Protein 3HL6 (pdb70)

CATH classification: 3.30.1300.50 (+1 more: 1.20.58.700)

Radius of gyration: 24.18 Å; Cα contacts (8 Å, |Δi|>4): 599; chains: 2; bounding box: 60×49×69 Å

Organism: Staphylococcus aureus (strain COL) (NCBI:txid93062)

Structure (mmCIF, N/CA/C/O backbone):
data_3HL6
#
_entry.id   3HL6
#
_cell.length_a   82.739
_cell.length_b   78.578
_cell.length_c   83.541
_cell.angle_alpha   90.00
_cell.angle_beta   107.41
_cell.angle_gamma   90.00
#
_symmetry.space_group_name_H-M   'C 1 2 1'
#
loop_
_entity.id
_entity.type
_entity.pdbx_description
1 polymer 'Pathogenicity island protein'
2 non-polymer 'CHLORIDE ION'
3 water water
#
loop_
_atom_site.group_PDB
_atom_site.id
_atom_site.type_symbol
_atom_site.label_atom_id
_atom_site.label_alt_id
_atom_site.label_comp_id
_atom_site.label_asym_id
_atom_site.label_entity_id
_atom_site.label_seq_id
_atom_site.pdbx_PDB_ins_code
_atom_site.Cartn_x
_atom_site.Cartn_y
_atom_site.Cartn_z
_atom_site.occupancy
_atom_site.B_iso_or_equiv
_atom_site.auth_seq_id
_atom_site.auth_comp_id
_atom_site.auth_asym_id
_atom_site.auth_atom_id
_atom_site.pdbx_PDB_model_num
ATOM 1 N N . ASP A 1 2 ? 11.692 -18.176 21.390 1.00 83.79 2 ASP A N 1
ATOM 2 C CA . ASP A 1 2 ? 12.932 -18.827 20.864 1.00 83.48 2 ASP A CA 1
ATOM 3 C C . ASP A 1 2 ? 13.959 -17.828 20.321 1.00 83.04 2 ASP A C 1
ATOM 4 O O . ASP A 1 2 ? 14.880 -18.206 19.579 1.00 83.51 2 ASP A O 1
ATOM 9 N N . ILE A 1 3 ? 13.800 -16.559 20.684 1.00 81.91 3 ILE A N 1
ATOM 10 C CA . ILE A 1 3 ? 14.889 -15.590 20.567 1.00 80.93 3 ILE A CA 1
ATOM 11 C C . ILE A 1 3 ? 15.174 -14.953 21.922 1.00 79.39 3 ILE A C 1
ATOM 12 O O . ILE A 1 3 ? 14.467 -14.040 22.344 1.00 79.20 3 ILE A O 1
ATOM 17 N N . GLU A 1 4 ? 16.209 -15.442 22.601 1.00 77.70 4 GLU A N 1
ATOM 18 C CA . GLU A 1 4 ? 16.726 -14.772 23.789 1.00 76.06 4 GLU A CA 1
ATOM 19 C C . GLU A 1 4 ? 17.225 -13.368 23.433 1.00 74.40 4 GLU A C 1
ATOM 20 O O . GLU A 1 4 ? 17.785 -13.140 22.365 1.00 73.68 4 GLU A O 1
ATOM 26 N N . THR A 1 5 ? 16.998 -12.421 24.329 1.00 72.29 5 THR A N 1
ATOM 27 C CA . THR A 1 5 ? 17.436 -11.076 24.100 1.00 70.24 5 THR A CA 1
ATOM 28 C C . THR A 1 5 ? 18.503 -10.747 25.110 1.00 68.93 5 THR A C 1
ATOM 29 O O . THR A 1 5 ? 18.292 -10.902 26.296 1.00 68.60 5 THR A O 1
ATOM 33 N N . ILE A 1 6 ? 19.657 -10.298 24.634 1.00 67.53 6 ILE A N 1
ATOM 34 C CA . ILE A 1 6 ? 20.730 -9.897 25.532 1.00 66.14 6 ILE A CA 1
ATOM 35 C C . ILE A 1 6 ? 20.997 -8.405 25.417 1.00 64.21 6 ILE A C 1
ATOM 36 O O . ILE A 1 6 ? 20.759 -7.800 24.382 1.00 63.53 6 ILE A O 1
ATOM 41 N N . VAL A 1 7 ? 21.469 -7.821 26.511 1.00 63.02 7 VAL A N 1
ATOM 42 C CA . VAL A 1 7 ? 21.545 -6.366 26.689 1.00 61.50 7 VAL A CA 1
ATOM 43 C C . VAL A 1 7 ? 22.981 -5.946 26.454 1.00 60.48 7 VAL A C 1
ATOM 44 O O . VAL A 1 7 ? 23.905 -6.614 26.918 1.00 60.65 7 VAL A O 1
ATOM 48 N N . ASN A 1 8 ? 23.171 -4.867 25.705 1.00 58.92 8 ASN A N 1
ATOM 49 C CA . ASN A 1 8 ? 24.511 -4.398 25.391 1.00 57.78 8 ASN A CA 1
ATOM 50 C C . ASN A 1 8 ? 25.423 -4.352 26.626 1.00 56.56 8 ASN A C 1
ATOM 51 O O . ASN A 1 8 ? 25.094 -3.700 27.624 1.00 56.17 8 ASN A O 1
ATOM 56 N N . GLU A 1 9 ? 26.563 -5.048 26.548 1.00 54.90 9 GLU A N 1
ATOM 57 C CA . GLU A 1 9 ? 27.526 -5.124 27.647 1.00 52.88 9 GLU A CA 1
ATOM 58 C C . GLU A 1 9 ? 28.820 -4.330 27.385 1.00 51.32 9 GLU A C 1
ATOM 59 O O . GLU A 1 9 ? 29.684 -4.242 28.255 1.00 50.89 9 GLU A O 1
ATOM 65 N N . PHE A 1 10 ? 28.941 -3.737 26.195 1.00 49.09 10 PHE A N 1
ATOM 66 C CA . PHE A 1 10 ? 30.141 -2.987 25.822 1.00 46.93 10 PHE A CA 1
ATOM 67 C C . PHE A 1 10 ? 29.692 -1.748 25.070 1.00 45.99 10 PHE A C 1
ATOM 68 O O . PHE A 1 10 ? 28.532 -1.642 24.676 1.00 46.78 10 PHE A O 1
ATOM 76 N N . GLU A 1 11 ? 30.568 -0.789 24.879 1.00 44.29 11 GLU A N 1
ATOM 77 C CA . GLU A 1 11 ? 30.189 0.376 24.083 1.00 43.91 11 GLU A CA 1
ATOM 78 C C . GLU A 1 11 ? 29.745 0.013 22.655 1.00 42.90 11 GLU A C 1
ATOM 79 O O . GLU A 1 11 ? 29.155 0.826 21.960 1.00 43.38 11 GLU A O 1
ATOM 85 N N . THR A 1 12 ? 30.047 -1.199 22.204 1.00 42.59 12 THR A N 1
ATOM 86 C CA . THR A 1 12 ? 29.825 -1.588 20.807 1.00 41.99 12 THR A CA 1
ATOM 87 C C . THR A 1 12 ? 29.179 -2.954 20.792 1.00 41.65 12 THR A C 1
ATOM 88 O O . THR A 1 12 ? 29.464 -3.783 21.658 1.00 40.83 12 THR A O 1
ATOM 92 N N . ARG A 1 13 ? 28.345 -3.186 19.786 1.00 41.36 13 ARG A N 1
ATOM 93 C CA . ARG A 1 13 ? 27.746 -4.477 19.590 1.00 42.12 13 ARG A CA 1
ATOM 94 C C . ARG A 1 13 ? 28.741 -5.512 19.147 1.00 41.53 13 ARG A C 1
ATOM 95 O O . ARG A 1 13 ? 28.640 -6.661 19.560 1.00 41.54 13 ARG A O 1
ATOM 103 N N . ALA A 1 14 ? 29.708 -5.115 18.310 1.00 41.83 14 ALA A N 1
ATOM 104 C CA . ALA A 1 14 ? 30.794 -6.032 17.878 1.00 40.01 14 ALA A CA 1
ATOM 105 C C . ALA A 1 14 ? 31.370 -6.676 19.128 1.00 39.60 14 ALA A C 1
ATOM 106 O O . ALA A 1 14 ? 31.548 -7.884 19.197 1.00 39.38 14 ALA A O 1
ATOM 108 N N . GLY A 1 15 ? 31.605 -5.870 20.152 1.00 39.72 15 GLY A N 1
ATOM 109 C CA . GLY A 1 15 ? 32.142 -6.387 21.415 1.00 40.48 15 GLY A CA 1
ATOM 110 C C . GLY A 1 15 ? 31.287 -7.417 22.126 1.00 41.37 15 GLY A C 1
ATOM 111 O O . GLY A 1 15 ? 31.789 -8.463 22.552 1.00 41.86 15 GLY A O 1
ATOM 112 N N . THR A 1 16 ? 29.992 -7.137 22.267 1.00 42.16 16 THR A N 1
ATOM 113 C CA . THR A 1 16 ? 29.104 -8.061 22.963 1.00 42.72 16 THR A CA 1
ATOM 114 C C . THR A 1 16 ? 29.008 -9.328 22.151 1.00 43.04 16 THR A C 1
ATOM 115 O O . THR A 1 16 ? 29.138 -10.441 22.696 1.00 42.92 16 THR A O 1
ATOM 119 N N . LEU A 1 17 ? 28.798 -9.156 20.840 1.00 43.68 17 LEU A N 1
ATOM 120 C CA . LEU A 1 17 ? 28.780 -10.307 19.920 1.00 44.68 17 LEU A CA 1
ATOM 121 C C . LEU A 1 17 ? 29.985 -11.225 20.181 1.00 45.28 17 LEU A C 1
ATOM 122 O O . LEU A 1 17 ? 29.809 -12.434 20.295 1.00 46.13 17 LEU A O 1
ATOM 127 N N . LEU A 1 18 ? 31.188 -10.663 20.327 1.00 45.06 18 LEU A N 1
ATOM 128 C CA . LEU A 1 18 ? 32.371 -11.493 20.469 1.00 45.07 18 LEU A CA 1
ATOM 129 C C . LEU A 1 18 ? 32.396 -12.185 21.808 1.00 45.59 18 LEU A C 1
ATOM 130 O O . LEU A 1 18 ? 32.802 -13.338 21.912 1.00 44.57 18 LEU A O 1
ATOM 135 N N . ARG A 1 19 ? 31.966 -11.495 22.858 1.00 47.16 19 ARG A N 1
ATOM 136 C CA . ARG A 1 19 ? 31.927 -12.166 24.158 1.00 47.96 19 ARG A CA 1
ATOM 137 C C . ARG A 1 19 ? 30.969 -13.343 24.162 1.00 47.90 19 ARG A C 1
ATOM 138 O O . ARG A 1 19 ? 31.159 -14.312 24.899 1.00 47.15 19 ARG A O 1
ATOM 146 N N . TYR A 1 20 ? 29.920 -13.260 23.361 1.00 48.52 20 TYR A N 1
ATOM 147 C CA . TYR A 1 20 ? 28.924 -14.328 23.418 1.00 49.97 20 TYR A CA 1
ATOM 148 C C . TYR A 1 20 ? 29.308 -15.445 22.490 1.00 50.23 20 TYR A C 1
ATOM 149 O O . TYR A 1 20 ? 29.117 -16.630 22.786 1.00 50.12 20 TYR A O 1
ATOM 158 N N . TYR A 1 21 ? 29.909 -15.043 21.383 1.00 50.58 21 TYR A N 1
ATOM 159 C CA . TYR A 1 21 ? 30.330 -15.989 20.399 1.00 51.05 21 TYR A CA 1
ATOM 160 C C . TYR A 1 21 ? 31.253 -17.001 21.050 1.00 51.96 21 TYR A C 1
ATOM 161 O O . TYR A 1 21 ? 31.037 -18.197 20.953 1.00 52.26 21 TYR A O 1
ATOM 170 N N . THR A 1 22 ? 32.278 -16.523 21.736 1.00 53.31 22 THR A N 1
ATOM 171 C CA . THR A 1 22 ? 33.289 -17.430 22.241 1.00 54.32 22 THR A CA 1
ATOM 172 C C . THR A 1 22 ? 32.784 -18.075 23.518 1.00 55.12 22 THR A C 1
ATOM 173 O O . THR A 1 22 ? 33.238 -19.140 23.907 1.00 55.30 22 THR A O 1
ATOM 177 N N . GLY A 1 23 ? 31.818 -17.432 24.161 1.00 56.58 23 GLY A N 1
ATOM 178 C CA . GLY A 1 23 ? 31.110 -18.042 25.282 1.00 57.77 23 GLY A CA 1
ATOM 179 C C . GLY A 1 23 ? 30.220 -19.214 24.888 1.00 59.03 23 GLY A C 1
ATOM 180 O O . GLY A 1 23 ? 30.112 -20.184 25.633 1.00 59.19 23 GLY A O 1
ATOM 181 N N . LEU A 1 24 ? 29.554 -19.130 23.739 1.00 60.13 24 LEU A N 1
ATOM 182 C CA . LEU A 1 24 ? 28.617 -20.187 23.356 1.00 61.72 24 LEU A CA 1
ATOM 183 C C . LEU A 1 24 ? 29.205 -21.179 22.359 1.00 63.41 24 LEU A C 1
ATOM 184 O O . LEU A 1 24 ? 28.464 -21.965 21.776 1.00 63.82 24 LEU A O 1
ATOM 189 N N . LEU A 1 25 ? 30.517 -21.149 22.148 1.00 65.29 25 LEU A N 1
ATOM 190 C CA . LEU A 1 25 ? 31.111 -22.013 21.135 1.00 67.28 25 LEU A CA 1
ATOM 191 C C . LEU A 1 25 ? 30.798 -23.484 21.434 1.00 69.36 25 LEU A C 1
ATOM 192 O O . LEU A 1 25 ? 30.317 -24.222 20.565 1.00 69.83 25 LEU A O 1
ATOM 197 N N . GLU A 1 26 ? 31.034 -23.875 22.690 1.00 71.76 26 GLU A N 1
ATOM 198 C CA . GLU A 1 26 ? 30.667 -25.177 23.272 1.00 74.39 26 GLU A CA 1
ATOM 199 C C . GLU A 1 26 ? 29.194 -25.668 23.042 1.00 75.24 26 GLU A C 1
ATOM 200 O O . GLU A 1 26 ? 28.980 -26.777 22.540 1.00 76.06 26 GLU A O 1
ATOM 206 N N . ARG A 1 27 ? 28.192 -24.867 23.414 1.00 76.31 27 ARG A N 1
ATOM 207 C CA . ARG A 1 27 ? 26.772 -25.279 23.255 1.00 77.68 27 ARG A CA 1
ATOM 208 C C . ARG A 1 27 ? 26.320 -25.402 21.784 1.00 78.31 27 ARG A C 1
ATOM 209 O O . ARG A 1 27 ? 25.470 -26.242 21.446 1.00 78.62 27 ARG A O 1
ATOM 217 N N . SER A 1 28 ? 26.894 -24.555 20.924 1.00 78.94 28 SER A N 1
ATOM 218 C CA . SER A 1 28 ? 26.404 -24.332 19.564 1.00 79.11 28 SER A CA 1
ATOM 219 C C . SER A 1 28 ? 26.609 -25.559 18.672 1.00 79.56 28 SER A C 1
ATOM 220 O O . SER A 1 28 ? 25.894 -25.753 17.678 1.00 79.72 28 SER A O 1
ATOM 223 N N . LYS A 1 29 ? 27.604 -26.371 19.027 1.00 79.95 29 LYS A N 1
ATOM 224 C CA . LYS A 1 29 ? 27.861 -27.629 18.341 1.00 80.43 29 LYS A CA 1
ATOM 225 C C . LYS A 1 29 ? 26.785 -28.656 18.693 1.00 80.94 29 LYS A C 1
ATOM 226 O O . LYS A 1 29 ? 26.220 -29.323 17.807 1.00 81.38 29 LYS A O 1
ATOM 232 N N . VAL A 1 30 ? 26.490 -28.755 19.991 1.00 81.24 30 VAL A N 1
ATOM 233 C CA . VAL A 1 30 ? 25.494 -29.697 20.497 1.00 81.44 30 VAL A CA 1
ATOM 234 C C . VAL A 1 30 ? 24.071 -29.154 20.338 1.00 81.09 30 VAL A C 1
ATOM 235 O O . VAL A 1 30 ? 23.089 -29.832 20.676 1.00 81.29 30 VAL A O 1
ATOM 239 N N . GLN A 1 31 ? 23.963 -27.920 19.823 1.00 80.39 31 GLN A N 1
ATOM 240 C CA . GLN A 1 31 ? 22.673 -27.218 19.726 1.00 79.69 31 GLN A CA 1
ATOM 241 C C . GLN A 1 31 ? 22.860 -25.965 18.869 1.00 78.35 31 GLN A C 1
ATOM 242 O O . GLN A 1 31 ? 23.890 -25.297 18.957 1.00 78.67 31 GLN A O 1
ATOM 248 N N . PRO A 1 32 ? 21.873 -25.651 18.013 1.00 76.90 32 PRO A N 1
ATOM 249 C CA . PRO A 1 32 ? 21.711 -24.267 17.557 1.00 75.69 32 PRO A CA 1
ATOM 250 C C . PRO A 1 32 ? 21.445 -23.295 18.709 1.00 74.09 32 PRO A C 1
ATOM 251 O O . PRO A 1 32 ? 21.238 -23.718 19.847 1.00 74.04 32 PRO A O 1
ATOM 255 N N . CYS A 1 33 ? 21.456 -22.003 18.399 1.00 72.36 33 CYS A N 1
ATOM 256 C CA . CYS A 1 33 ? 21.654 -20.964 19.399 1.00 70.91 33 CYS A CA 1
ATOM 257 C C . CYS A 1 33 ? 21.200 -19.638 18.848 1.00 69.66 33 CYS A C 1
ATOM 258 O O . CYS A 1 33 ? 21.620 -19.237 17.773 1.00 69.58 33 CYS A O 1
ATOM 261 N N . CYS A 1 34 ? 20.340 -18.944 19.571 1.00 68.34 34 CYS A N 1
ATOM 262 C CA . CYS A 1 34 ? 19.638 -17.853 18.926 1.00 67.40 34 CYS A CA 1
ATOM 263 C C . CYS A 1 34 ? 19.347 -16.666 19.830 1.00 66.26 34 CYS A C 1
ATOM 264 O O . CYS A 1 34 ? 19.016 -16.835 21.013 1.00 65.83 34 CYS A O 1
ATOM 267 N N . PHE A 1 35 ? 19.472 -15.461 19.280 1.00 64.70 35 PHE A N 1
ATOM 268 C CA . PHE A 1 35 ? 19.358 -14.276 20.119 1.00 63.21 35 PHE A CA 1
ATOM 269 C C . PHE A 1 35 ? 19.431 -12.936 19.411 1.00 62.74 35 PHE A C 1
ATOM 270 O O . PHE A 1 35 ? 19.609 -12.846 18.208 1.00 62.53 35 PHE A O 1
ATOM 278 N N . LYS A 1 36 ? 19.299 -11.897 20.218 1.00 62.66 36 LYS A N 1
ATOM 279 C CA . LYS A 1 36 ? 19.014 -10.554 19.775 1.00 62.69 36 LYS A CA 1
ATOM 280 C C . LYS A 1 36 ? 19.674 -9.626 20.790 1.00 62.44 36 LYS A C 1
ATOM 281 O O . LYS A 1 36 ? 19.699 -9.919 21.990 1.00 61.77 36 LYS A O 1
ATOM 287 N N . LEU A 1 37 ? 20.227 -8.523 20.311 1.00 62.37 37 LEU A N 1
ATOM 288 C CA . LEU A 1 37 ? 20.623 -7.455 21.208 1.00 62.87 37 LEU A CA 1
ATOM 289 C C . LEU A 1 37 ? 19.470 -6.478 21.372 1.00 63.29 37 LEU A C 1
ATOM 290 O O . LEU A 1 37 ? 18.858 -6.034 20.390 1.00 63.26 37 LEU A O 1
ATOM 295 N N . TYR A 1 38 ? 19.159 -6.185 22.632 1.00 63.50 38 TYR A N 1
ATOM 296 C CA . TYR A 1 38 ? 18.241 -5.121 22.979 1.00 63.60 38 TYR A CA 1
ATOM 297 C C . TYR A 1 38 ? 18.634 -3.832 22.251 1.00 63.64 38 TYR A C 1
ATOM 298 O O . TYR A 1 38 ? 19.747 -3.300 22.445 1.00 63.78 38 TYR A O 1
ATOM 307 N N . ASN A 1 39 ? 17.729 -3.342 21.410 1.00 63.13 39 ASN A N 1
ATOM 308 C CA . ASN A 1 39 ? 17.845 -2.002 20.801 1.00 63.14 39 ASN A CA 1
ATOM 309 C C . ASN A 1 39 ? 18.972 -1.828 19.799 1.00 62.34 39 ASN A C 1
ATOM 310 O O . ASN A 1 39 ? 19.399 -0.704 19.540 1.00 62.93 39 ASN A O 1
ATOM 315 N N . ASP A 1 40 ? 19.469 -2.946 19.278 1.00 60.87 40 ASP A N 1
ATOM 316 C CA . ASP A 1 40 ? 20.134 -3.027 17.991 1.00 58.68 40 ASP A CA 1
ATOM 317 C C . ASP A 1 40 ? 19.455 -2.169 16.931 1.00 57.61 40 ASP A C 1
ATOM 318 O O . ASP A 1 40 ? 18.342 -2.467 16.511 1.00 57.88 40 ASP A O 1
ATOM 323 N N . PRO A 1 41 ? 20.137 -1.113 16.462 1.00 56.35 41 PRO A N 1
ATOM 324 C CA . PRO A 1 41 ? 19.533 -0.280 15.430 1.00 55.53 41 PRO A CA 1
ATOM 325 C C . PRO A 1 41 ? 19.385 -0.989 14.076 1.00 55.04 41 PRO A C 1
ATOM 326 O O . PRO A 1 41 ? 18.786 -0.432 13.144 1.00 55.05 41 PRO A O 1
ATOM 330 N N . PHE A 1 42 ? 19.920 -2.200 13.948 1.00 54.34 42 PHE A N 1
ATOM 331 C CA . PHE A 1 42 ? 19.849 -2.900 12.658 1.00 53.62 42 PHE A CA 1
ATOM 332 C C . PHE A 1 42 ? 18.935 -4.110 12.743 1.00 53.59 42 PHE A C 1
ATOM 333 O O . PHE A 1 42 ? 18.696 -4.770 11.747 1.00 53.14 42 PHE A O 1
ATOM 341 N N . ASP A 1 43 ? 18.465 -4.417 13.952 1.00 54.16 43 ASP A N 1
ATOM 342 C CA . ASP A 1 43 ? 17.444 -5.436 14.153 1.00 54.13 43 ASP A CA 1
ATOM 343 C C . ASP A 1 43 ? 17.904 -6.790 13.649 1.00 53.45 43 ASP A C 1
ATOM 344 O O . ASP A 1 43 ? 17.123 -7.560 13.101 1.00 53.63 43 ASP A O 1
ATOM 349 N N . MET A 1 44 ? 19.176 -7.092 13.839 1.00 52.70 44 MET A N 1
ATOM 350 C CA . MET A 1 44 ? 19.660 -8.410 13.512 1.00 51.95 44 MET A CA 1
ATOM 351 C C . MET A 1 44 ? 19.081 -9.478 14.454 1.00 51.82 44 MET A C 1
ATOM 352 O O . MET A 1 44 ? 19.095 -9.310 15.662 1.00 51.18 44 MET A O 1
ATOM 357 N N . VAL A 1 45 ? 18.605 -10.581 13.879 1.00 52.20 45 VAL A N 1
ATOM 358 C CA . VAL A 1 45 ? 18.574 -11.865 14.578 1.00 53.15 45 VAL A CA 1
ATOM 359 C C . VAL A 1 45 ? 19.876 -12.668 14.387 1.00 53.70 45 VAL A C 1
ATOM 360 O O . VAL A 1 45 ? 20.381 -12.736 13.283 1.00 54.60 45 VAL A O 1
ATOM 364 N N . TYR A 1 46 ? 20.390 -13.282 15.455 1.00 54.26 46 TYR A N 1
ATOM 365 C CA . TYR A 1 46 ? 21.737 -13.875 15.489 1.00 54.54 46 TYR A CA 1
ATOM 366 C C . TYR A 1 46 ? 21.699 -15.382 15.770 1.00 55.62 46 TYR A C 1
ATOM 367 O O . TYR A 1 46 ? 21.003 -15.831 16.695 1.00 56.46 46 TYR A O 1
ATOM 376 N N . VAL A 1 47 ? 22.438 -16.173 14.997 1.00 56.03 47 VAL A N 1
ATOM 377 C CA . VAL A 1 47 ? 22.422 -17.614 15.207 1.00 56.01 47 VAL A CA 1
ATOM 378 C 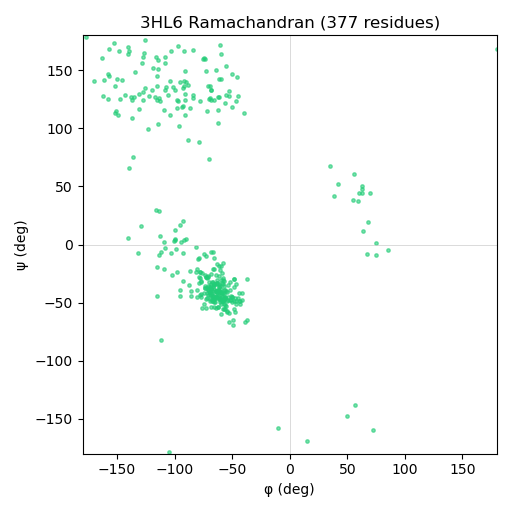C . VAL A 1 47 ? 23.838 -18.134 15.352 1.00 57.15 47 VAL A C 1
ATOM 379 O O . VAL A 1 47 ? 24.672 -17.904 14.491 1.00 56.93 47 VAL A O 1
ATOM 383 N N . MET A 1 48 ? 24.103 -18.824 16.453 1.00 58.54 48 MET A N 1
ATOM 384 C CA . MET A 1 48 ? 25.288 -19.657 16.568 1.00 60.18 48 MET A CA 1
ATOM 385 C C . MET A 1 48 ? 24.945 -21.106 16.266 1.00 61.09 48 MET A C 1
ATOM 386 O O . MET A 1 48 ? 24.055 -21.690 16.905 1.00 61.53 48 MET A O 1
ATOM 391 N N . MET A 1 49 ? 25.654 -21.675 15.294 1.00 61.74 49 MET A N 1
ATOM 392 C CA . MET A 1 49 ? 25.408 -23.029 14.830 1.00 62.65 49 MET A CA 1
ATOM 393 C C . MET A 1 49 ? 26.694 -23.636 14.308 1.00 62.34 49 MET A C 1
ATOM 394 O O . MET A 1 49 ? 27.237 -23.175 13.322 1.00 62.43 49 MET A O 1
ATOM 399 N N . ASN A 1 50 ? 27.188 -24.673 14.967 1.00 62.60 50 ASN A N 1
ATOM 400 C CA . ASN A 1 50 ? 28.311 -25.421 14.428 1.00 62.51 50 ASN A CA 1
ATOM 401 C C . ASN A 1 50 ? 29.575 -24.570 14.475 1.00 61.67 50 ASN A C 1
ATOM 402 O O . ASN A 1 50 ? 30.329 -24.494 13.509 1.00 60.95 50 ASN A O 1
ATOM 407 N N . SER A 1 51 ? 29.753 -23.909 15.618 1.00 61.06 51 SER A N 1
ATOM 408 C CA . SER A 1 51 ? 30.965 -23.168 15.960 1.00 60.01 51 SER A CA 1
ATOM 409 C C . SER A 1 51 ? 31.081 -21.840 15.206 1.00 59.04 51 SER A C 1
ATOM 410 O O . SER A 1 51 ? 32.061 -21.113 15.360 1.00 58.93 51 SER A O 1
ATOM 413 N N . LYS A 1 52 ? 30.083 -21.523 14.391 1.00 57.62 52 LYS A N 1
ATOM 414 C CA . LYS A 1 52 ? 30.088 -20.252 13.690 1.00 56.93 52 LYS A CA 1
ATOM 415 C C . LYS A 1 52 ? 28.948 -19.337 14.130 1.00 55.41 52 LYS A C 1
ATOM 416 O O . LYS A 1 52 ? 27.943 -19.802 14.654 1.00 54.43 52 LYS A O 1
ATOM 422 N N . LEU A 1 53 ? 29.115 -18.038 13.893 1.00 54.29 53 LEU A N 1
ATOM 423 C CA . LEU A 1 53 ? 28.051 -17.058 14.171 1.00 53.58 53 LEU A CA 1
ATOM 424 C C . LEU A 1 53 ? 27.534 -16.458 12.876 1.00 53.08 53 LEU A C 1
ATOM 425 O O . LEU A 1 53 ? 28.309 -15.916 12.085 1.00 52.62 53 LEU A O 1
ATOM 430 N N . PHE A 1 54 ? 26.229 -16.579 12.650 1.00 53.08 54 PHE A N 1
ATOM 431 C CA . PHE A 1 54 ? 25.601 -16.009 11.465 1.00 53.11 54 PHE A CA 1
ATOM 432 C C . PHE A 1 54 ? 24.615 -14.949 11.904 1.00 53.99 54 PHE A C 1
ATOM 433 O O . PHE A 1 54 ? 24.175 -14.935 13.067 1.00 54.33 54 PHE A O 1
ATOM 441 N N . SER A 1 55 ? 24.244 -14.074 10.976 1.00 54.76 55 SER A N 1
ATOM 442 C CA . SER A 1 55 ? 23.221 -13.068 11.269 1.00 55.86 55 SER A CA 1
ATOM 443 C C . SER A 1 55 ? 22.262 -12.844 10.100 1.00 56.20 55 SER A C 1
ATOM 444 O O . SER A 1 55 ? 22.539 -13.234 8.966 1.00 55.95 55 SER A O 1
ATOM 447 N N . HIS A 1 56 ? 21.134 -12.208 10.387 1.00 56.95 56 HIS A N 1
ATOM 448 C CA . HIS A 1 56 ? 20.311 -11.596 9.348 1.00 57.83 56 HIS A CA 1
ATOM 449 C C . HIS A 1 56 ? 19.435 -10.530 9.963 1.00 58.39 56 HIS A C 1
ATOM 450 O O . HIS A 1 56 ? 19.048 -10.642 11.129 1.00 58.59 56 HIS A O 1
ATOM 457 N N . VAL A 1 57 ? 19.163 -9.480 9.196 1.00 59.30 57 VAL A N 1
ATOM 458 C CA . VAL A 1 57 ? 18.244 -8.430 9.617 1.00 60.43 57 VAL A CA 1
ATOM 459 C C . VAL A 1 57 ? 16.815 -8.972 9.656 1.00 62.17 57 VAL A C 1
ATOM 460 O O . VAL A 1 57 ? 16.401 -9.693 8.744 1.00 61.80 57 VAL A O 1
ATOM 464 N N . TYR A 1 58 ? 16.064 -8.641 10.708 1.00 64.03 58 TYR A N 1
ATOM 465 C CA . TYR A 1 58 ? 14.672 -9.071 10.791 1.00 66.24 58 TYR A CA 1
ATOM 466 C C . TYR A 1 58 ? 13.816 -8.498 9.654 1.00 67.54 58 TYR A C 1
ATOM 467 O O . TYR A 1 58 ? 13.625 -7.288 9.550 1.00 67.09 58 TYR A O 1
ATOM 476 N N . ILE A 1 59 ? 13.305 -9.390 8.806 1.00 69.65 59 ILE A N 1
ATOM 477 C CA . ILE A 1 59 ? 12.270 -9.044 7.832 1.00 71.71 59 ILE A CA 1
ATOM 478 C C . ILE A 1 59 ? 10.915 -9.731 8.161 1.00 73.20 59 ILE A C 1
ATOM 479 O O . ILE A 1 59 ? 10.069 -9.158 8.867 1.00 73.14 59 ILE A O 1
ATOM 484 N N . LYS A 1 60 ? 10.774 -10.986 7.752 1.00 75.00 60 LYS A N 1
ATOM 485 C CA . LYS A 1 60 ? 9.834 -11.927 8.365 1.00 77.26 60 LYS A CA 1
ATOM 486 C C . LYS A 1 60 ? 8.391 -11.902 7.865 1.00 78.60 60 LYS A C 1
ATOM 487 O O . LYS A 1 60 ? 7.575 -12.737 8.254 1.00 78.66 60 LYS A O 1
ATOM 493 N N . ASP A 1 61 ? 8.097 -10.964 6.980 1.00 80.03 61 ASP A N 1
ATOM 494 C CA . ASP A 1 61 ? 7.041 -11.111 6.014 1.00 81.13 61 ASP A CA 1
ATOM 495 C C . ASP A 1 61 ? 7.713 -12.134 5.132 1.00 81.51 61 ASP A C 1
ATOM 496 O O . ASP A 1 61 ? 7.096 -13.049 4.591 1.00 81.68 61 ASP A O 1
ATOM 501 N N . CYS A 1 62 ? 9.021 -11.933 5.009 1.00 81.81 62 CYS A N 1
ATOM 502 C CA . CYS A 1 62 ? 9.895 -12.745 4.185 1.00 81.74 62 CYS A CA 1
ATOM 503 C C . CYS A 1 62 ? 10.460 -13.855 5.048 1.00 81.74 62 CYS A C 1
ATOM 504 O O . CYS A 1 62 ? 10.849 -13.629 6.197 1.00 81.90 62 CYS A O 1
ATOM 507 N N . LYS A 1 63 ? 10.492 -15.063 4.507 1.00 81.61 63 LYS A N 1
ATOM 508 C CA . LYS A 1 63 ? 11.096 -16.170 5.230 1.00 81.61 63 LYS A CA 1
ATOM 509 C C . LYS A 1 63 ? 12.517 -16.428 4.715 1.00 81.15 63 LYS A C 1
ATOM 510 O O . LYS A 1 63 ? 12.748 -16.473 3.512 1.00 81.06 63 LYS A O 1
ATOM 516 N N . VAL A 1 64 ? 13.469 -16.577 5.630 1.00 80.57 64 VAL A N 1
ATOM 517 C CA . VAL A 1 64 ? 14.871 -16.354 5.294 1.00 80.25 64 VAL A CA 1
ATOM 518 C C . VAL A 1 64 ? 15.642 -17.638 4.934 1.00 79.78 64 VAL A C 1
ATOM 519 O O . VAL A 1 64 ? 16.041 -18.394 5.809 1.00 80.14 64 VAL A O 1
ATOM 523 N N . ARG A 1 65 ? 15.862 -17.869 3.643 1.00 78.98 65 ARG A N 1
ATOM 524 C CA . ARG A 1 65 ? 16.704 -18.982 3.200 1.00 78.49 65 ARG A CA 1
ATOM 525 C C . ARG A 1 65 ? 18.187 -18.628 3.317 1.00 77.08 65 ARG A C 1
ATOM 526 O O . ARG A 1 65 ? 19.054 -19.497 3.206 1.00 77.17 65 ARG A O 1
ATOM 534 N N . GLN A 1 66 ? 18.467 -17.346 3.536 1.00 75.33 66 GLN A N 1
ATOM 535 C CA . GLN A 1 66 ? 19.813 -16.806 3.358 1.00 73.45 66 GLN A CA 1
ATOM 536 C C . GLN A 1 66 ? 20.277 -15.979 4.557 1.00 71.80 66 GLN A C 1
ATOM 537 O O . GLN A 1 66 ? 19.714 -14.914 4.863 1.00 71.37 66 GLN A O 1
ATOM 543 N N . SER A 1 67 ? 21.331 -16.472 5.204 1.00 69.52 67 SER A N 1
ATOM 544 C CA . SER A 1 67 ? 21.886 -15.849 6.395 1.00 67.29 67 SER A CA 1
ATOM 545 C C . SER A 1 67 ? 23.397 -15.580 6.187 1.00 65.26 67 SER A C 1
ATOM 546 O O . SER A 1 67 ? 23.946 -15.928 5.151 1.00 65.40 67 SER A O 1
ATOM 549 N N . PHE A 1 68 ? 24.063 -14.937 7.143 1.00 62.53 68 PHE A N 1
ATOM 550 C CA . PHE A 1 68 ? 25.359 -14.315 6.845 1.00 59.74 68 PHE A CA 1
ATOM 551 C C . PHE A 1 68 ? 26.408 -14.530 7.929 1.00 58.35 68 PHE A C 1
ATOM 552 O O . PHE A 1 68 ? 26.176 -14.237 9.112 1.00 58.58 68 PHE A O 1
ATOM 560 N N . GLU A 1 69 ? 27.565 -15.040 7.527 1.00 55.78 69 GLU A N 1
ATOM 561 C CA . GLU A 1 69 ? 28.582 -15.385 8.495 1.00 54.51 69 GLU A CA 1
ATOM 562 C C . GLU A 1 69 ? 29.360 -14.191 9.029 1.00 52.67 69 GLU A C 1
ATOM 563 O O . GLU A 1 69 ? 29.929 -13.433 8.266 1.00 51.88 69 GLU A O 1
ATOM 569 N N . LEU A 1 70 ? 29.361 -14.024 10.349 1.00 51.50 70 LEU A N 1
ATOM 570 C CA . LEU A 1 70 ? 30.054 -12.915 10.999 1.00 49.95 70 LEU A CA 1
ATOM 571 C C . LEU A 1 70 ? 31.380 -13.353 11.615 1.00 49.83 70 LEU A C 1
ATOM 572 O O . LEU A 1 70 ? 32.292 -12.549 11.779 1.00 49.74 70 LEU A O 1
ATOM 577 N N . ALA A 1 71 ? 31.486 -14.629 11.970 1.00 49.55 71 ALA A N 1
ATOM 578 C CA . ALA A 1 71 ? 32.708 -15.154 12.561 1.00 49.52 71 ALA A CA 1
ATOM 579 C C . ALA A 1 71 ? 32.752 -16.692 12.489 1.00 50.02 71 ALA A C 1
ATOM 580 O O . ALA A 1 71 ? 31.730 -17.359 12.310 1.00 49.67 71 ALA A O 1
ATOM 582 N N . SER A 1 72 ? 33.959 -17.238 12.613 1.00 50.08 72 SER A N 1
ATOM 583 C CA . SER A 1 72 ? 34.127 -18.656 12.800 1.00 50.52 72 SER A CA 1
ATOM 584 C C . SER A 1 72 ? 35.371 -18.741 13.647 1.00 50.76 72 SER A C 1
ATOM 585 O O . SER A 1 72 ? 36.061 -17.752 13.803 1.00 50.67 72 SER A O 1
ATOM 588 N N . PRO A 1 73 ? 35.641 -19.912 14.231 1.00 51.20 73 PRO A N 1
ATOM 589 C CA . PRO A 1 73 ? 36.648 -19.939 15.267 1.00 51.46 73 PRO A CA 1
ATOM 590 C C . PRO A 1 73 ? 37.982 -19.310 14.859 1.00 51.81 73 PRO A C 1
ATOM 591 O O . PRO A 1 73 ? 38.571 -18.608 15.676 1.00 52.30 73 PRO A O 1
ATOM 595 N N . LYS A 1 74 ? 38.458 -19.503 13.637 1.00 52.16 74 LYS A N 1
ATOM 596 C CA . LYS A 1 74 ? 39.763 -18.884 13.288 1.00 52.99 74 LYS A CA 1
ATOM 597 C C . LYS A 1 74 ? 39.645 -17.478 12.707 1.00 52.20 74 LYS A C 1
ATOM 598 O O . LYS A 1 74 ? 40.641 -16.884 12.313 1.00 52.19 74 LYS A O 1
ATOM 604 N N . HIS A 1 75 ? 38.421 -16.954 12.670 1.00 51.08 75 HIS A N 1
ATOM 605 C CA . HIS A 1 75 ? 38.117 -15.780 11.879 1.00 50.62 75 HIS A CA 1
ATOM 606 C C . HIS A 1 75 ? 37.189 -14.860 12.633 1.00 49.53 75 HIS A C 1
ATOM 607 O O . HIS A 1 75 ? 36.046 -14.628 12.264 1.00 48.90 75 HIS A O 1
ATOM 614 N N . THR A 1 76 ? 37.731 -14.338 13.720 1.00 49.20 76 THR A N 1
ATOM 615 C CA . THR A 1 76 ? 37.046 -13.368 14.540 1.00 48.70 76 THR A CA 1
ATOM 616 C C . THR A 1 76 ? 37.512 -11.975 14.215 1.00 47.78 76 THR A C 1
ATOM 617 O O . THR A 1 76 ? 36.952 -11.031 14.749 1.00 48.84 76 THR A O 1
ATOM 621 N N . GLU A 1 77 ? 38.497 -11.828 13.325 1.00 46.26 77 GLU A N 1
ATOM 622 C CA . GLU A 1 77 ? 39.116 -10.522 13.094 1.00 45.43 77 GLU A CA 1
ATOM 623 C C . GLU A 1 77 ? 38.175 -9.488 12.475 1.00 45.40 77 GLU A C 1
ATOM 624 O O . GLU A 1 77 ? 38.246 -8.282 12.798 1.00 45.57 77 GLU A O 1
ATOM 630 N N . GLY A 1 78 ? 37.326 -9.946 11.563 1.00 44.82 78 GLY A N 1
ATOM 631 C CA . GLY A 1 78 ? 36.215 -9.151 11.047 1.00 44.53 78 GLY A CA 1
ATOM 632 C C . GLY A 1 78 ? 35.527 -8.375 12.148 1.00 45.46 78 GLY A C 1
ATOM 633 O O . GLY A 1 78 ? 35.307 -7.157 12.009 1.00 46.42 78 GLY A O 1
ATOM 634 N N . LEU A 1 79 ? 35.213 -9.043 13.260 1.00 44.58 79 LEU A N 1
ATOM 635 C CA . LEU A 1 79 ? 34.487 -8.377 14.334 1.00 44.96 79 LEU A CA 1
ATOM 636 C C . LEU A 1 79 ? 35.393 -7.448 15.170 1.00 44.71 79 LEU A C 1
ATOM 637 O O . LEU A 1 79 ? 34.994 -6.344 15.572 1.00 44.60 79 LEU A O 1
ATOM 642 N N . ILE A 1 80 ? 36.593 -7.921 15.483 1.00 43.99 80 ILE A N 1
ATOM 643 C CA . ILE A 1 80 ? 37.545 -7.114 16.222 1.00 43.54 80 ILE A CA 1
ATOM 644 C C . ILE A 1 80 ? 37.836 -5.810 15.458 1.00 43.75 80 ILE A C 1
ATOM 645 O O . ILE A 1 80 ? 38.136 -4.766 16.048 1.00 43.31 80 ILE A O 1
ATOM 650 N N . ARG A 1 81 ? 37.726 -5.865 14.134 1.00 43.62 81 ARG A N 1
ATOM 651 C CA . ARG A 1 81 ? 38.167 -4.753 13.330 1.00 43.83 81 ARG A CA 1
ATOM 652 C C . ARG A 1 81 ? 37.140 -3.645 13.345 1.00 43.48 81 ARG A C 1
ATOM 653 O O . ARG A 1 81 ? 37.472 -2.455 13.186 1.00 43.41 81 ARG A O 1
ATOM 661 N N . SER A 1 82 ? 35.897 -4.069 13.530 1.00 42.53 82 SER A N 1
ATOM 662 C CA . SER A 1 82 ? 34.767 -3.211 13.721 1.00 41.86 82 SER A CA 1
ATOM 663 C C . SER A 1 82 ? 34.813 -2.552 15.089 1.00 42.11 82 SER A C 1
ATOM 664 O O . SER A 1 82 ? 34.311 -1.449 15.268 1.00 41.06 82 SER A O 1
ATOM 667 N N . ILE A 1 83 ? 35.428 -3.207 16.067 1.00 42.30 83 ILE A N 1
ATOM 668 C CA . ILE A 1 83 ? 35.673 -2.486 17.307 1.00 42.77 83 ILE A CA 1
ATOM 669 C C . ILE A 1 83 ? 36.660 -1.344 17.048 1.00 43.50 83 ILE A C 1
ATOM 670 O O . ILE A 1 83 ? 36.363 -0.193 17.313 1.00 43.62 83 ILE A O 1
ATOM 675 N N . GLU A 1 84 ? 37.811 -1.653 16.473 1.00 44.79 84 GLU A N 1
ATOM 676 C CA . GLU A 1 84 ? 38.812 -0.610 16.213 1.00 46.02 84 GLU A CA 1
ATOM 677 C C . GLU A 1 84 ? 38.291 0.497 15.301 1.00 45.85 84 GLU A C 1
ATOM 678 O O . GLU A 1 84 ? 38.339 1.689 15.644 1.00 45.59 84 GLU A O 1
ATOM 684 N N . GLY A 1 85 ? 37.739 0.094 14.170 1.00 46.38 85 GLY A N 1
ATOM 685 C CA . GLY A 1 85 ? 37.087 1.026 13.256 1.00 47.77 85 GLY A CA 1
ATOM 686 C C . GLY A 1 85 ? 35.901 1.793 13.824 1.00 48.44 85 GLY A C 1
ATOM 687 O O . GLY A 1 85 ? 35.537 2.854 13.327 1.00 49.47 85 GLY A O 1
ATOM 688 N N . HIS A 1 86 ? 35.280 1.288 14.874 1.00 48.69 86 HIS A N 1
ATOM 689 C CA . HIS A 1 86 ? 34.308 2.122 15.545 1.00 48.44 86 HIS A CA 1
ATOM 690 C C . HIS A 1 86 ? 34.991 3.359 16.106 1.00 47.87 86 HIS A C 1
ATOM 691 O O . HIS A 1 86 ? 34.588 4.465 15.847 1.00 47.31 86 HIS A O 1
ATOM 698 N N . TYR A 1 87 ? 36.033 3.166 16.894 1.00 48.55 87 TYR A N 1
ATOM 699 C CA . TYR A 1 87 ? 36.736 4.312 17.476 1.00 48.57 87 TYR A CA 1
ATOM 700 C C . TYR A 1 87 ? 37.547 5.146 16.504 1.00 48.42 87 TYR A C 1
ATOM 701 O O . TYR A 1 87 ? 37.624 6.341 16.645 1.00 47.80 87 TYR A O 1
ATOM 710 N N . VAL A 1 88 ? 38.165 4.531 15.519 1.00 49.34 88 VAL A N 1
ATOM 711 C CA . VAL A 1 88 ? 39.248 5.232 14.849 1.00 50.94 88 VAL A CA 1
ATOM 712 C C . VAL A 1 88 ? 39.122 5.180 13.315 1.00 51.13 88 VAL A C 1
ATOM 713 O O . VAL A 1 88 ? 39.879 5.827 12.610 1.00 50.71 88 VAL A O 1
ATOM 717 N N . GLY A 1 89 ? 38.167 4.399 12.813 1.00 51.66 89 GLY A N 1
ATOM 718 C CA . GLY A 1 89 ? 37.905 4.356 11.388 1.00 53.07 89 GLY A CA 1
ATOM 719 C C . GLY A 1 89 ? 38.994 3.632 10.630 1.00 54.49 89 GLY A C 1
ATOM 720 O O . GLY A 1 89 ? 39.727 2.850 11.198 1.00 54.53 89 GLY A O 1
ATOM 721 N N . TYR A 1 90 ? 39.092 3.880 9.331 1.00 55.86 90 TYR A N 1
ATOM 722 C CA . TYR A 1 90 ? 39.928 3.047 8.480 1.00 57.05 90 TYR A CA 1
ATOM 723 C C . TYR A 1 90 ? 40.925 3.886 7.696 1.00 58.26 90 TYR A C 1
ATOM 724 O O . TYR A 1 90 ? 40.576 4.923 7.149 1.00 58.42 90 TYR A O 1
ATOM 733 N N . GLU A 1 91 ? 42.175 3.441 7.672 1.00 59.83 91 GLU A N 1
ATOM 734 C CA . GLU A 1 91 ? 43.227 4.219 7.035 1.00 61.13 91 GLU A CA 1
ATOM 735 C C . GLU A 1 91 ? 43.363 3.774 5.596 1.00 60.94 91 GLU A C 1
ATOM 736 O O . GLU A 1 91 ? 43.642 2.613 5.323 1.00 61.04 91 GLU A O 1
ATOM 742 N N . LEU A 1 92 ? 43.132 4.704 4.678 1.00 61.09 92 LEU A N 1
ATOM 743 C CA . LEU A 1 92 ? 43.109 4.393 3.255 1.00 60.67 92 LEU A CA 1
ATOM 744 C C . LEU A 1 92 ? 44.481 4.585 2.640 1.00 60.98 92 LEU A C 1
ATOM 745 O O . LEU A 1 92 ? 45.362 5.203 3.238 1.00 60.88 92 LEU A O 1
ATOM 750 N N . HIS A 1 93 ? 44.651 4.071 1.429 1.00 61.39 93 HIS A N 1
ATOM 751 C CA . HIS A 1 93 ? 45.948 4.118 0.754 1.00 61.70 93 HIS A CA 1
ATOM 752 C C . HIS A 1 93 ? 46.420 5.533 0.388 1.00 62.41 93 HIS A C 1
ATOM 753 O O . HIS A 1 93 ? 47.585 5.709 0.034 1.00 62.89 93 HIS A O 1
ATOM 760 N N . ASP A 1 94 ? 45.531 6.528 0.489 1.00 62.86 94 ASP A N 1
ATOM 761 C CA . ASP A 1 94 ? 45.904 7.945 0.318 1.00 63.29 94 ASP A CA 1
ATOM 762 C C . ASP A 1 94 ? 46.203 8.668 1.631 1.00 63.61 94 ASP A C 1
ATOM 763 O O . ASP A 1 94 ? 46.237 9.891 1.679 1.00 64.05 94 ASP A O 1
ATOM 768 N N . GLY A 1 95 ? 46.430 7.912 2.697 1.00 64.10 95 GLY A N 1
ATOM 769 C CA . GLY A 1 95 ? 46.757 8.508 3.982 1.00 63.90 95 GLY A CA 1
ATOM 770 C C . GLY A 1 95 ? 45.563 9.141 4.675 1.00 63.91 95 GLY A C 1
ATOM 771 O O . GLY A 1 95 ? 45.664 9.537 5.827 1.00 64.46 95 GLY A O 1
ATOM 772 N N . LYS A 1 96 ? 44.428 9.245 3.985 1.00 63.63 96 LYS A N 1
ATOM 773 C CA . LYS A 1 96 ? 43.185 9.686 4.627 1.00 63.01 96 LYS A CA 1
ATOM 774 C C . LYS A 1 96 ? 42.573 8.611 5.550 1.00 61.87 96 LYS A C 1
ATOM 775 O O . LYS A 1 96 ? 42.866 7.418 5.440 1.00 61.82 96 LYS A O 1
ATOM 781 N N . GLN A 1 97 ? 41.724 9.063 6.465 1.00 60.41 97 GLN A N 1
ATOM 782 C CA . GLN A 1 97 ? 41.104 8.218 7.485 1.00 58.51 97 GLN A CA 1
ATOM 783 C C . GLN A 1 97 ? 39.586 8.226 7.271 1.00 56.97 97 GLN A C 1
ATOM 784 O O . GLN A 1 97 ? 38.971 9.277 7.184 1.00 57.36 97 GLN A O 1
ATOM 790 N N . LEU A 1 98 ? 38.983 7.053 7.163 1.00 55.08 98 LEU A N 1
ATOM 791 C CA . LEU A 1 98 ? 37.554 6.964 6.867 1.00 53.25 98 LEU A CA 1
ATOM 792 C C . LEU A 1 98 ? 36.794 6.338 8.027 1.00 51.45 98 LEU A C 1
ATOM 793 O O . LEU A 1 98 ? 37.218 5.336 8.607 1.00 51.79 98 LEU A O 1
ATOM 798 N N . SER A 1 99 ? 35.662 6.907 8.368 1.00 49.30 99 SER A N 1
ATOM 799 C CA . SER A 1 99 ? 34.846 6.305 9.422 1.00 47.68 99 SER A CA 1
ATOM 800 C C . SER A 1 99 ? 34.066 5.052 9.013 1.00 46.92 99 SER A C 1
ATOM 801 O O . SER A 1 99 ? 33.813 4.773 7.820 1.00 46.09 99 SER A O 1
ATOM 804 N N . ILE A 1 100 ? 33.680 4.291 10.032 1.00 46.63 100 ILE A N 1
ATOM 805 C CA . ILE A 1 100 ? 33.100 2.981 9.822 1.00 46.12 100 ILE A CA 1
ATOM 806 C C . ILE A 1 100 ? 31.844 3.156 8.988 1.00 47.45 100 ILE A C 1
ATOM 807 O O . ILE A 1 100 ? 31.631 2.391 8.049 1.00 48.33 100 ILE A O 1
ATOM 812 N N . SER A 1 101 ? 31.044 4.185 9.295 1.00 47.92 101 SER A N 1
ATOM 813 C CA . SER A 1 101 ? 29.863 4.545 8.498 1.00 48.65 101 SER A CA 1
ATOM 814 C C . SER A 1 101 ? 30.176 4.821 7.042 1.00 48.81 101 SER A C 1
ATOM 815 O O . SER A 1 101 ? 29.587 4.228 6.153 1.00 49.00 101 SER A O 1
ATOM 818 N N . ASP A 1 102 ? 31.089 5.743 6.783 1.00 49.71 102 ASP A N 1
ATOM 819 C CA . ASP A 1 102 ? 31.505 5.985 5.391 1.00 50.00 102 ASP A CA 1
ATOM 820 C C . ASP A 1 102 ? 32.030 4.730 4.734 1.00 49.50 102 ASP A C 1
ATOM 821 O O . ASP A 1 102 ? 31.731 4.478 3.578 1.00 49.97 102 ASP A O 1
ATOM 826 N N . MET A 1 103 ? 32.776 3.918 5.481 1.00 49.21 103 MET A N 1
ATOM 827 C CA . MET A 1 103 ? 33.250 2.642 4.951 1.00 48.67 103 MET A CA 1
ATOM 828 C C . MET A 1 103 ? 32.093 1.709 4.615 1.00 48.24 103 MET A C 1
ATOM 829 O O . MET A 1 103 ? 32.107 1.027 3.581 1.00 47.72 103 MET A O 1
ATOM 834 N N . MET A 1 104 ? 31.074 1.677 5.468 1.00 47.62 104 MET A N 1
ATOM 835 C CA . MET A 1 104 ? 29.905 0.874 5.140 1.00 47.05 104 MET A CA 1
ATOM 836 C C . MET A 1 104 ? 29.180 1.485 3.936 1.00 47.00 104 MET A C 1
ATOM 837 O O . MET A 1 104 ? 28.853 0.803 2.954 1.00 47.13 104 MET A O 1
ATOM 842 N N . ALA A 1 105 ? 28.984 2.789 3.978 1.00 46.98 105 ALA A N 1
ATOM 843 C CA . ALA A 1 105 ? 28.337 3.475 2.867 1.00 47.46 105 ALA A CA 1
ATOM 844 C C . ALA A 1 105 ? 28.990 3.081 1.573 1.00 47.89 105 ALA A C 1
ATOM 845 O O . ALA A 1 105 ? 28.305 2.707 0.629 1.00 47.66 105 ALA A O 1
ATOM 847 N N . SER A 1 106 ? 30.327 3.164 1.546 1.00 48.91 106 SER A N 1
ATOM 848 C CA . SER A 1 106 ? 31.104 3.007 0.326 1.00 49.16 106 SER A CA 1
ATOM 849 C C . SER A 1 106 ? 30.932 1.599 -0.217 1.00 49.82 106 SER A C 1
ATOM 850 O O . SER A 1 106 ? 30.673 1.418 -1.398 1.00 50.03 106 SER A O 1
ATOM 853 N N . GLN A 1 107 ? 31.021 0.596 0.652 1.00 50.71 107 GLN A N 1
ATOM 854 C CA . GLN A 1 107 ? 30.772 -0.777 0.231 1.00 51.84 107 GLN A CA 1
ATOM 855 C C . GLN A 1 107 ? 29.355 -0.987 -0.282 1.00 52.19 107 GLN A C 1
ATOM 856 O O . GLN A 1 107 ? 29.144 -1.803 -1.188 1.00 52.91 107 GLN A O 1
ATOM 862 N N . LEU A 1 108 ? 28.377 -0.302 0.306 1.00 51.68 108 LEU A N 1
ATOM 863 C CA . LEU A 1 108 ? 26.981 -0.575 -0.045 1.00 52.31 108 LEU A CA 1
ATOM 864 C C . LEU A 1 108 ? 26.601 0.139 -1.352 1.00 53.38 108 LEU A C 1
ATOM 865 O O . LEU A 1 108 ? 26.030 -0.482 -2.240 1.00 53.35 108 LEU A O 1
ATOM 870 N N . PHE A 1 109 ? 26.979 1.418 -1.486 1.00 54.21 109 PHE A N 1
ATOM 871 C CA . PHE A 1 109 ? 26.435 2.314 -2.508 1.00 55.11 109 PHE A CA 1
ATOM 872 C C . PHE A 1 109 ? 27.438 2.664 -3.606 1.00 56.86 109 PHE A C 1
ATOM 873 O O . PHE A 1 109 ? 27.054 3.124 -4.695 1.00 56.44 109 PHE A O 1
ATOM 881 N N . GLU A 1 110 ? 28.724 2.517 -3.309 1.00 58.33 110 GLU A N 1
ATOM 882 C CA . GLU A 1 110 ? 29.744 3.088 -4.173 1.00 59.78 110 GLU A CA 1
ATOM 883 C C . GLU A 1 110 ? 30.561 1.965 -4.828 1.00 60.55 110 GLU A C 1
ATOM 884 O O . GLU A 1 110 ? 31.723 2.146 -5.169 1.00 60.06 110 GLU A O 1
ATOM 890 N N . ASP A 1 111 ? 29.940 0.806 -5.024 1.00 61.96 111 ASP A N 1
ATOM 891 C CA . ASP A 1 111 ? 30.672 -0.344 -5.555 1.00 63.26 111 ASP A CA 1
ATOM 892 C C . ASP A 1 111 ? 29.864 -1.090 -6.624 1.00 64.31 111 ASP A C 1
ATOM 893 O O . ASP A 1 111 ? 28.872 -1.774 -6.331 1.00 63.78 111 ASP A O 1
ATOM 898 N N . GLU A 1 112 ? 30.325 -0.948 -7.868 1.00 65.90 112 GLU A N 1
ATOM 899 C CA . GLU A 1 112 ? 29.617 -1.422 -9.052 1.00 67.29 112 GLU A CA 1
ATOM 900 C C . GLU A 1 112 ? 29.748 -2.931 -9.272 1.00 67.74 112 GLU A C 1
ATOM 901 O O . GLU A 1 112 ? 28.900 -3.526 -9.930 1.00 68.06 112 GLU A O 1
ATOM 907 N N . TYR A 1 113 ? 30.798 -3.557 -8.740 1.00 68.63 113 TYR A N 1
ATOM 908 C CA . TYR A 1 113 ? 30.901 -5.021 -8.834 1.00 69.73 113 TYR A CA 1
ATOM 909 C C . TYR A 1 113 ? 29.809 -5.622 -7.963 1.00 69.27 113 TYR A C 1
ATOM 910 O O . TYR A 1 113 ? 29.152 -6.592 -8.336 1.00 69.13 113 TYR A O 1
ATOM 919 N N . PHE A 1 114 ? 29.605 -5.008 -6.807 1.00 69.33 114 PHE A N 1
ATOM 920 C CA . PHE A 1 114 ? 28.482 -5.354 -5.947 1.00 69.48 114 PHE A CA 1
ATOM 921 C C . PHE A 1 114 ? 27.135 -5.297 -6.675 1.00 69.63 114 PHE A C 1
ATOM 922 O O . PHE A 1 114 ? 26.342 -6.234 -6.589 1.00 69.25 114 PHE A O 1
ATOM 930 N N . MET A 1 115 ? 26.891 -4.219 -7.413 1.00 70.29 115 MET A N 1
ATOM 931 C CA . MET A 1 115 ? 25.598 -4.046 -8.059 1.00 71.09 115 MET A CA 1
ATOM 932 C C . MET A 1 115 ? 25.354 -5.114 -9.117 1.00 71.77 115 MET A C 1
ATOM 933 O O . MET A 1 115 ? 24.292 -5.748 -9.142 1.00 71.13 115 MET A O 1
ATOM 938 N N . TYR A 1 116 ? 26.332 -5.314 -9.998 1.00 72.79 116 TYR A N 1
ATOM 939 C CA . TYR A 1 116 ? 26.114 -6.228 -11.119 1.00 73.94 116 TYR A CA 1
ATOM 940 C C . TYR A 1 116 ? 25.781 -7.602 -10.536 1.00 73.98 116 TYR A C 1
ATOM 941 O O . TYR A 1 116 ? 24.868 -8.293 -11.013 1.00 73.32 116 TYR A O 1
ATOM 950 N N . GLY A 1 117 ? 26.523 -7.977 -9.491 1.00 74.32 117 GLY A N 1
ATOM 951 C CA . GLY A 1 117 ? 26.341 -9.270 -8.838 1.00 74.74 117 GLY A CA 1
ATOM 952 C C . GLY A 1 117 ? 24.929 -9.418 -8.312 1.00 75.18 117 GLY A C 1
ATOM 953 O O . GLY A 1 117 ? 24.422 -10.524 -8.135 1.00 75.46 117 GLY A O 1
ATOM 954 N N . LEU A 1 118 ? 24.276 -8.295 -8.061 1.00 75.72 118 LEU A N 1
ATOM 955 C CA . LEU A 1 118 ? 22.928 -8.333 -7.531 1.00 75.83 118 LEU A CA 1
ATOM 956 C C . LEU A 1 118 ? 21.937 -8.582 -8.665 1.00 76.93 118 LEU A C 1
ATOM 957 O O . LEU A 1 118 ? 20.954 -9.317 -8.487 1.00 76.75 118 LEU A O 1
ATOM 962 N N . GLN A 1 119 ? 22.204 -7.949 -9.818 1.00 78.33 119 GLN A N 1
ATOM 963 C CA . GLN A 1 119 ? 21.611 -8.308 -11.128 1.00 79.22 119 GLN A CA 1
ATOM 964 C C . GLN A 1 119 ? 21.590 -9.825 -11.356 1.00 79.22 119 GLN A C 1
ATOM 965 O O . GLN A 1 119 ? 20.559 -10.394 -11.731 1.00 78.96 119 GLN A O 1
ATOM 971 N N . THR A 1 120 ? 22.735 -10.465 -11.116 1.00 79.13 120 THR A N 1
ATOM 972 C CA . THR A 1 120 ? 22.901 -11.899 -11.332 1.00 79.21 120 THR A CA 1
ATOM 973 C C . THR A 1 120 ? 22.060 -12.766 -10.409 1.00 78.97 120 THR A C 1
ATOM 974 O O . THR A 1 120 ? 21.802 -13.932 -10.702 1.00 78.62 120 THR A O 1
ATOM 978 N N . TYR A 1 121 ? 21.650 -12.197 -9.285 1.00 79.04 121 TYR A N 1
ATOM 979 C CA . TYR A 1 121 ? 21.033 -12.973 -8.215 1.00 79.18 121 TYR A CA 1
ATOM 980 C C . TYR A 1 121 ? 19.520 -13.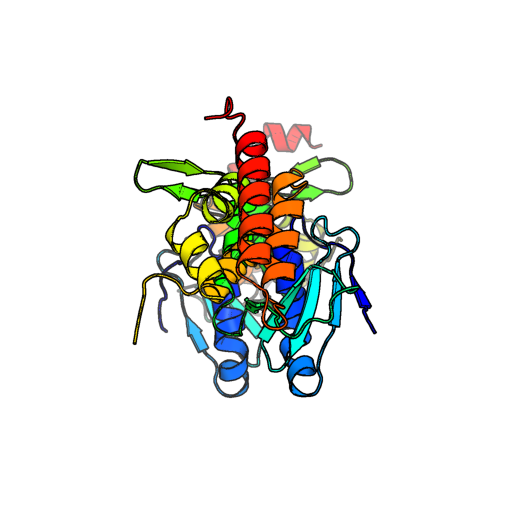057 -8.448 1.00 79.04 121 TYR A C 1
ATOM 981 O O . TYR A 1 121 ? 19.036 -13.919 -9.182 1.00 78.87 121 TYR A O 1
ATOM 990 N N . GLN A 1 146 ? 34.941 -20.743 -11.624 1.00 94.70 146 GLN A N 1
ATOM 991 C CA . GLN A 1 146 ? 36.179 -20.252 -11.026 1.00 94.76 146 GLN A CA 1
ATOM 992 C C . GLN A 1 146 ? 35.996 -18.905 -10.328 1.00 94.49 146 GLN A C 1
ATOM 993 O O . GLN A 1 146 ? 34.880 -18.533 -9.958 1.00 94.43 146 GLN A O 1
ATOM 999 N N . SER A 1 147 ? 37.098 -18.176 -10.154 1.00 94.07 147 SER A N 1
ATOM 1000 C CA . SER A 1 147 ? 37.152 -17.091 -9.166 1.00 93.52 147 SER A CA 1
ATOM 1001 C C . SER A 1 147 ? 36.582 -15.793 -9.731 1.00 92.87 147 SER A C 1
ATOM 1002 O O . SER A 1 147 ? 36.369 -15.689 -10.947 1.00 92.87 147 SER A O 1
ATOM 1005 N N . SER A 1 148 ? 36.339 -14.824 -8.837 1.00 91.90 148 SER A N 1
ATOM 1006 C CA . SER A 1 148 ? 36.096 -13.407 -9.196 1.00 91.06 148 SER A CA 1
ATOM 1007 C C . SER A 1 148 ? 36.415 -12.521 -7.984 1.00 90.69 148 SER A C 1
ATOM 1008 O O . SER A 1 148 ? 36.575 -13.039 -6.864 1.00 91.07 148 SER A O 1
ATOM 1011 N N . ASN A 1 149 ? 36.491 -11.199 -8.180 1.00 89.28 149 ASN A N 1
ATOM 1012 C CA . ASN A 1 149 ? 36.997 -10.306 -7.115 1.00 87.96 149 ASN A CA 1
ATOM 1013 C C . ASN A 1 149 ? 36.277 -10.407 -5.709 1.00 86.81 149 ASN A C 1
ATOM 1014 O O . ASN A 1 149 ? 36.943 -10.666 -4.675 1.00 87.11 149 ASN A O 1
ATOM 1019 N N . THR A 1 150 ? 34.954 -10.198 -5.663 1.00 84.35 150 THR A N 1
ATOM 1020 C CA . THR A 1 150 ? 34.174 -10.481 -4.426 1.00 81.85 150 THR A CA 1
ATOM 1021 C C . THR A 1 150 ? 32.727 -10.948 -4.703 1.00 79.93 150 THR A C 1
ATOM 1022 O O . THR A 1 150 ? 31.956 -10.286 -5.399 1.00 79.58 150 THR A O 1
ATOM 1026 N N . ASP A 1 151 ? 32.367 -12.102 -4.154 1.00 77.52 151 ASP A N 1
ATOM 1027 C CA . ASP A 1 151 ? 31.055 -12.671 -4.406 1.00 75.22 151 ASP A CA 1
ATOM 1028 C C . ASP A 1 151 ? 29.984 -11.900 -3.613 1.00 73.42 151 ASP A C 1
ATOM 1029 O O . ASP A 1 151 ? 30.303 -11.190 -2.650 1.00 73.54 151 ASP A O 1
ATOM 1034 N N . VAL A 1 152 ? 28.722 -12.017 -4.008 1.00 70.74 152 VAL A N 1
ATOM 1035 C CA . VAL A 1 152 ? 27.700 -11.145 -3.434 1.00 68.29 152 VAL A CA 1
ATOM 1036 C C . VAL A 1 152 ? 27.473 -11.391 -1.938 1.00 66.69 152 VAL A C 1
ATOM 1037 O O . VAL A 1 152 ? 27.229 -10.465 -1.165 1.00 66.14 152 VAL A O 1
ATOM 1041 N N . ILE A 1 153 ? 27.583 -12.639 -1.522 1.00 64.62 153 ILE A N 1
ATOM 1042 C CA . ILE A 1 153 ? 27.325 -12.955 -0.134 1.00 62.78 153 ILE A CA 1
ATOM 1043 C C . ILE A 1 153 ? 28.483 -12.464 0.735 1.00 61.57 153 ILE A C 1
ATOM 1044 O O . ILE A 1 153 ? 28.262 -11.965 1.861 1.00 61.54 153 ILE A O 1
ATOM 1049 N N . ALA A 1 154 ? 29.702 -12.553 0.192 1.00 59.39 154 ALA A N 1
ATOM 1050 C CA . ALA A 1 154 ? 30.885 -12.050 0.877 1.00 57.07 154 ALA A CA 1
ATOM 1051 C C . ALA A 1 154 ? 30.758 -10.558 1.099 1.00 55.92 154 ALA A C 1
ATOM 1052 O O . ALA A 1 154 ? 31.234 -10.026 2.076 1.00 54.89 154 ALA A O 1
ATOM 1054 N N . ASN A 1 155 ? 30.128 -9.881 0.165 1.00 55.69 155 ASN A N 1
ATOM 1055 C CA . ASN A 1 155 ? 29.991 -8.442 0.259 1.00 56.42 155 ASN A CA 1
ATOM 1056 C C . ASN A 1 155 ? 29.071 -8.053 1.375 1.00 55.34 155 ASN A C 1
ATOM 1057 O O . ASN A 1 155 ? 29.326 -7.099 2.111 1.00 54.99 155 ASN A O 1
ATOM 1062 N N . ILE A 1 156 ? 27.965 -8.777 1.451 1.00 54.56 156 ILE A N 1
ATOM 1063 C CA . ILE A 1 156 ? 26.934 -8.462 2.399 1.00 54.18 156 ILE A CA 1
ATOM 1064 C C . ILE A 1 156 ? 27.415 -8.851 3.778 1.00 54.07 156 ILE A C 1
ATOM 1065 O O . ILE A 1 156 ? 27.035 -8.223 4.762 1.00 53.68 156 ILE A O 1
ATOM 1070 N N . GLU A 1 157 ? 28.296 -9.854 3.851 1.00 53.51 157 GLU A N 1
ATOM 1071 C CA . GLU A 1 157 ? 28.863 -10.213 5.147 1.00 53.02 157 GLU A CA 1
ATOM 1072 C C . GLU A 1 157 ? 29.767 -9.137 5.705 1.00 52.47 157 GLU A C 1
ATOM 1073 O O . GLU A 1 157 ? 29.707 -8.830 6.884 1.00 52.87 157 GLU A O 1
ATOM 1079 N N . MET A 1 158 ? 30.584 -8.535 4.858 1.00 52.07 158 MET A N 1
ATOM 1080 C CA . MET A 1 158 ? 31.396 -7.412 5.288 1.00 51.98 158 MET A CA 1
ATOM 1081 C C . MET A 1 158 ? 30.515 -6.266 5.759 1.00 50.11 158 MET A C 1
ATOM 1082 O O . MET A 1 158 ? 30.805 -5.601 6.740 1.00 49.18 158 MET A O 1
ATOM 1087 N N . LEU A 1 159 ? 29.440 -6.041 5.023 1.00 49.04 159 LEU A N 1
ATOM 1088 C CA . LEU A 1 159 ? 28.485 -5.020 5.354 1.00 47.75 159 LEU A CA 1
ATOM 1089 C C . LEU A 1 159 ? 27.867 -5.305 6.726 1.00 47.27 159 LEU A C 1
ATOM 1090 O O . LEU A 1 159 ? 27.790 -4.411 7.568 1.00 46.90 159 LEU A O 1
ATOM 1095 N N . TYR A 1 160 ? 27.478 -6.549 6.981 1.00 46.88 160 TYR A N 1
ATOM 1096 C CA . TYR A 1 160 ? 26.955 -6.901 8.295 1.00 47.41 160 TYR A CA 1
ATOM 1097 C C . TYR A 1 160 ? 28.003 -6.723 9.375 1.00 47.60 160 TYR A C 1
ATOM 1098 O O . TYR A 1 160 ? 27.714 -6.151 10.435 1.00 48.92 160 TYR A O 1
ATOM 1107 N N . GLN A 1 161 ? 29.217 -7.212 9.125 1.00 46.76 161 GLN A N 1
ATOM 1108 C CA . GLN A 1 161 ? 30.319 -7.013 10.067 1.00 45.79 161 GLN A CA 1
ATOM 1109 C C . GLN A 1 161 ? 30.576 -5.546 10.408 1.00 45.49 161 GLN A C 1
ATOM 1110 O O . GLN A 1 161 ? 30.625 -5.198 11.589 1.00 45.62 161 GLN A O 1
ATOM 1116 N N . LEU A 1 162 ? 30.745 -4.696 9.388 1.00 44.63 162 LEU A N 1
ATOM 1117 C CA . LEU A 1 162 ? 30.819 -3.236 9.591 1.00 44.57 162 LEU A CA 1
ATOM 1118 C C . LEU A 1 162 ? 29.636 -2.695 10.431 1.00 43.87 162 LEU A C 1
ATOM 1119 O O . LEU A 1 162 ? 29.840 -1.911 11.376 1.00 42.75 162 LEU A O 1
ATOM 1124 N N . ALA A 1 163 ? 28.426 -3.162 10.109 1.00 43.06 163 ALA A N 1
ATOM 1125 C CA . ALA A 1 163 ? 27.200 -2.689 10.769 1.00 43.05 163 ALA A CA 1
ATOM 1126 C C . ALA A 1 163 ? 27.304 -2.802 12.273 1.00 42.86 163 ALA A C 1
ATOM 1127 O O . ALA A 1 163 ? 26.978 -1.876 12.990 1.00 42.18 163 ALA A O 1
ATOM 1129 N N . THR A 1 164 ? 27.801 -3.939 12.753 1.00 43.40 164 THR A N 1
ATOM 1130 C CA . THR A 1 164 ? 27.894 -4.174 14.184 1.00 43.79 164 THR A CA 1
ATOM 1131 C C . THR A 1 164 ? 28.809 -3.208 14.910 1.00 45.00 164 THR A C 1
ATOM 1132 O O . THR A 1 164 ? 28.756 -3.113 16.141 1.00 45.39 164 THR A O 1
ATOM 1136 N N . GLY A 1 165 ? 29.670 -2.493 14.175 1.00 46.27 165 GLY A N 1
ATOM 1137 C CA . GLY A 1 165 ? 30.459 -1.421 14.800 1.00 46.39 165 GLY A CA 1
ATOM 1138 C C . GLY A 1 165 ? 29.862 -0.011 14.747 1.00 47.29 165 GLY A C 1
ATOM 1139 O O . GLY A 1 165 ? 30.407 0.902 15.345 1.00 47.63 165 GLY A O 1
ATOM 1140 N N . ILE A 1 166 ? 28.771 0.196 14.023 1.00 47.94 166 ILE A N 1
ATOM 1141 C CA . ILE A 1 166 ? 28.131 1.520 13.998 1.00 49.30 166 ILE A CA 1
ATOM 1142 C C . ILE A 1 166 ? 27.111 1.750 15.136 1.00 50.31 166 ILE A C 1
ATOM 1143 O O . ILE A 1 166 ? 26.093 1.051 15.244 1.00 50.35 166 ILE A O 1
ATOM 1148 N N . ASN A 1 167 ? 27.425 2.737 15.975 1.00 51.55 167 ASN A N 1
ATOM 1149 C CA . ASN A 1 167 ? 26.515 3.319 16.937 1.00 52.65 167 ASN A CA 1
ATOM 1150 C C . ASN A 1 167 ? 25.754 4.509 16.344 1.00 53.71 167 ASN A C 1
ATOM 1151 O O . ASN A 1 167 ? 26.320 5.315 15.587 1.00 53.35 167 ASN A O 1
ATOM 1156 N N . GLU A 1 168 ? 24.463 4.577 16.692 1.00 54.85 168 GLU A N 1
ATOM 1157 C CA . GLU A 1 168 ? 23.439 5.400 16.020 1.00 55.66 168 GLU A CA 1
ATOM 1158 C C . GLU A 1 168 ? 23.563 5.577 14.515 1.00 55.90 168 GLU A C 1
ATOM 1159 O O . GLU A 1 168 ? 23.815 6.684 14.033 1.00 55.83 168 GLU A O 1
ATOM 1165 N N . PRO A 1 169 ? 23.357 4.485 13.765 1.00 56.17 169 PRO A N 1
ATOM 1166 C CA . PRO A 1 169 ? 23.393 4.496 12.316 1.00 56.52 169 PRO A CA 1
ATOM 1167 C C . PRO A 1 169 ? 22.342 5.392 11.677 1.00 57.25 169 PRO A C 1
ATOM 1168 O O . PRO A 1 169 ? 21.131 5.164 11.824 1.00 58.38 169 PRO A O 1
ATOM 1172 N N . VAL A 1 170 ? 22.842 6.267 10.809 1.00 57.42 170 VAL A N 1
ATOM 1173 C CA . VAL A 1 170 ? 22.026 7.097 9.944 1.00 58.10 170 VAL A CA 1
ATOM 1174 C C . VAL A 1 170 ? 21.189 6.190 9.057 1.00 58.29 170 VAL A C 1
ATOM 1175 O O . VAL A 1 170 ? 21.634 5.131 8.623 1.00 59.28 170 VAL A O 1
ATOM 1179 N N . PRO A 1 171 ? 19.960 6.620 8.817 1.00 58.13 171 PRO A N 1
ATOM 1180 C CA . PRO A 1 171 ? 18.869 5.761 8.308 1.00 57.40 171 PRO A CA 1
ATOM 1181 C C . PRO A 1 171 ? 19.191 5.015 7.016 1.00 57.08 171 PRO A C 1
ATOM 1182 O O . PRO A 1 171 ? 18.810 3.850 6.849 1.00 56.82 171 PRO A O 1
ATOM 1186 N N . GLU A 1 172 ? 19.862 5.691 6.088 1.00 57.15 172 GLU A N 1
ATOM 1187 C CA . GLU A 1 172 ? 20.225 5.078 4.804 1.00 56.88 172 GLU A CA 1
ATOM 1188 C C . GLU A 1 172 ? 20.988 3.748 4.970 1.00 56.08 172 GLU A C 1
ATOM 1189 O O . GLU A 1 172 ? 20.797 2.813 4.186 1.00 55.43 172 GLU A O 1
ATOM 1195 N N . LEU A 1 173 ? 21.814 3.663 6.016 1.00 55.18 173 LEU A N 1
ATOM 1196 C CA . LEU A 1 173 ? 22.502 2.434 6.355 1.00 54.60 173 LEU A CA 1
ATOM 1197 C C . LEU A 1 173 ? 21.587 1.344 6.865 1.00 54.74 173 LEU A C 1
ATOM 1198 O O . LEU A 1 173 ? 21.670 0.200 6.407 1.00 55.38 173 LEU A O 1
ATOM 1203 N N . VAL A 1 174 ? 20.713 1.664 7.813 1.00 54.38 174 VAL A N 1
ATOM 1204 C CA . VAL A 1 174 ? 19.715 0.685 8.225 1.00 53.86 174 VAL A CA 1
ATOM 1205 C C . VAL A 1 174 ? 18.879 0.275 7.021 1.00 54.13 174 VAL A C 1
ATOM 1206 O O . VAL A 1 174 ? 18.817 -0.899 6.673 1.00 54.10 174 VAL A O 1
ATOM 1210 N N . GLU A 1 175 ? 18.274 1.249 6.352 1.00 54.37 175 GLU A N 1
ATOM 1211 C CA . GLU A 1 175 ? 17.496 0.953 5.144 1.00 55.03 175 GLU A CA 1
ATOM 1212 C C . GLU A 1 175 ? 18.244 0.083 4.134 1.00 54.31 175 GLU A C 1
ATOM 1213 O O . GLU A 1 175 ? 17.843 -1.056 3.884 1.00 54.41 175 GLU A O 1
ATOM 1219 N N . GLY A 1 176 ? 19.332 0.614 3.566 1.00 53.92 176 GLY A N 1
ATOM 1220 C CA . GLY A 1 176 ? 20.159 -0.127 2.602 1.00 52.97 176 GLY A CA 1
ATOM 1221 C C . GLY A 1 176 ? 20.446 -1.568 2.984 1.00 52.91 176 GLY A C 1
ATOM 1222 O O . GLY A 1 176 ? 20.216 -2.498 2.216 1.00 52.77 176 GLY A O 1
ATOM 1223 N N . LEU A 1 177 ? 20.929 -1.781 4.193 1.00 53.18 177 LEU A N 1
ATOM 1224 C CA . LEU A 1 177 ? 21.151 -3.138 4.627 1.00 53.34 177 LEU A CA 1
ATOM 1225 C C . LEU A 1 177 ?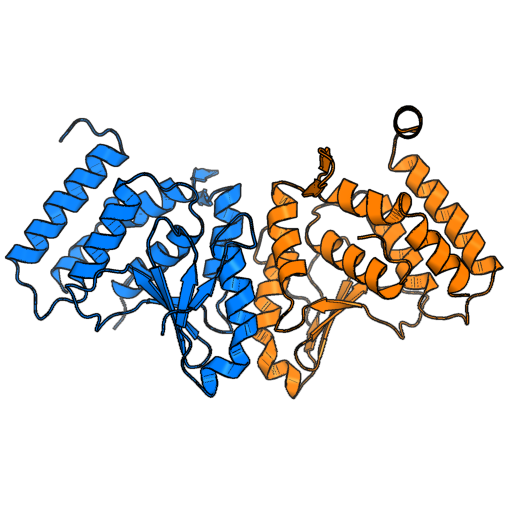 19.846 -3.968 4.658 1.00 54.08 177 LEU A C 1
ATOM 1226 O O . LEU A 1 177 ? 19.835 -5.144 4.281 1.00 54.46 177 LEU A O 1
ATOM 1231 N N . LYS A 1 178 ? 18.732 -3.386 5.079 1.00 55.25 178 LYS A N 1
ATOM 1232 C CA . LYS A 1 178 ? 17.520 -4.215 5.129 1.00 56.43 178 LYS A CA 1
ATOM 1233 C C . LYS A 1 178 ? 17.047 -4.597 3.731 1.00 56.58 178 LYS A C 1
ATOM 1234 O O . LYS A 1 178 ? 16.700 -5.760 3.491 1.00 56.40 178 LYS A O 1
ATOM 1240 N N . LEU A 1 179 ? 17.072 -3.623 2.812 1.00 56.50 179 LEU A N 1
ATOM 1241 C CA . LEU A 1 179 ? 16.751 -3.853 1.407 1.00 56.56 179 LEU A CA 1
ATOM 1242 C C . LEU A 1 179 ? 17.556 -4.989 0.795 1.00 57.32 179 LEU A C 1
ATOM 1243 O O . LEU A 1 179 ? 17.004 -6.032 0.413 1.00 57.42 179 LEU A O 1
ATOM 1248 N N . VAL A 1 180 ? 18.866 -4.768 0.678 1.00 57.97 180 VAL A N 1
ATOM 1249 C CA . VAL A 1 180 ? 19.768 -5.717 0.040 1.00 58.16 180 VAL A CA 1
ATOM 1250 C C . VAL A 1 180 ? 19.578 -7.099 0.642 1.00 58.59 180 VAL A C 1
ATOM 1251 O O . VAL A 1 180 ? 19.750 -8.111 -0.025 1.00 58.41 180 VAL A O 1
ATOM 1255 N N . THR A 1 181 ? 19.234 -7.134 1.925 1.00 59.54 181 THR A N 1
ATOM 1256 C CA . THR A 1 181 ? 19.071 -8.401 2.637 1.00 61.02 181 THR A CA 1
ATOM 1257 C C . THR A 1 181 ? 17.815 -9.136 2.196 1.00 61.91 181 THR A C 1
ATOM 1258 O O . THR A 1 181 ? 17.825 -10.341 1.961 1.00 61.96 181 THR A O 1
ATOM 1262 N N . GLU A 1 182 ? 16.722 -8.398 2.111 1.00 63.74 182 GL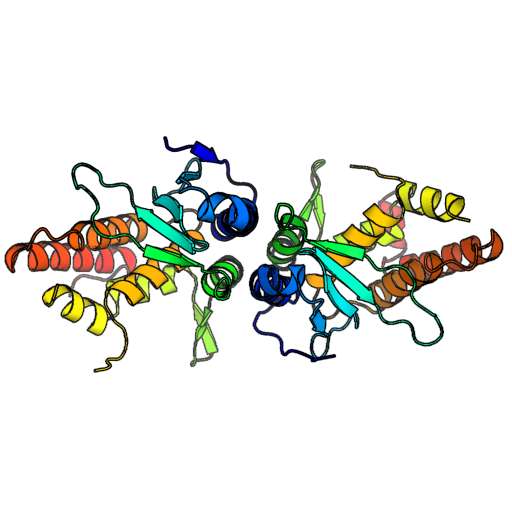U A N 1
ATOM 1263 C CA . GLU A 1 182 ? 15.452 -8.970 1.710 1.00 65.77 182 GLU A CA 1
ATOM 1264 C C . GLU A 1 182 ? 15.471 -9.361 0.228 1.00 66.23 182 GLU A C 1
ATOM 1265 O O . GLU A 1 182 ? 14.982 -10.425 -0.144 1.00 65.95 182 GLU A O 1
ATOM 1271 N N . PHE A 1 183 ? 16.060 -8.516 -0.610 1.00 67.46 183 PHE A N 1
ATOM 1272 C CA . PHE A 1 183 ? 16.357 -8.912 -1.988 1.00 69.18 183 PHE A CA 1
ATOM 1273 C C . PHE A 1 183 ? 16.969 -10.307 -2.143 1.00 71.06 183 PHE A C 1
ATOM 1274 O O . PHE A 1 183 ? 16.546 -11.076 -3.012 1.00 71.10 183 PHE A O 1
ATOM 1282 N N . VAL A 1 184 ? 17.962 -10.648 -1.332 1.00 73.59 184 VAL A N 1
ATOM 1283 C CA . VAL A 1 184 ? 18.729 -11.872 -1.603 1.00 76.80 184 VAL A CA 1
ATOM 1284 C C . VAL A 1 184 ? 17.972 -13.181 -1.288 1.00 79.00 184 VAL A C 1
ATOM 1285 O O . VAL A 1 184 ? 18.263 -14.229 -1.883 1.00 79.39 184 VAL A O 1
ATOM 1289 N N . GLN A 1 185 ? 17.013 -13.144 -0.359 1.00 82.12 185 GLN A N 1
ATOM 1290 C CA . GLN A 1 185 ? 15.989 -14.194 -0.284 1.00 85.29 185 GLN A CA 1
ATOM 1291 C C . GLN A 1 185 ? 15.043 -14.064 -1.487 1.00 88.17 185 GLN A C 1
ATOM 1292 O O . GLN A 1 185 ? 13.905 -13.605 -1.350 1.00 88.70 185 GLN A O 1
ATOM 1298 N N . ASP A 1 186 ? 15.521 -14.453 -2.679 1.00 91.49 186 ASP A N 1
ATOM 1299 C CA . ASP A 1 186 ? 14.962 -13.868 -3.913 1.00 94.26 186 ASP A CA 1
ATOM 1300 C C . ASP A 1 186 ? 13.617 -14.489 -4.300 1.00 95.49 186 ASP A C 1
ATOM 1301 O O . ASP A 1 186 ? 12.745 -13.802 -4.859 1.00 95.94 186 ASP A O 1
ATOM 1306 N N . GLU A 1 187 ? 13.456 -15.782 -4.004 1.00 96.92 187 GLU A N 1
ATOM 1307 C CA . GLU A 1 187 ? 12.322 -16.560 -4.517 1.00 98.22 187 GLU A CA 1
ATOM 1308 C C . GLU A 1 187 ? 12.247 -16.467 -6.045 1.00 98.66 187 GLU A C 1
ATOM 1309 O O . GLU A 1 187 ? 11.151 -16.388 -6.632 1.00 99.23 187 GLU A O 1
ATOM 1315 N N . ASN A 1 188 ? 13.423 -16.483 -6.678 1.00 98.85 188 ASN A N 1
ATOM 1316 C CA . ASN A 1 188 ? 13.549 -16.265 -8.119 1.00 98.82 188 ASN A CA 1
ATOM 1317 C C . ASN A 1 188 ? 13.089 -14.867 -8.549 1.00 98.64 188 ASN A C 1
ATOM 1318 O O . ASN A 1 188 ? 12.378 -14.725 -9.551 1.00 98.90 188 ASN A O 1
ATOM 1323 N N . ALA A 1 189 ? 13.503 -13.843 -7.793 1.00 98.13 189 ALA A N 1
ATOM 1324 C CA . ALA A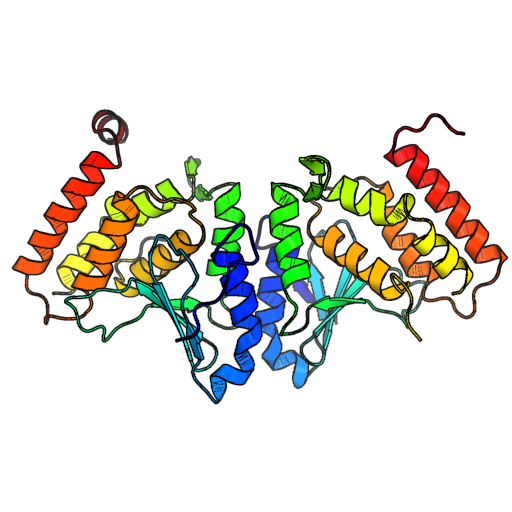 1 189 ? 13.089 -12.454 -8.057 1.00 97.57 189 ALA A CA 1
ATOM 1325 C C . ALA A 1 189 ? 13.413 -11.995 -9.482 1.00 97.07 189 ALA A C 1
ATOM 1326 O O . ALA A 1 189 ? 14.369 -12.502 -10.132 1.00 96.84 189 ALA A O 1
ATOM 1328 N N . THR A 1 190 ? 12.605 -11.013 -9.950 1.00 96.41 190 THR A N 1
ATOM 1329 C CA . THR A 1 190 ? 12.584 -10.742 -11.405 1.00 95.53 190 THR A CA 1
ATOM 1330 C C . THR A 1 190 ? 13.383 -9.489 -11.760 1.00 94.86 190 THR A C 1
ATOM 1331 O O . THR A 1 190 ? 13.742 -8.705 -10.883 1.00 94.63 190 THR A O 1
ATOM 1335 N N . GLN A 1 191 ? 13.661 -9.319 -13.054 1.00 94.20 191 GLN A N 1
ATOM 1336 C CA . GLN A 1 191 ? 14.412 -8.171 -13.541 1.00 93.45 191 GLN A CA 1
ATOM 1337 C C . GLN A 1 191 ? 13.828 -6.902 -12.946 1.00 92.86 191 GLN A C 1
ATOM 1338 O O . GLN A 1 191 ? 14.531 -5.916 -12.720 1.00 92.33 191 GLN A O 1
ATOM 1344 N N . GLU A 1 192 ? 12.526 -6.958 -12.686 1.00 92.43 192 GLU A N 1
ATOM 1345 C CA . GLU A 1 192 ? 11.768 -5.822 -12.189 1.00 92.05 192 GLU A CA 1
ATOM 1346 C C . GLU A 1 192 ? 12.144 -5.528 -10.740 1.00 91.38 192 GLU A C 1
ATOM 1347 O O . GLU A 1 192 ? 12.328 -4.372 -10.347 1.00 91.22 192 GLU A O 1
ATOM 1353 N N . ASP A 1 193 ? 12.263 -6.592 -9.950 1.00 90.69 193 ASP A N 1
ATOM 1354 C CA . ASP A 1 193 ? 12.668 -6.484 -8.549 1.00 89.74 193 ASP A CA 1
ATOM 1355 C C . ASP A 1 193 ? 14.065 -5.884 -8.366 1.00 89.30 193 ASP A C 1
ATOM 1356 O O . ASP A 1 193 ? 14.248 -4.982 -7.546 1.00 89.05 193 ASP A O 1
ATOM 1361 N N . TYR A 1 194 ? 15.041 -6.358 -9.135 1.00 88.76 194 TYR A N 1
ATOM 1362 C CA . TYR A 1 194 ? 16.342 -5.684 -9.165 1.00 88.73 194 TYR A CA 1
ATOM 1363 C C . TYR A 1 194 ? 16.228 -4.167 -9.366 1.00 88.21 194 TYR A C 1
ATOM 1364 O O . TYR A 1 194 ? 16.855 -3.380 -8.655 1.00 87.90 194 TYR A O 1
ATOM 1373 N N . LYS A 1 195 ? 15.442 -3.766 -10.357 1.00 87.90 195 LYS A N 1
ATOM 1374 C CA . LYS A 1 195 ? 15.394 -2.368 -10.757 1.00 87.48 195 LYS A CA 1
ATOM 1375 C C . LYS A 1 195 ? 14.681 -1.536 -9.694 1.00 86.76 195 LYS A C 1
ATOM 1376 O O . LYS A 1 195 ? 14.946 -0.344 -9.554 1.00 86.71 195 LYS A O 1
ATOM 1382 N N . ALA A 1 196 ? 13.779 -2.174 -8.950 1.00 86.14 196 ALA A N 1
ATOM 1383 C CA . ALA A 1 196 ? 13.167 -1.561 -7.765 1.00 85.31 196 ALA A CA 1
ATOM 1384 C C . ALA A 1 196 ? 14.214 -1.331 -6.671 1.00 84.87 196 ALA A C 1
ATOM 1385 O O . ALA A 1 196 ? 14.298 -0.247 -6.081 1.00 84.84 196 ALA A O 1
ATOM 1387 N N . LEU A 1 197 ? 15.022 -2.356 -6.416 1.00 84.19 197 LEU A N 1
ATOM 1388 C CA . LEU A 1 197 ? 16.109 -2.244 -5.456 1.00 83.36 197 LEU A CA 1
ATOM 1389 C C . LEU A 1 197 ? 17.015 -1.081 -5.846 1.00 82.67 197 LEU A C 1
ATOM 1390 O O . LEU A 1 197 ? 17.244 -0.158 -5.058 1.00 82.57 197 LEU A O 1
ATOM 1395 N N . GLU A 1 198 ? 17.509 -1.127 -7.079 1.00 81.80 198 GLU A N 1
ATOM 1396 C CA . GLU A 1 198 ? 18.560 -0.223 -7.511 1.00 80.86 198 GLU A CA 1
ATOM 1397 C C . GLU A 1 198 ? 18.167 1.230 -7.351 1.00 80.46 198 GLU A C 1
ATOM 1398 O O . GLU A 1 198 ? 18.944 2.034 -6.845 1.00 80.23 198 GLU A O 1
ATOM 1404 N N . ARG A 1 199 ? 16.960 1.576 -7.782 1.00 80.16 199 ARG A N 1
ATOM 1405 C CA . ARG A 1 199 ? 16.554 2.973 -7.726 1.00 79.94 199 ARG A CA 1
ATOM 1406 C C . ARG A 1 199 ? 16.567 3.439 -6.277 1.00 79.29 199 ARG A C 1
ATOM 1407 O O . ARG A 1 199 ? 17.038 4.541 -5.984 1.00 79.34 199 ARG A O 1
ATOM 1415 N N . LYS A 1 200 ? 16.079 2.593 -5.370 1.00 78.23 200 LYS A N 1
ATOM 1416 C CA . LYS A 1 200 ? 16.076 2.947 -3.954 1.00 77.37 200 LYS A CA 1
ATOM 1417 C C . LYS A 1 200 ? 17.487 3.100 -3.399 1.00 76.25 200 LYS A C 1
ATOM 1418 O O . LYS A 1 200 ? 17.819 4.134 -2.825 1.00 75.79 200 LYS A O 1
ATOM 1424 N N . LEU A 1 201 ? 18.312 2.070 -3.569 1.00 75.05 201 LEU A N 1
ATOM 1425 C CA . LEU A 1 201 ? 19.711 2.166 -3.162 1.00 74.09 201 LEU A CA 1
ATOM 1426 C C . LEU A 1 201 ? 20.265 3.490 -3.673 1.00 73.86 201 LEU A C 1
ATOM 1427 O O . LEU A 1 201 ? 20.867 4.269 -2.921 1.00 73.91 201 LEU A O 1
ATOM 1432 N N . ASN A 1 202 ? 20.023 3.760 -4.952 1.00 73.25 202 ASN A N 1
ATOM 1433 C CA . ASN A 1 202 ? 20.487 4.996 -5.558 1.00 72.17 202 ASN A CA 1
ATOM 1434 C C . ASN A 1 202 ? 19.856 6.240 -4.944 1.00 71.51 202 ASN A C 1
ATOM 1435 O O . ASN A 1 202 ? 20.527 7.252 -4.823 1.00 72.03 202 ASN A O 1
ATOM 1440 N N . ASP A 1 203 ? 18.601 6.160 -4.505 1.00 70.29 203 ASP A N 1
ATOM 1441 C CA . ASP A 1 203 ? 18.022 7.239 -3.698 1.00 69.34 203 ASP A CA 1
ATOM 1442 C C . ASP A 1 203 ? 18.780 7.411 -2.390 1.00 68.13 203 ASP A C 1
ATOM 1443 O O . ASP A 1 203 ? 19.209 8.512 -2.043 1.00 67.62 203 ASP A O 1
ATOM 1448 N N . LEU A 1 204 ? 18.917 6.308 -1.658 1.00 67.25 204 LEU A N 1
ATOM 1449 C CA . LEU A 1 204 ? 19.562 6.303 -0.355 1.00 66.23 204 LEU A CA 1
ATOM 1450 C C . LEU A 1 204 ? 20.984 6.834 -0.449 1.00 66.52 204 LEU A C 1
ATOM 1451 O O . LEU A 1 204 ? 21.390 7.719 0.323 1.00 66.47 204 LEU A O 1
ATOM 1456 N N . LYS A 1 205 ? 21.734 6.309 -1.417 1.00 66.25 205 LYS A N 1
ATOM 1457 C CA . LYS A 1 205 ? 22.988 6.923 -1.818 1.00 65.96 205 LYS A CA 1
ATOM 1458 C C . LYS A 1 205 ? 22.947 8.452 -1.786 1.00 65.91 205 LYS A C 1
ATOM 1459 O O . LYS A 1 205 ? 23.653 9.071 -0.992 1.00 66.53 205 LYS A O 1
ATOM 1465 N N . ALA A 1 206 ? 22.121 9.052 -2.647 1.00 65.81 206 ALA A N 1
ATOM 1466 C CA . ALA A 1 206 ? 22.018 10.531 -2.802 1.00 65.07 206 ALA A CA 1
ATOM 1467 C C . ALA A 1 206 ? 21.703 11.276 -1.507 1.00 64.45 206 ALA A C 1
ATOM 1468 O O . ALA A 1 206 ? 22.251 12.352 -1.248 1.00 64.55 206 ALA A O 1
ATOM 1470 N N . SER A 1 207 ? 20.821 10.707 -0.696 1.00 63.71 207 SER A N 1
ATOM 1471 C CA . SER A 1 207 ? 20.605 11.230 0.641 1.00 63.46 207 SER A CA 1
ATOM 1472 C C . SER A 1 207 ? 21.852 11.096 1.531 1.00 63.60 207 SER A C 1
ATOM 1473 O O . SER A 1 207 ? 22.233 12.034 2.226 1.00 63.52 207 SER A O 1
ATOM 1476 N N . TYR A 1 208 ? 22.491 9.931 1.517 1.00 63.84 208 TYR A N 1
ATOM 1477 C CA . TYR A 1 208 ? 23.626 9.721 2.397 1.00 64.09 208 TYR A CA 1
ATOM 1478 C C . TYR A 1 208 ? 24.736 10.693 2.061 1.00 64.95 208 TYR A C 1
ATOM 1479 O O . TYR A 1 208 ? 25.395 11.208 2.952 1.00 64.95 208 TYR A O 1
ATOM 1488 N N . TYR A 1 209 ? 24.941 10.946 0.776 1.00 66.41 209 TYR A N 1
ATOM 1489 C CA . TYR A 1 209 ? 26.112 11.698 0.343 1.00 68.13 209 TYR A CA 1
ATOM 1490 C C . TYR A 1 209 ? 25.877 13.201 0.161 1.00 69.53 209 TYR A C 1
ATOM 1491 O O . TYR A 1 209 ? 26.791 13.931 -0.233 1.00 69.42 209 TYR A O 1
ATOM 1500 N N . SER A 1 210 ? 24.654 13.653 0.456 1.00 71.45 210 SER A N 1
ATOM 1501 C CA . SER A 1 210 ? 24.149 14.962 0.005 1.00 72.85 210 SER A CA 1
ATOM 1502 C C . SER A 1 210 ? 24.595 15.288 -1.417 1.00 74.02 210 SER A C 1
ATOM 1503 O O . SER A 1 210 ? 24.998 16.411 -1.709 1.00 74.20 210 SER A O 1
ATOM 1506 N N . LEU A 1 211 ? 24.538 14.286 -2.288 1.00 75.64 211 LEU A N 1
ATOM 1507 C CA . LEU A 1 211 ? 24.476 14.514 -3.716 1.00 77.48 211 LEU A CA 1
ATOM 1508 C C . LEU A 1 211 ? 23.334 15.468 -4.036 1.00 78.93 211 LEU A C 1
ATOM 1509 O O . LEU A 1 211 ? 22.209 15.318 -3.543 1.00 78.66 211 LEU A O 1
ATOM 1514 N N . SER A 1 212 ? 23.644 16.465 -4.853 1.00 80.64 212 SER A N 1
ATOM 1515 C CA . SER A 1 212 ? 22.653 17.110 -5.683 1.00 82.32 212 SER A CA 1
ATOM 1516 C C . SER A 1 212 ? 22.381 16.244 -6.904 1.00 83.62 212 SER A C 1
ATOM 1517 O O . SER A 1 212 ? 23.015 16.440 -7.946 1.00 84.00 212 SER A O 1
ATOM 1520 N N . LYS A 1 213 ? 21.435 15.310 -6.798 1.00 85.08 213 LYS A N 1
ATOM 1521 C CA . LYS A 1 213 ? 20.838 14.608 -7.950 1.00 86.44 213 LYS A CA 1
ATOM 1522 C C . LYS A 1 213 ? 21.833 13.886 -8.861 1.00 86.96 213 LYS A C 1
ATOM 1523 O O . LYS A 1 213 ? 22.778 13.257 -8.383 1.00 86.78 213 LYS A O 1
ATOM 1529 N N . LEU A 1 214 ? 21.633 13.998 -10.178 1.00 87.21 214 LEU A N 1
ATOM 1530 C CA . LEU A 1 214 ? 22.707 13.642 -11.125 1.00 87.27 214 LEU A CA 1
ATOM 1531 C C . LEU A 1 214 ? 23.387 12.322 -10.747 1.00 86.98 214 LEU A C 1
ATOM 1532 O O . LEU A 1 214 ? 22.708 11.341 -10.433 1.00 86.61 214 LEU A O 1
ATOM 1537 N N . ILE B 1 3 ? 58.362 -21.921 21.304 1.00 75.60 3 ILE B N 1
ATOM 1538 C CA . ILE B 1 3 ? 57.772 -20.549 21.452 1.00 75.97 3 ILE B CA 1
ATOM 1539 C C . ILE B 1 3 ? 57.690 -19.739 20.134 1.00 75.35 3 ILE B C 1
ATOM 1540 O O . ILE B 1 3 ? 58.552 -18.907 19.849 1.00 75.27 3 ILE B O 1
ATOM 1545 N N . GLU B 1 4 ? 56.649 -19.968 19.339 1.00 74.82 4 GLU B N 1
ATOM 1546 C CA . GLU B 1 4 ? 56.321 -19.033 18.262 1.00 74.62 4 GLU B CA 1
ATOM 1547 C C . GLU B 1 4 ? 56.204 -17.616 18.831 1.00 73.35 4 GLU B C 1
ATOM 1548 O O . GLU B 1 4 ? 55.512 -17.383 19.826 1.00 73.22 4 GLU B O 1
ATOM 1554 N N . THR B 1 5 ? 56.924 -16.685 18.219 1.00 71.78 5 THR B N 1
ATOM 1555 C CA . THR B 1 5 ? 56.603 -15.282 18.328 1.00 70.47 5 THR B CA 1
ATOM 1556 C C . THR B 1 5 ? 55.668 -14.959 17.188 1.00 69.36 5 THR B C 1
ATOM 1557 O O . THR B 1 5 ? 55.985 -15.227 16.046 1.00 69.29 5 THR B O 1
ATOM 1561 N N . ILE B 1 6 ? 54.495 -14.413 17.483 1.00 67.99 6 ILE B N 1
ATOM 1562 C CA . ILE B 1 6 ? 53.605 -14.072 16.406 1.00 66.13 6 ILE B CA 1
ATOM 1563 C C . ILE B 1 6 ? 53.543 -12.566 16.236 1.00 65.29 6 ILE B C 1
ATOM 1564 O O . ILE B 1 6 ? 53.871 -11.819 17.158 1.00 65.05 6 ILE B O 1
ATOM 1569 N N . VAL B 1 7 ? 53.180 -12.134 15.034 1.00 64.09 7 VAL B N 1
ATOM 1570 C CA . VAL B 1 7 ? 53.210 -10.719 14.651 1.00 63.28 7 VAL B CA 1
ATOM 1571 C C . VAL B 1 7 ? 51.838 -10.059 14.846 1.00 62.29 7 VAL B C 1
ATOM 1572 O O . VAL B 1 7 ? 50.803 -10.661 14.544 1.00 62.60 7 VAL B O 1
ATOM 1576 N N . ASN B 1 8 ? 51.845 -8.822 15.333 1.00 60.61 8 ASN B N 1
ATOM 1577 C CA . ASN B 1 8 ? 50.634 -8.075 15.638 1.00 59.05 8 ASN B CA 1
ATOM 1578 C C . ASN B 1 8 ? 49.743 -7.791 14.443 1.00 57.41 8 ASN B C 1
ATOM 1579 O O . ASN B 1 8 ? 50.189 -7.246 13.443 1.00 57.68 8 ASN B O 1
ATOM 1584 N N . GLU B 1 9 ? 48.468 -8.144 14.551 1.00 55.19 9 GLU B N 1
ATOM 1585 C CA . GLU B 1 9 ? 47.517 -7.898 13.463 1.00 53.01 9 GLU B CA 1
ATOM 1586 C C . GLU B 1 9 ? 46.484 -6.792 13.757 1.00 51.12 9 GLU B C 1
ATOM 1587 O O . GLU B 1 9 ? 45.626 -6.516 12.920 1.00 50.52 9 GLU B O 1
ATOM 1593 N N . PHE B 1 10 ? 46.580 -6.149 14.917 1.00 48.58 10 PHE B N 1
ATOM 1594 C CA . PHE B 1 10 ? 45.646 -5.088 15.230 1.00 47.29 10 PHE B CA 1
ATOM 1595 C C . PHE B 1 10 ? 46.353 -3.970 15.912 1.00 46.58 10 PHE B C 1
ATOM 1596 O O . PHE B 1 10 ? 47.484 -4.100 16.323 1.00 46.51 10 PHE B O 1
ATOM 1604 N N . GLU B 1 11 ? 45.656 -2.866 16.058 1.00 46.01 11 GLU B N 1
ATOM 1605 C CA . GLU B 1 11 ? 46.199 -1.759 16.779 1.00 45.75 11 GLU B CA 1
ATOM 1606 C C . GLU B 1 11 ? 46.442 -2.088 18.253 1.00 45.56 11 GLU B C 1
ATOM 1607 O O . GLU B 1 11 ? 47.302 -1.478 18.893 1.00 45.58 11 GLU B O 1
ATOM 1613 N N . THR B 1 12 ? 45.689 -3.044 18.815 1.00 45.14 12 THR B N 1
ATOM 1614 C CA . THR B 1 12 ? 45.943 -3.454 20.210 1.00 44.35 12 THR B CA 1
ATOM 1615 C C . THR B 1 12 ? 46.414 -4.893 20.299 1.00 43.18 12 THR B C 1
ATOM 1616 O O . THR B 1 12 ? 45.962 -5.751 19.541 1.00 43.59 12 THR B O 1
ATOM 1620 N N . ARG B 1 13 ? 47.298 -5.153 21.251 1.00 42.09 13 ARG B N 1
ATOM 1621 C CA . ARG B 1 13 ? 47.653 -6.518 21.601 1.00 41.29 13 ARG B CA 1
ATOM 1622 C C . ARG B 1 13 ? 46.440 -7.302 22.081 1.00 40.64 13 ARG B C 1
ATOM 1623 O O . ARG B 1 13 ? 46.340 -8.509 21.817 1.00 40.39 13 ARG B O 1
ATOM 1631 N N . ALA B 1 14 ? 45.535 -6.625 22.800 1.00 39.27 14 ALA B N 1
ATOM 1632 C CA . ALA B 1 14 ? 44.327 -7.276 23.326 1.00 37.72 14 ALA B CA 1
ATOM 1633 C C . ALA B 1 14 ? 43.573 -7.903 22.176 1.00 37.03 14 ALA B C 1
ATOM 1634 O O . ALA B 1 14 ? 43.207 -9.060 22.259 1.00 36.92 14 ALA B O 1
ATOM 1636 N N . GLY B 1 15 ? 43.408 -7.164 21.077 1.00 37.03 15 GLY B N 1
ATOM 1637 C CA . GLY B 1 15 ? 42.829 -7.716 19.846 1.00 36.87 15 GLY B CA 1
ATOM 1638 C C . GLY B 1 15 ? 43.516 -8.925 19.191 1.00 37.60 15 GLY B C 1
ATOM 1639 O O . GLY B 1 15 ? 42.844 -9.870 18.791 1.00 37.45 15 GLY B O 1
ATOM 1640 N N . THR B 1 16 ? 44.846 -8.888 19.044 1.00 37.88 16 THR B N 1
ATOM 1641 C CA . THR B 1 16 ? 45.588 -9.984 18.439 1.00 37.39 16 THR B CA 1
ATOM 1642 C C . THR B 1 16 ? 45.419 -11.165 19.375 1.00 37.99 16 THR B C 1
ATOM 1643 O O . THR B 1 16 ? 45.243 -12.289 18.947 1.00 38.92 16 THR B O 1
ATOM 1647 N N . LEU B 1 17 ? 45.471 -10.907 20.667 1.00 39.11 17 LEU B N 1
ATOM 1648 C CA . LEU B 1 17 ? 45.265 -11.958 21.669 1.00 40.46 17 LEU B CA 1
ATOM 1649 C C . LEU B 1 17 ? 43.849 -12.564 21.644 1.00 41.70 17 LEU B C 1
ATOM 1650 O O . LEU B 1 17 ? 43.704 -13.779 21.785 1.00 42.47 17 LEU B O 1
ATOM 1655 N N . LEU B 1 18 ? 42.824 -11.735 21.461 1.00 42.55 18 LEU B N 1
ATOM 1656 C CA . LEU B 1 18 ? 41.451 -12.238 21.392 1.00 44.17 18 LEU B CA 1
ATOM 1657 C C . LEU B 1 18 ? 41.314 -13.140 20.177 1.00 44.91 18 LEU B C 1
ATOM 1658 O O . LEU B 1 18 ? 40.695 -14.193 20.235 1.00 44.72 18 LEU B O 1
ATOM 1663 N N . ARG B 1 19 ? 41.928 -12.743 19.071 1.00 46.26 19 ARG B N 1
ATOM 1664 C CA . ARG B 1 19 ? 41.810 -13.527 17.846 1.00 47.22 19 ARG B CA 1
ATOM 1665 C C . ARG B 1 19 ? 42.511 -14.888 17.925 1.00 47.74 19 ARG B C 1
ATOM 1666 O O . ARG B 1 19 ? 42.045 -15.897 17.384 1.00 47.64 19 ARG B O 1
ATOM 1674 N N . TYR B 1 20 ? 43.661 -14.923 18.568 1.00 48.46 20 TYR B N 1
ATOM 1675 C CA . TYR B 1 20 ? 44.345 -16.195 18.650 1.00 48.90 20 TYR B CA 1
ATOM 1676 C C . TYR B 1 20 ? 43.655 -17.028 19.699 1.00 48.35 20 TYR B C 1
ATOM 1677 O O . TYR B 1 20 ? 43.570 -18.226 19.559 1.00 48.45 20 TYR B O 1
ATOM 1686 N N . TYR B 1 21 ? 43.113 -16.386 20.727 1.00 48.08 21 TYR B N 1
ATOM 1687 C CA . TYR B 1 21 ? 42.498 -17.139 21.799 1.00 48.04 21 TYR B CA 1
ATOM 1688 C C . TYR B 1 21 ? 41.351 -17.981 21.279 1.00 48.63 21 TYR B C 1
ATOM 1689 O O . TYR B 1 21 ? 41.255 -19.172 21.549 1.00 48.33 21 TYR B O 1
ATOM 1698 N N . THR B 1 22 ? 40.473 -17.365 20.514 1.00 49.52 22 THR B N 1
ATOM 1699 C CA . THR B 1 22 ? 39.440 -18.130 19.884 1.00 50.66 22 THR B CA 1
ATOM 1700 C C . THR B 1 22 ? 40.053 -19.067 18.856 1.00 51.61 22 THR B C 1
ATOM 1701 O O . THR B 1 22 ? 39.720 -20.240 18.796 1.00 52.63 22 THR B O 1
ATOM 1705 N N . GLY B 1 23 ? 40.966 -18.560 18.051 1.00 52.73 23 GLY B N 1
ATOM 1706 C CA . GLY B 1 23 ? 41.689 -19.416 17.120 1.00 54.54 23 GLY B CA 1
ATOM 1707 C C . GLY B 1 23 ? 42.169 -20.739 17.709 1.00 55.50 23 GLY B C 1
ATOM 1708 O O . GLY B 1 23 ? 41.961 -21.791 17.115 1.00 55.19 23 GLY B O 1
ATOM 1709 N N . LEU B 1 24 ? 42.809 -20.684 18.873 1.00 56.66 24 LEU B N 1
ATOM 1710 C CA . LEU B 1 24 ? 43.547 -21.826 19.399 1.00 58.52 24 LEU B CA 1
ATOM 1711 C C . LEU B 1 24 ? 42.778 -22.613 20.460 1.00 60.37 24 LEU B C 1
ATOM 1712 O O . LEU B 1 24 ? 43.318 -23.553 21.055 1.00 59.78 24 LEU B O 1
ATOM 1717 N N . LEU B 1 25 ? 41.526 -22.214 20.685 1.00 62.42 25 LEU B N 1
ATOM 1718 C CA . LEU B 1 25 ? 40.745 -22.684 21.824 1.00 65.06 25 LEU B CA 1
ATOM 1719 C C . LEU B 1 25 ? 40.549 -24.211 21.836 1.00 66.74 25 LEU B C 1
ATOM 1720 O O . LEU B 1 25 ? 40.942 -24.902 22.784 1.00 66.78 25 LEU B O 1
ATOM 1725 N N . GLU B 1 26 ? 39.928 -24.725 20.779 1.00 69.10 26 GLU B N 1
ATOM 1726 C CA . GLU B 1 26 ? 39.867 -26.165 20.520 1.00 71.47 26 GLU B CA 1
ATOM 1727 C C . GLU B 1 26 ? 41.247 -26.868 20.615 1.00 72.22 26 GLU B C 1
ATOM 1728 O O . GLU B 1 26 ? 41.512 -27.626 21.556 1.00 72.51 26 GLU B O 1
ATOM 1734 N N . ARG B 1 27 ? 42.145 -26.584 19.648 1.00 73.19 27 ARG B N 1
ATOM 1735 C CA . ARG B 1 27 ? 43.521 -27.115 19.741 1.00 73.99 27 ARG B CA 1
ATOM 1736 C C . ARG B 1 27 ? 44.104 -27.150 21.172 1.00 74.35 27 ARG B C 1
ATOM 1737 O O . ARG B 1 27 ? 44.941 -28.010 21.480 1.00 74.52 27 ARG B O 1
ATOM 1745 N N . SER B 1 28 ? 43.672 -26.230 22.042 1.00 74.46 28 SER B N 1
ATOM 1746 C CA . SER B 1 28 ? 44.320 -26.037 23.348 1.00 74.30 28 SER B CA 1
ATOM 1747 C C . SER B 1 28 ? 43.867 -27.044 24.410 1.00 74.79 28 SER B C 1
ATOM 1748 O O . SER B 1 28 ? 44.588 -27.310 25.394 1.00 74.38 28 SER B O 1
ATOM 1751 N N . LYS B 1 29 ? 42.670 -27.598 24.218 1.00 75.29 29 LYS B N 1
ATOM 1752 C CA . LYS B 1 29 ? 42.169 -28.638 25.117 1.00 75.93 29 LYS B CA 1
ATOM 1753 C C . LYS B 1 29 ? 43.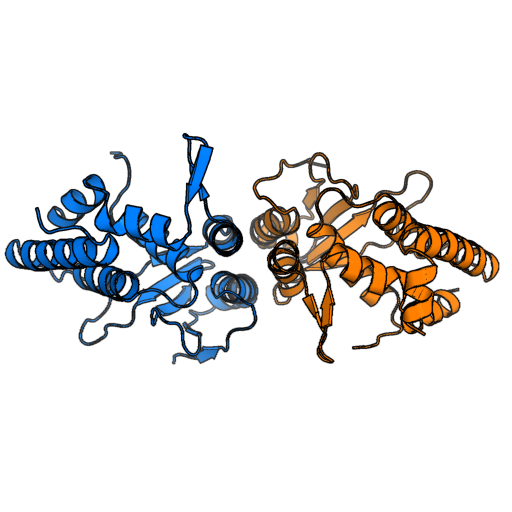001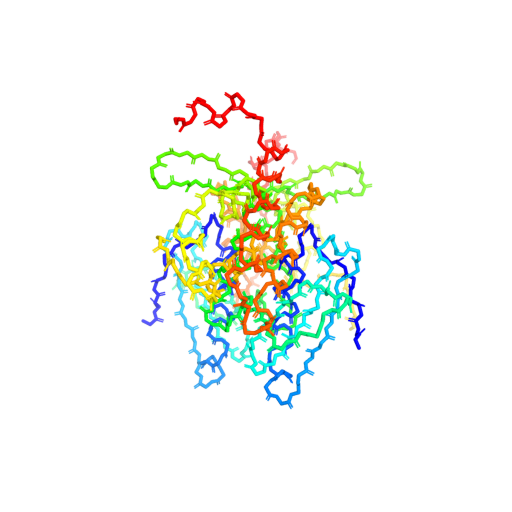 -29.937 25.045 1.00 76.01 29 LYS B C 1
ATOM 1754 O O . LYS B 1 29 ? 43.176 -30.628 26.055 1.00 76.23 29 LYS B O 1
ATOM 1760 N N . VAL B 1 30 ? 43.525 -30.258 23.864 1.00 76.05 30 VAL B N 1
ATOM 1761 C CA . VAL B 1 30 ? 44.388 -31.437 23.710 1.00 75.95 30 VAL B CA 1
ATOM 1762 C C . VAL B 1 30 ? 45.878 -31.097 23.745 1.00 75.91 30 VAL B C 1
ATOM 1763 O O . VAL B 1 30 ? 46.711 -31.949 24.068 1.00 75.96 30 VAL B O 1
ATOM 1767 N N . GLN B 1 31 ? 46.212 -29.851 23.428 1.00 75.70 31 GLN B N 1
ATOM 1768 C CA . GLN B 1 31 ? 47.615 -29.466 23.254 1.00 75.50 31 GLN B CA 1
ATOM 1769 C C . GLN B 1 31 ? 47.835 -28.002 23.640 1.00 74.43 31 GLN B C 1
ATOM 1770 O O . GLN B 1 31 ? 47.341 -27.100 22.964 1.00 74.60 31 GLN B O 1
ATOM 1776 N N . PRO B 1 32 ? 48.562 -27.765 24.745 1.00 73.63 32 PRO B N 1
ATOM 1777 C CA . PRO B 1 32 ? 49.022 -26.430 25.147 1.00 72.94 32 PRO B CA 1
ATOM 1778 C C . PRO B 1 32 ? 49.842 -25.710 24.070 1.00 72.43 32 PRO B C 1
ATOM 1779 O O . PRO B 1 32 ? 50.793 -26.271 23.520 1.00 72.64 32 PRO B O 1
ATOM 1783 N N . CYS B 1 33 ? 49.446 -24.479 23.764 1.00 71.65 33 CYS B N 1
ATOM 1784 C CA . CYS B 1 33 ? 50.185 -23.624 22.847 1.00 71.04 33 CYS B CA 1
ATOM 1785 C C . CYS B 1 33 ? 50.832 -22.539 23.658 1.00 69.83 33 CYS B C 1
ATOM 1786 O O . CYS B 1 33 ? 50.435 -22.261 24.784 1.00 70.37 33 CYS B O 1
ATOM 1789 N N . CYS B 1 34 ? 51.834 -21.916 23.080 1.00 68.13 34 CYS B N 1
ATOM 1790 C CA . CYS B 1 34 ? 52.709 -21.089 23.855 1.00 66.48 34 CYS B CA 1
ATOM 1791 C C . CYS B 1 34 ? 53.380 -20.091 22.919 1.00 65.19 34 CYS B C 1
ATOM 1792 O O . CYS B 1 34 ? 53.966 -20.464 21.899 1.00 64.97 34 CYS B O 1
ATOM 1795 N N . PHE B 1 35 ? 53.263 -18.809 23.232 1.00 63.55 35 PHE B N 1
ATOM 1796 C CA . PHE B 1 35 ? 53.768 -17.829 22.292 1.00 62.03 35 PHE B CA 1
ATOM 1797 C C . PHE B 1 35 ? 54.199 -16.519 22.918 1.00 61.12 35 PHE B C 1
ATOM 1798 O O . PHE B 1 35 ? 54.047 -16.310 24.108 1.00 60.66 35 PHE B O 1
ATOM 1806 N N . LYS B 1 36 ? 54.790 -15.673 22.088 1.00 60.78 36 LYS B N 1
ATOM 1807 C CA . LYS B 1 36 ? 55.079 -14.296 22.430 1.00 60.93 36 LYS B CA 1
ATOM 1808 C C . LYS B 1 36 ? 54.523 -13.430 21.312 1.00 60.83 36 LYS B C 1
ATOM 1809 O O . LYS B 1 36 ? 54.319 -13.905 20.189 1.00 60.15 36 LYS B O 1
ATOM 1815 N N . LEU B 1 37 ? 54.250 -12.169 21.640 1.00 61.16 37 LEU B N 1
ATOM 1816 C CA . LEU B 1 37 ? 54.017 -11.136 20.634 1.00 61.37 37 LEU B CA 1
ATOM 1817 C C . LEU B 1 37 ? 55.294 -10.396 20.271 1.00 61.86 37 LEU B C 1
ATOM 1818 O O . LEU B 1 37 ? 56.124 -10.068 21.128 1.00 61.95 37 LEU B O 1
ATOM 1823 N N . TYR B 1 38 ? 55.444 -10.093 18.995 1.00 62.28 38 TYR B N 1
ATOM 1824 C CA . TYR B 1 38 ? 56.600 -9.340 18.599 1.00 62.35 38 TYR B CA 1
ATOM 1825 C C . TYR B 1 38 ? 56.596 -7.893 19.103 1.00 61.73 38 TYR B C 1
ATOM 1826 O O . TYR B 1 38 ? 55.664 -7.142 18.861 1.00 61.71 38 TYR B O 1
ATOM 1835 N N . ASN B 1 39 ? 57.659 -7.526 19.822 1.00 61.45 39 ASN B N 1
ATOM 1836 C CA . ASN B 1 39 ? 57.846 -6.180 20.370 1.00 60.37 39 ASN B CA 1
ATOM 1837 C C . ASN B 1 39 ? 56.715 -5.789 21.339 1.00 59.30 39 ASN B C 1
ATOM 1838 O O . ASN B 1 39 ? 56.165 -4.688 21.296 1.00 59.60 39 ASN B O 1
ATOM 1843 N N . ASP B 1 40 ? 56.371 -6.737 22.200 1.00 57.56 40 ASP B N 1
ATOM 1844 C CA . ASP B 1 40 ? 55.455 -6.552 23.304 1.00 55.35 40 ASP B CA 1
ATOM 1845 C C . ASP B 1 40 ? 56.166 -5.717 24.334 1.00 54.19 40 ASP B C 1
ATOM 1846 O O . ASP B 1 40 ? 57.120 -6.194 24.938 1.00 54.30 40 ASP B O 1
ATOM 1851 N N . PRO B 1 41 ? 55.690 -4.494 24.594 1.00 52.69 41 PRO B N 1
ATOM 1852 C CA . PRO B 1 41 ? 56.500 -3.714 25.503 1.00 51.44 41 PRO B CA 1
ATOM 1853 C C . PRO B 1 41 ? 56.506 -4.298 26.914 1.00 51.39 41 PRO B C 1
ATOM 1854 O O . PRO B 1 41 ? 57.242 -3.815 27.755 1.00 52.43 41 PRO B O 1
ATOM 1858 N N . PHE B 1 42 ? 55.699 -5.325 27.179 1.00 50.45 42 PHE B N 1
ATOM 1859 C CA . PHE B 1 42 ? 55.539 -5.836 28.530 1.00 49.39 42 PHE B CA 1
ATOM 1860 C C . PHE B 1 42 ? 56.123 -7.210 28.558 1.00 50.00 42 PHE B C 1
ATOM 1861 O O . PHE B 1 42 ? 56.233 -7.820 29.619 1.00 49.56 42 PHE B O 1
ATOM 1869 N N . ASP B 1 43 ? 56.457 -7.711 27.369 1.00 50.65 43 ASP B N 1
ATOM 1870 C CA . ASP B 1 43 ? 57.321 -8.856 27.235 1.00 50.92 43 ASP B CA 1
ATOM 1871 C C . ASP B 1 43 ? 56.719 -10.106 27.865 1.00 50.98 43 ASP B C 1
ATOM 1872 O O . ASP B 1 43 ? 57.359 -10.796 28.660 1.00 51.02 43 ASP B O 1
ATOM 1877 N N . MET B 1 44 ? 55.482 -10.407 27.513 1.00 51.24 44 MET B N 1
ATOM 1878 C CA . MET B 1 44 ? 54.772 -11.451 28.220 1.00 51.36 44 MET B CA 1
ATOM 1879 C C . MET B 1 44 ? 55.007 -12.763 27.515 1.00 51.73 44 MET B C 1
ATOM 1880 O O . MET B 1 44 ? 55.181 -12.795 26.293 1.00 52.14 44 MET B O 1
ATOM 1885 N N . VAL B 1 45 ? 55.006 -13.844 28.284 1.00 51.78 45 VAL B N 1
ATOM 1886 C CA . VAL B 1 45 ? 54.874 -15.182 27.727 1.00 51.71 45 VAL B CA 1
ATOM 1887 C C . VAL B 1 45 ? 53.414 -15.643 27.844 1.00 52.01 45 VAL B C 1
ATOM 1888 O O . VAL B 1 45 ? 52.835 -15.648 28.937 1.00 51.15 45 VAL B O 1
ATOM 1892 N N . TYR B 1 46 ? 52.811 -16.018 26.721 1.00 52.52 46 TYR B N 1
ATOM 1893 C CA . TYR B 1 46 ? 51.387 -16.396 26.731 1.00 53.24 46 TYR B CA 1
ATOM 1894 C C . TYR B 1 46 ? 51.210 -17.885 26.553 1.00 54.28 46 TYR B C 1
ATOM 1895 O O . TYR B 1 46 ? 51.834 -18.491 25.694 1.00 55.20 46 TYR B O 1
ATOM 1904 N N . VAL B 1 47 ? 50.327 -18.474 27.347 1.00 55.22 47 VAL B N 1
ATOM 1905 C CA . VAL B 1 47 ? 50.074 -19.887 27.263 1.00 55.38 47 VAL B CA 1
ATOM 1906 C C . VAL B 1 47 ? 48.579 -20.124 27.111 1.00 56.47 47 VAL B 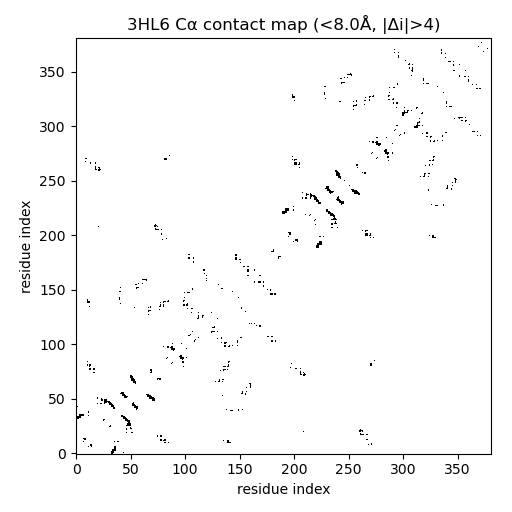C 1
ATOM 1907 O O . VAL B 1 47 ? 47.767 -19.553 27.849 1.00 56.69 47 VAL B O 1
ATOM 1911 N N . MET B 1 48 ? 48.223 -20.956 26.135 1.00 57.42 48 MET B N 1
ATOM 1912 C CA . MET B 1 48 ? 46.864 -21.438 25.973 1.00 58.11 48 MET B CA 1
ATOM 1913 C C . MET B 1 48 ? 46.831 -22.849 26.466 1.00 58.56 48 MET B C 1
ATOM 1914 O O . MET B 1 48 ? 47.388 -23.726 25.847 1.00 59.40 48 MET B O 1
ATOM 1919 N N . MET B 1 49 ? 46.156 -23.099 27.564 1.00 58.94 49 MET B N 1
ATOM 1920 C CA . MET B 1 49 ? 46.075 -24.453 28.032 1.00 59.00 49 MET B CA 1
ATOM 1921 C C . MET B 1 49 ? 44.650 -24.737 28.484 1.00 58.83 49 MET B C 1
ATOM 1922 O O . MET B 1 49 ? 44.099 -24.029 29.309 1.00 58.76 49 MET B O 1
ATOM 1927 N N . ASN B 1 50 ? 44.049 -25.775 27.925 1.00 58.81 50 ASN B N 1
ATOM 1928 C CA . ASN B 1 50 ? 42.784 -26.249 28.428 1.00 58.68 50 ASN B CA 1
ATOM 1929 C C . ASN B 1 50 ? 41.755 -25.175 28.274 1.00 58.35 50 ASN B C 1
ATOM 1930 O O . ASN B 1 50 ? 41.047 -24.852 29.220 1.00 58.65 50 ASN B O 1
ATOM 1935 N N . SER B 1 51 ? 41.705 -24.594 27.078 1.00 58.09 51 SER B N 1
ATOM 1936 C CA . SER B 1 51 ? 40.785 -23.493 26.770 1.00 57.30 51 SER B CA 1
ATOM 1937 C C . SER B 1 51 ? 40.964 -22.165 27.554 1.00 56.21 51 SER B C 1
ATOM 1938 O O . SER B 1 51 ? 40.087 -21.296 27.496 1.00 57.00 51 SER B O 1
ATOM 1941 N N . LYS B 1 52 ? 42.066 -21.993 28.278 1.00 54.67 52 LYS B N 1
ATOM 1942 C CA . LYS B 1 52 ? 42.324 -20.726 28.978 1.00 53.77 52 LYS B CA 1
ATOM 1943 C C . LYS B 1 52 ? 43.602 -20.051 28.487 1.00 53.07 52 LYS B C 1
ATOM 1944 O O . LYS B 1 52 ? 44.517 -20.727 27.987 1.00 53.17 52 LYS B O 1
ATOM 1950 N N . LEU B 1 53 ? 43.649 -18.721 28.581 1.00 51.76 53 LEU B N 1
ATOM 1951 C CA . LEU B 1 53 ? 44.845 -17.974 28.189 1.00 50.42 53 LEU B CA 1
ATOM 1952 C C . LEU B 1 53 ? 45.485 -17.469 29.462 1.00 49.83 53 LEU B C 1
ATOM 1953 O O . LEU B 1 53 ? 44.793 -16.976 30.338 1.00 50.26 53 LEU B O 1
ATOM 1958 N N . PHE B 1 54 ? 46.796 -17.649 29.593 1.00 49.33 54 PHE B N 1
ATOM 1959 C CA . PHE B 1 54 ? 47.551 -17.183 30.764 1.00 47.88 54 PHE B CA 1
ATOM 1960 C C . PHE B 1 54 ? 48.713 -16.347 30.275 1.00 47.84 54 PHE B C 1
ATOM 1961 O O . PHE B 1 54 ? 49.117 -16.450 29.119 1.00 47.41 54 PHE B O 1
ATOM 1969 N N . SER B 1 55 ? 49.272 -15.550 31.169 1.00 47.93 55 SER B N 1
ATOM 1970 C CA . SER B 1 55 ? 50.303 -14.629 30.790 1.00 48.91 55 SER B CA 1
ATOM 1971 C C . SER B 1 55 ? 51.146 -14.265 32.005 1.00 49.61 55 SER B C 1
ATOM 1972 O O . SER B 1 55 ? 50.645 -14.220 33.133 1.00 49.52 55 SER B O 1
ATOM 1975 N N . HIS B 1 56 ? 52.441 -14.061 31.779 1.00 50.38 56 HIS B N 1
ATOM 1976 C CA . HIS B 1 56 ? 53.324 -13.539 32.820 1.00 51.65 56 HIS B CA 1
ATOM 1977 C C . HIS B 1 56 ? 54.428 -12.787 32.127 1.00 52.55 56 HIS B C 1
ATOM 1978 O O . HIS B 1 56 ? 54.956 -13.232 31.107 1.00 52.14 56 HIS B O 1
ATOM 1985 N N . VAL B 1 57 ? 54.757 -11.619 32.648 1.00 54.55 57 VAL B N 1
ATOM 1986 C CA . VAL B 1 57 ? 55.899 -10.911 32.097 1.00 56.39 57 VAL B CA 1
ATOM 1987 C C . VAL B 1 57 ? 57.096 -11.777 32.384 1.00 58.15 57 VAL B C 1
ATOM 1988 O O . VAL B 1 57 ? 57.137 -12.530 33.359 1.00 57.46 57 VAL B O 1
ATOM 1992 N N . TYR B 1 58 ? 58.075 -11.690 31.507 1.00 60.83 58 TYR B N 1
ATOM 1993 C CA . TYR B 1 58 ? 59.178 -12.597 31.583 1.00 63.30 58 TYR B CA 1
ATOM 1994 C C . TYR B 1 58 ? 60.186 -12.043 32.598 1.00 64.32 58 TYR B C 1
ATOM 1995 O O . TYR B 1 58 ? 60.558 -10.883 32.533 1.00 64.25 58 TYR B O 1
ATOM 2004 N N . ILE B 1 59 ? 60.549 -12.856 33.584 1.00 66.36 59 ILE B N 1
ATOM 2005 C CA . ILE B 1 59 ? 61.591 -12.488 34.543 1.00 68.61 59 ILE B CA 1
ATOM 2006 C C . ILE B 1 59 ? 62.808 -13.411 34.419 1.00 70.63 59 ILE B C 1
ATOM 2007 O O . ILE B 1 59 ? 62.693 -14.646 34.528 1.00 70.74 59 ILE B O 1
ATOM 2012 N N . LYS B 1 60 ? 63.977 -12.796 34.193 1.00 72.96 60 LYS B N 1
ATOM 2013 C CA . LYS B 1 60 ? 65.195 -13.539 33.829 1.00 75.54 60 LYS B CA 1
ATOM 2014 C C . LYS B 1 60 ? 65.771 -14.322 35.013 1.00 76.49 60 LYS B C 1
ATOM 2015 O O . LYS B 1 60 ? 65.974 -15.546 34.924 1.00 76.69 60 LYS B O 1
ATOM 2021 N N . ASP B 1 61 ? 66.020 -13.602 36.118 1.00 77.88 61 ASP B N 1
ATOM 2022 C CA . ASP B 1 61 ? 66.556 -14.197 37.349 1.00 79.10 61 ASP B CA 1
ATOM 2023 C C . ASP B 1 61 ? 65.654 -15.304 37.869 1.00 79.27 61 ASP B C 1
ATOM 2024 O O . ASP B 1 61 ? 66.128 -16.294 38.440 1.00 79.57 61 ASP B O 1
ATOM 2029 N N . CYS B 1 62 ? 64.349 -15.122 37.658 1.00 78.99 62 CYS B N 1
ATOM 2030 C CA . CYS B 1 62 ? 63.335 -15.731 38.503 1.00 78.65 62 CYS B CA 1
ATOM 2031 C C . CYS B 1 62 ? 62.647 -16.885 37.795 1.00 77.70 62 CYS B C 1
ATOM 2032 O O . CYS B 1 62 ? 62.171 -16.732 36.670 1.00 78.13 62 CYS B O 1
ATOM 2035 N N . LYS B 1 63 ? 62.591 -18.035 38.465 1.00 76.56 63 LYS B N 1
ATOM 2036 C CA . LYS B 1 63 ? 61.766 -19.164 38.032 1.00 75.62 63 LYS B CA 1
ATOM 2037 C C . LYS B 1 63 ? 60.277 -18.850 38.221 1.00 74.89 63 LYS B C 1
ATOM 2038 O O . LYS B 1 63 ? 59.847 -18.502 39.324 1.00 74.71 63 LYS B O 1
ATOM 2044 N N . VAL B 1 64 ? 59.494 -18.969 37.150 1.00 73.68 64 VAL B N 1
ATOM 2045 C CA . VAL B 1 64 ? 58.061 -18.696 37.223 1.00 72.26 64 VAL B CA 1
ATOM 2046 C C . VAL B 1 64 ? 57.293 -19.971 37.490 1.00 71.18 64 VAL B C 1
ATOM 2047 O O . VAL B 1 64 ? 57.342 -20.894 36.692 1.00 71.37 64 VAL B O 1
ATOM 2051 N N . ARG B 1 65 ? 56.586 -20.016 38.615 1.00 70.07 65 ARG B N 1
ATOM 2052 C CA . ARG B 1 65 ? 55.745 -21.159 38.977 1.00 68.87 65 ARG B CA 1
ATOM 2053 C C . ARG B 1 65 ? 54.276 -20.779 38.949 1.00 67.24 65 ARG B C 1
ATOM 2054 O O . ARG B 1 65 ? 53.404 -21.556 39.345 1.00 67.39 65 ARG B O 1
ATOM 2062 N N . GLN B 1 66 ? 54.009 -19.576 38.462 1.00 65.32 66 GLN B N 1
ATOM 2063 C CA . GLN B 1 66 ? 52.702 -18.955 38.606 1.00 63.33 66 GLN B CA 1
ATOM 2064 C C . GLN B 1 66 ? 52.455 -18.001 37.429 1.00 61.77 66 GLN B C 1
ATOM 2065 O O . GLN B 1 66 ? 53.149 -17.003 37.271 1.00 61.91 66 GLN B O 1
ATOM 2071 N N . SER B 1 67 ? 51.488 -18.330 36.585 1.00 59.68 67 SER B N 1
ATOM 2072 C CA . SER B 1 67 ? 51.007 -17.391 35.572 1.00 58.12 67 SER B CA 1
ATOM 2073 C C . SER B 1 67 ? 49.637 -16.786 35.932 1.00 56.45 67 SER B C 1
ATOM 2074 O O . SER B 1 67 ? 49.087 -17.093 36.979 1.00 55.90 67 SER B O 1
ATOM 2077 N N . PHE B 1 68 ? 49.098 -15.936 35.060 1.00 54.43 68 PHE B N 1
ATOM 2078 C CA . PHE B 1 68 ? 47.867 -15.212 35.360 1.00 52.26 68 PHE B CA 1
ATOM 2079 C C . PHE B 1 68 ? 46.878 -15.315 34.224 1.00 51.34 68 PHE B C 1
ATOM 2080 O O . PHE B 1 68 ? 47.221 -15.080 33.076 1.00 51.28 68 PHE B O 1
ATOM 2088 N N . GLU B 1 69 ? 45.651 -15.685 34.564 1.00 49.86 69 GLU B N 1
ATOM 2089 C CA . GLU B 1 69 ? 44.602 -15.881 33.601 1.00 49.09 69 GLU B CA 1
ATOM 2090 C C . GLU B 1 69 ? 44.199 -14.587 32.898 1.00 47.86 69 GLU B C 1
ATOM 2091 O O . GLU B 1 69 ? 43.791 -13.626 33.546 1.00 47.72 69 GLU B O 1
ATOM 2097 N N . LEU B 1 70 ? 44.263 -14.587 31.574 1.00 46.78 70 LEU B N 1
ATOM 2098 C CA . LEU B 1 70 ? 43.781 -13.464 30.775 1.00 46.38 70 LEU B CA 1
ATOM 2099 C C . LEU B 1 70 ? 42.348 -13.645 30.336 1.00 45.93 70 LEU B C 1
ATOM 2100 O O . LEU B 1 70 ? 41.633 -12.661 30.148 1.00 45.88 70 LEU B O 1
ATOM 2105 N N . ALA B 1 71 ? 41.949 -14.900 30.137 1.00 45.42 71 ALA B N 1
ATOM 2106 C CA . ALA B 1 71 ? 40.690 -15.213 29.476 1.00 45.12 71 ALA B CA 1
ATOM 2107 C C . ALA B 1 71 ? 40.221 -16.644 29.743 1.00 45.48 71 ALA B C 1
ATOM 2108 O O . ALA B 1 71 ? 41.027 -17.580 29.794 1.00 44.64 71 ALA B O 1
ATOM 2110 N N . SER B 1 72 ? 38.909 -16.809 29.918 1.00 46.28 72 SER B N 1
ATOM 2111 C CA . SER B 1 72 ? 38.307 -18.132 29.755 1.00 46.96 72 SER B CA 1
ATOM 2112 C C . SER B 1 72 ? 37.160 -18.036 28.768 1.00 47.42 72 SER B C 1
ATOM 2113 O O . SER B 1 72 ? 36.799 -16.939 28.380 1.00 46.34 72 SER B O 1
ATOM 2116 N N . PRO B 1 73 ? 36.684 -19.173 28.241 1.00 48.76 73 PRO B N 1
ATOM 2117 C CA . PRO B 1 73 ? 35.614 -19.209 27.248 1.00 49.37 73 PRO B CA 1
ATOM 2118 C C . PRO B 1 73 ? 34.436 -18.272 27.543 1.00 49.95 73 PRO B C 1
ATOM 2119 O O . PRO B 1 73 ? 33.921 -17.631 26.619 1.00 50.72 73 PRO B O 1
ATOM 2123 N N . LYS B 1 74 ? 34.005 -18.190 28.793 1.00 50.13 74 LYS B N 1
ATOM 2124 C CA . LYS B 1 74 ? 32.808 -17.404 29.105 1.00 50.86 74 LYS B CA 1
ATOM 2125 C C . LYS B 1 74 ? 33.228 -16.045 29.649 1.00 50.16 74 LYS B C 1
ATOM 2126 O O . LYS B 1 74 ? 32.390 -15.238 30.077 1.00 49.61 74 LYS B O 1
ATOM 2132 N N . HIS B 1 75 ? 34.535 -15.809 29.649 1.00 49.03 75 HIS B N 1
ATOM 2133 C CA . HIS B 1 75 ? 35.078 -14.594 30.226 1.00 49.23 75 HIS B CA 1
ATOM 2134 C C . HIS B 1 75 ? 36.152 -14.015 29.315 1.00 48.57 75 HIS B C 1
ATOM 2135 O O . HIS B 1 75 ? 37.369 -14.144 29.566 1.00 49.19 75 HIS B O 1
ATOM 2142 N N . THR B 1 76 ? 35.683 -13.409 28.233 1.00 46.82 76 THR B N 1
ATOM 2143 C CA . THR B 1 76 ? 36.553 -12.683 27.343 1.00 46.03 76 THR B CA 1
ATOM 2144 C C . THR B 1 76 ? 36.420 -11.177 27.560 1.00 45.79 76 THR B C 1
ATOM 2145 O O . THR B 1 76 ? 37.176 -10.404 26.993 1.00 45.85 76 THR B O 1
ATOM 2149 N N . GLU B 1 77 ? 35.458 -10.758 28.379 1.00 45.35 77 GLU B N 1
ATOM 2150 C CA . GLU B 1 77 ? 35.213 -9.345 28.573 1.00 44.45 77 GLU B CA 1
ATOM 2151 C C . GLU B 1 77 ? 36.435 -8.582 29.080 1.00 44.02 77 GLU B C 1
ATOM 2152 O O . GLU B 1 77 ? 36.577 -7.410 28.784 1.00 44.81 77 GLU B O 1
ATOM 2158 N N . GLY B 1 78 ? 37.314 -9.213 29.846 1.00 43.20 78 GLY B N 1
ATOM 2159 C CA . GLY B 1 78 ? 38.608 -8.599 30.139 1.00 42.62 78 GLY B CA 1
ATOM 2160 C C . GLY B 1 78 ? 39.361 -8.159 28.892 1.00 43.03 78 GLY B C 1
ATOM 2161 O O . GLY B 1 78 ? 39.667 -6.967 28.733 1.00 44.13 78 GLY B O 1
ATOM 2162 N N . LEU B 1 79 ? 39.654 -9.088 27.983 1.00 42.27 79 LEU B N 1
ATOM 2163 C CA . LEU B 1 79 ? 40.351 -8.720 26.744 1.00 42.43 79 LEU B CA 1
ATOM 2164 C C . LEU B 1 79 ? 39.600 -7.618 25.944 1.00 42.07 79 LEU B C 1
ATOM 2165 O O . LEU B 1 79 ? 40.204 -6.630 25.483 1.00 41.31 79 LEU B O 1
ATOM 2170 N N . ILE B 1 80 ? 38.280 -7.785 25.816 1.00 41.35 80 ILE B N 1
ATOM 2171 C CA . ILE B 1 80 ? 37.439 -6.915 24.985 1.00 40.56 80 ILE B CA 1
ATOM 2172 C C . ILE B 1 80 ? 37.422 -5.508 25.567 1.00 41.18 80 ILE B C 1
ATOM 2173 O O . ILE B 1 80 ? 37.418 -4.512 24.836 1.00 40.87 80 ILE B O 1
ATOM 2178 N N . ARG B 1 81 ? 37.491 -5.438 26.890 1.00 41.84 81 ARG B N 1
ATOM 2179 C CA . ARG B 1 81 ? 37.360 -4.182 27.570 1.00 42.81 81 ARG B CA 1
ATOM 2180 C C . ARG B 1 81 ? 38.621 -3.374 27.487 1.00 43.58 81 ARG B C 1
ATOM 2181 O O . ARG B 1 81 ? 38.546 -2.161 27.452 1.00 44.13 81 ARG B O 1
ATOM 2189 N N . SER B 1 82 ? 39.788 -4.038 27.432 1.00 44.21 82 SER B N 1
ATOM 2190 C CA . SER B 1 82 ? 41.029 -3.358 27.109 1.00 43.08 82 SER B CA 1
ATOM 2191 C C . SER B 1 82 ? 41.039 -2.844 25.685 1.00 43.09 82 SER B C 1
ATOM 2192 O O . SER B 1 82 ? 41.812 -1.933 25.345 1.00 43.11 82 SER B O 1
ATOM 2195 N N . ILE B 1 83 ? 40.203 -3.414 24.830 1.00 42.48 83 ILE B N 1
ATOM 2196 C CA . ILE B 1 83 ? 40.199 -2.931 23.450 1.00 42.25 83 ILE B CA 1
ATOM 2197 C C . ILE B 1 83 ? 39.459 -1.602 23.385 1.00 42.95 83 ILE B C 1
ATOM 2198 O O . ILE B 1 83 ? 39.998 -0.587 22.933 1.00 43.30 83 ILE B O 1
ATOM 2203 N N . GLU B 1 84 ? 38.232 -1.600 23.886 1.00 43.26 84 GLU B N 1
ATOM 2204 C CA . GLU B 1 84 ? 37.492 -0.362 24.095 1.00 43.40 84 GLU B CA 1
ATOM 2205 C C . GLU B 1 84 ? 38.258 0.635 24.985 1.00 43.04 84 GLU B C 1
ATOM 2206 O O . GLU B 1 84 ? 38.376 1.821 24.676 1.00 42.71 84 GLU B O 1
ATOM 2212 N N . GLY B 1 85 ? 38.810 0.151 26.077 1.00 43.19 85 GLY B N 1
ATOM 2213 C CA . GLY B 1 85 ? 39.454 1.040 27.012 1.00 44.13 85 GLY B CA 1
ATOM 2214 C C . GLY B 1 85 ? 40.644 1.738 26.391 1.00 45.34 85 GLY B C 1
ATOM 2215 O O . GLY B 1 85 ? 40.948 2.884 26.720 1.00 45.44 85 GLY B O 1
ATOM 2216 N N . HIS B 1 86 ? 41.322 1.046 25.487 1.00 46.59 86 HIS B N 1
ATOM 2217 C CA . HIS B 1 86 ? 42.514 1.593 24.847 1.00 47.56 86 HIS B CA 1
ATOM 2218 C C . HIS B 1 86 ? 42.168 2.848 24.061 1.00 47.93 86 HIS B C 1
ATOM 2219 O O . HIS B 1 86 ? 43.026 3.704 23.861 1.00 48.18 86 HIS B O 1
ATOM 2226 N N . TYR B 1 87 ? 40.920 2.948 23.600 1.00 48.37 87 TYR B N 1
ATOM 2227 C CA . TYR B 1 87 ? 40.496 4.092 22.780 1.00 48.73 87 TYR B CA 1
ATOM 2228 C C . TYR B 1 87 ? 39.847 5.168 23.625 1.00 49.32 87 TYR B C 1
ATOM 2229 O O . TYR B 1 87 ? 40.044 6.342 23.394 1.00 49.56 87 TYR B O 1
ATOM 2238 N N . VAL B 1 88 ? 39.047 4.774 24.603 1.00 50.32 88 VAL B N 1
ATOM 2239 C CA . VAL B 1 88 ? 38.290 5.760 25.331 1.00 50.85 88 VAL B CA 1
ATOM 2240 C C . VAL B 1 88 ? 38.436 5.624 26.834 1.00 52.02 88 VAL B C 1
ATOM 2241 O O . VAL B 1 88 ? 37.638 6.170 27.560 1.00 52.92 88 VAL B O 1
ATOM 2245 N N . GLY B 1 89 ? 39.434 4.898 27.312 1.00 53.45 89 GLY B N 1
ATOM 2246 C CA . GLY B 1 89 ? 39.607 4.736 28.746 1.00 55.66 89 GLY B CA 1
ATOM 2247 C C . GLY B 1 89 ? 38.337 4.310 29.476 1.00 57.51 89 GLY B C 1
ATOM 2248 O O . GLY B 1 89 ? 37.530 3.570 28.943 1.00 57.78 89 GLY B O 1
ATOM 2249 N N . TYR B 1 90 ? 38.172 4.758 30.713 1.00 59.53 90 TYR B N 1
ATOM 2250 C CA . TYR B 1 90 ? 37.299 4.065 31.657 1.00 61.93 90 TYR B CA 1
ATOM 2251 C C . TYR B 1 90 ? 36.588 5.092 32.507 1.00 64.36 90 TYR B C 1
ATOM 2252 O O . TYR B 1 90 ? 37.234 5.980 33.087 1.00 64.30 90 TYR B O 1
ATOM 2261 N N . GLU B 1 91 ? 35.266 4.984 32.593 1.00 67.14 91 GLU B N 1
ATOM 2262 C CA . GLU B 1 91 ? 34.567 5.821 33.542 1.00 70.49 91 GLU B CA 1
ATOM 2263 C C . GLU B 1 91 ? 34.276 5.069 34.819 1.00 72.08 91 GLU B C 1
ATOM 2264 O O . GLU B 1 91 ? 33.555 4.075 34.800 1.00 72.84 91 GLU B O 1
ATOM 2270 N N . LEU B 1 92 ? 34.840 5.543 35.928 1.00 74.17 92 LEU B N 1
ATOM 2271 C CA . LEU B 1 92 ? 34.471 5.028 37.248 1.00 76.35 92 LEU B CA 1
ATOM 2272 C C . LEU B 1 92 ? 33.073 5.501 37.700 1.00 77.48 92 LEU B C 1
ATOM 2273 O O . LEU B 1 92 ? 32.609 6.598 37.346 1.00 77.66 92 LEU B O 1
ATOM 2278 N N . HIS B 1 93 ? 32.405 4.666 38.488 1.00 78.99 93 HIS B N 1
ATOM 2279 C CA . HIS B 1 93 ? 30.958 4.808 38.696 1.00 80.02 93 HIS B CA 1
ATOM 2280 C C . HIS B 1 93 ? 30.605 6.104 39.444 1.00 80.22 93 HIS B C 1
ATOM 2281 O O . HIS B 1 93 ? 29.739 6.868 38.995 1.00 79.95 93 HIS B O 1
ATOM 2288 N N . ASP B 1 94 ? 31.283 6.362 40.573 1.00 80.83 94 ASP B N 1
ATOM 2289 C CA . ASP B 1 94 ? 31.466 7.766 41.001 1.00 81.25 94 ASP B CA 1
ATOM 2290 C C . ASP B 1 94 ? 32.136 8.498 39.859 1.00 80.81 94 ASP B C 1
ATOM 2291 O O . ASP B 1 94 ? 33.260 8.094 39.425 1.00 81.44 94 ASP B O 1
ATOM 2296 N N . GLY B 1 95 ? 31.462 9.561 39.369 1.00 79.83 95 GLY B N 1
ATOM 2297 C CA . GLY B 1 95 ? 31.918 10.191 38.122 1.00 78.38 95 GLY B CA 1
ATOM 2298 C C . GLY B 1 95 ? 33.425 10.388 38.101 1.00 77.37 95 GLY B C 1
ATOM 2299 O O . GLY B 1 95 ? 33.992 10.941 39.048 1.00 77.67 95 GLY B O 1
ATOM 2300 N N . LYS B 1 96 ? 34.067 9.908 37.033 1.00 75.94 96 LYS B N 1
ATOM 2301 C CA . LYS B 1 96 ? 35.418 10.329 36.627 1.00 74.24 96 LYS B CA 1
ATOM 2302 C C . LYS B 1 96 ? 35.823 9.558 35.359 1.00 72.66 96 LYS B C 1
ATOM 2303 O O . LYS B 1 96 ? 35.151 8.587 34.961 1.00 72.62 96 LYS B O 1
ATOM 2309 N N . GLN B 1 97 ? 36.911 9.981 34.722 1.00 69.99 97 GLN B N 1
ATOM 2310 C CA . GLN B 1 97 ? 37.378 9.271 33.537 1.00 67.40 97 GLN B CA 1
ATOM 2311 C C . GLN B 1 97 ? 38.886 9.038 33.509 1.00 64.54 97 GLN B C 1
ATOM 2312 O O . GLN B 1 97 ? 39.669 9.976 33.649 1.00 64.88 97 GLN B O 1
ATOM 2318 N N . LEU B 1 98 ? 39.276 7.783 33.309 1.00 60.85 98 LEU B N 1
ATOM 2319 C CA . LEU B 1 98 ? 40.679 7.375 33.325 1.00 56.94 98 LEU B CA 1
ATOM 2320 C C . LEU B 1 98 ? 41.064 6.718 32.003 1.00 54.70 98 LEU B C 1
ATOM 2321 O O . LEU B 1 98 ? 40.404 5.768 31.556 1.00 54.19 98 LEU B O 1
ATOM 2326 N N . SER B 1 99 ? 42.137 7.207 31.396 1.00 51.13 99 SER B N 1
ATOM 2327 C CA . SER B 1 99 ? 42.797 6.487 30.340 1.00 48.65 99 SER B CA 1
ATOM 2328 C C . SER B 1 99 ? 43.283 5.132 30.845 1.00 47.89 99 SER B C 1
ATOM 2329 O O . SER B 1 99 ? 43.384 4.902 32.061 1.00 47.22 99 SER B O 1
ATOM 2332 N N . ILE B 1 100 ? 43.617 4.241 29.914 1.00 46.28 100 ILE B N 1
ATOM 2333 C CA . ILE B 1 100 ? 43.922 2.893 30.302 1.00 45.29 100 ILE B CA 1
ATOM 2334 C C . ILE B 1 100 ? 45.207 2.860 31.141 1.00 45.59 100 ILE B C 1
ATOM 2335 O O . ILE B 1 100 ? 45.325 2.045 32.059 1.00 45.27 100 ILE B O 1
ATOM 2340 N N . SER B 1 101 ? 46.141 3.765 30.862 1.00 45.23 101 SER B N 1
ATOM 2341 C CA . SER B 1 101 ? 47.364 3.825 31.656 1.00 45.73 101 SER B CA 1
ATOM 2342 C C . SER B 1 101 ? 47.112 4.262 33.099 1.00 45.99 101 SER B C 1
ATOM 2343 O O . SER B 1 101 ? 47.582 3.613 34.050 1.00 45.93 101 SER B O 1
ATOM 2346 N N . ASP B 1 102 ? 46.363 5.338 33.280 1.00 46.20 102 ASP B N 1
ATOM 2347 C CA . ASP B 1 102 ? 46.000 5.736 34.640 1.00 46.96 102 ASP B CA 1
ATOM 2348 C C . ASP B 1 102 ? 45.122 4.702 35.332 1.00 47.09 102 ASP B C 1
ATOM 2349 O O . ASP B 1 102 ? 45.224 4.497 36.551 1.00 46.89 102 ASP B O 1
ATOM 2354 N N . MET B 1 103 ? 44.273 4.040 34.558 1.00 47.02 103 MET B N 1
ATOM 2355 C CA . MET B 1 103 ? 43.521 2.949 35.119 1.00 47.32 103 MET B CA 1
ATOM 2356 C C . MET B 1 103 ? 44.449 1.906 35.701 1.00 46.78 103 MET B C 1
ATOM 2357 O O . MET B 1 103 ? 44.198 1.391 36.809 1.00 46.99 103 MET B O 1
ATOM 2362 N N . MET B 1 104 ? 45.524 1.595 34.977 1.00 45.30 104 MET B N 1
ATOM 2363 C CA . MET B 1 104 ? 46.431 0.550 35.440 1.00 44.72 104 MET B CA 1
ATOM 2364 C C . MET B 1 104 ? 47.275 1.072 36.600 1.00 45.15 104 MET B C 1
ATOM 2365 O O . MET B 1 104 ? 47.468 0.383 37.591 1.00 44.66 104 MET B O 1
ATOM 2370 N N . ALA B 1 105 ? 47.749 2.313 36.483 1.00 46.16 105 ALA B N 1
ATOM 2371 C CA . ALA B 1 105 ? 48.522 2.970 37.540 1.00 46.35 105 ALA B CA 1
ATOM 2372 C C . ALA B 1 105 ? 47.745 3.038 38.850 1.00 46.76 105 ALA B C 1
ATOM 2373 O O . ALA B 1 105 ? 48.290 2.816 39.943 1.00 46.54 105 ALA B O 1
ATOM 2375 N N . SER B 1 106 ? 46.463 3.354 38.728 1.00 47.49 106 SER B N 1
ATOM 2376 C CA . SER B 1 106 ? 45.533 3.294 39.856 1.00 47.93 106 SER B CA 1
ATOM 2377 C C . SER B 1 106 ? 45.535 1.947 40.515 1.00 47.74 106 SER B C 1
ATOM 2378 O O . SER B 1 106 ? 45.835 1.843 41.692 1.00 48.12 106 SER B O 1
ATOM 2381 N N . GLN B 1 107 ? 45.226 0.903 39.748 1.00 47.89 107 GLN B N 1
ATOM 2382 C CA . GLN B 1 107 ? 45.160 -0.441 40.312 1.00 48.48 107 GLN B CA 1
ATOM 2383 C C . GLN B 1 107 ? 46.464 -0.896 40.928 1.00 48.37 107 GLN B C 1
ATOM 2384 O O . GLN B 1 107 ? 46.469 -1.697 41.852 1.00 48.52 107 GLN B O 1
ATOM 2390 N N . LEU B 1 108 ? 47.569 -0.409 40.388 1.00 48.79 108 LEU B N 1
ATOM 2391 C CA . LEU B 1 108 ? 48.887 -0.825 40.812 1.00 49.11 108 LEU B CA 1
ATOM 2392 C C . LEU B 1 108 ? 49.359 -0.008 42.023 1.00 49.72 108 LEU B C 1
ATOM 2393 O O . LEU B 1 108 ? 49.945 -0.557 42.965 1.00 49.90 108 LEU B O 1
ATOM 2398 N N . PHE B 1 109 ? 49.080 1.289 42.026 1.00 49.73 109 PHE B N 1
ATOM 2399 C CA . PHE B 1 109 ? 49.693 2.179 42.999 1.00 50.42 109 PHE B CA 1
ATOM 2400 C C . PHE B 1 109 ? 48.738 2.823 43.994 1.00 51.55 109 PHE B C 1
ATOM 2401 O O . PHE B 1 109 ? 49.170 3.320 45.026 1.00 51.52 109 PHE B O 1
ATOM 2409 N N . GLU B 1 110 ? 47.452 2.855 43.681 1.00 52.81 110 GLU B N 1
ATOM 2410 C CA . GLU B 1 110 ? 46.479 3.436 44.586 1.00 54.54 110 GLU B CA 1
ATOM 2411 C C . GLU B 1 110 ? 45.451 2.440 45.120 1.00 55.49 110 GLU B C 1
ATOM 2412 O O . GLU B 1 110 ? 44.319 2.812 45.393 1.00 56.08 110 GLU B O 1
ATOM 2418 N N . ASP B 1 111 ? 45.816 1.174 45.249 1.00 56.62 111 ASP B N 1
ATOM 2419 C CA . ASP B 1 111 ? 44.905 0.209 45.840 1.00 57.08 111 ASP B CA 1
ATOM 2420 C C . ASP B 1 111 ? 45.496 -0.263 47.143 1.00 57.42 111 ASP B C 1
ATOM 2421 O O . ASP B 1 111 ? 46.427 -1.069 47.164 1.00 57.58 111 ASP B O 1
ATOM 2426 N N . GLU B 1 112 ? 44.955 0.242 48.240 1.00 57.99 112 GLU B N 1
ATOM 2427 C CA . GLU B 1 112 ? 45.384 -0.215 49.545 1.00 58.91 112 GLU B CA 1
ATOM 2428 C C . GLU B 1 112 ? 44.902 -1.644 49.846 1.00 58.94 112 GLU B C 1
ATOM 2429 O O . GLU B 1 112 ? 45.545 -2.363 50.583 1.00 59.38 112 GLU B O 1
ATOM 2435 N N . TYR B 1 113 ? 43.784 -2.066 49.266 1.00 59.20 113 TYR B N 1
ATOM 2436 C CA . TYR B 1 113 ? 43.352 -3.451 49.431 1.00 59.66 113 TYR B CA 1
ATOM 2437 C C . TYR B 1 113 ? 44.375 -4.395 48.790 1.00 59.05 113 TYR B C 1
ATOM 2438 O O . TYR B 1 113 ? 44.774 -5.411 49.359 1.00 58.65 113 TYR B O 1
ATOM 2447 N N . PHE B 1 114 ? 44.810 -4.026 47.601 1.00 58.93 114 PHE B N 1
ATOM 2448 C CA . PHE B 1 114 ? 45.894 -4.729 46.936 1.00 58.82 114 PHE B CA 1
ATOM 2449 C C . PHE B 1 114 ? 47.167 -4.777 47.764 1.00 58.93 114 PHE B C 1
ATOM 2450 O O . PHE B 1 114 ? 47.765 -5.837 47.900 1.00 58.69 114 PHE B O 1
ATOM 2458 N N . MET B 1 115 ? 47.582 -3.634 48.306 1.00 59.37 115 MET B N 1
ATOM 2459 C CA . MET B 1 115 ? 48.774 -3.592 49.155 1.00 59.87 115 MET B CA 1
ATOM 2460 C C . MET B 1 115 ? 48.624 -4.554 50.323 1.00 60.12 115 MET B C 1
ATOM 2461 O O . MET B 1 115 ? 49.539 -5.349 50.632 1.00 59.67 115 MET B O 1
ATOM 2466 N N . TYR B 1 116 ? 47.451 -4.487 50.954 1.00 60.46 116 TYR B N 1
ATOM 2467 C CA . TYR B 1 116 ? 47.198 -5.256 52.161 1.00 60.73 116 TYR B CA 1
ATOM 2468 C C . TYR B 1 116 ? 47.365 -6.725 51.853 1.00 60.48 116 TYR B C 1
ATOM 2469 O O . TYR B 1 116 ? 47.929 -7.455 52.647 1.00 60.41 116 TYR B O 1
ATOM 2478 N N . GLY B 1 117 ? 46.872 -7.141 50.687 1.00 60.59 117 GLY B N 1
ATOM 2479 C CA . GLY B 1 117 ? 46.932 -8.533 50.261 1.00 60.59 117 GLY B CA 1
ATOM 2480 C C . GLY B 1 117 ? 48.338 -8.977 49.922 1.00 60.99 117 GLY B C 1
ATOM 2481 O O . GLY B 1 117 ? 48.690 -10.133 50.112 1.00 60.84 117 GLY B O 1
ATOM 2482 N N . LEU B 1 118 ? 49.143 -8.051 49.414 1.00 61.42 118 LEU B N 1
ATOM 2483 C CA . LEU B 1 118 ? 50.552 -8.322 49.176 1.00 62.00 118 LEU B CA 1
ATOM 2484 C C . LEU B 1 118 ? 51.323 -8.524 50.482 1.00 63.04 118 LEU B C 1
ATOM 2485 O O . LEU B 1 118 ? 52.076 -9.495 50.614 1.00 63.30 118 LEU B O 1
ATOM 2490 N N . GLN B 1 119 ? 51.131 -7.613 51.434 1.00 63.67 119 GLN B N 1
ATOM 2491 C CA . GLN B 1 119 ? 51.570 -7.812 52.808 1.00 64.39 119 GLN B CA 1
ATOM 2492 C C . GLN B 1 119 ? 51.337 -9.243 53.226 1.00 64.71 119 GLN B C 1
ATOM 2493 O O . GLN B 1 119 ? 52.269 -10.016 53.477 1.00 65.02 119 GLN B O 1
ATOM 2499 N N . THR B 1 120 ? 50.053 -9.560 53.299 1.00 65.02 120 THR B N 1
ATOM 2500 C CA . THR B 1 120 ? 49.526 -10.830 53.772 1.00 65.09 120 THR B CA 1
ATOM 2501 C C . THR B 1 120 ? 49.998 -12.038 52.962 1.00 65.07 120 THR B C 1
ATOM 2502 O O . THR B 1 120 ? 49.918 -13.172 53.411 1.00 65.07 120 THR B O 1
ATOM 2506 N N . TYR B 1 121 ? 50.479 -11.799 51.757 1.00 65.72 121 TYR B N 1
ATOM 2507 C CA . TYR B 1 121 ? 50.960 -12.893 50.941 1.00 66.66 121 TYR B CA 1
ATOM 2508 C C . TYR B 1 121 ? 52.134 -13.572 51.619 1.00 67.58 121 TYR B C 1
ATOM 2509 O O . TYR B 1 121 ? 52.203 -14.802 51.684 1.00 68.00 121 TYR B O 1
ATOM 2518 N N . ALA B 1 122 ? 53.057 -12.774 52.141 1.00 68.35 122 ALA B N 1
ATOM 2519 C CA . ALA B 1 122 ? 54.137 -13.351 52.914 1.00 69.35 122 ALA B CA 1
ATOM 2520 C C . ALA B 1 122 ? 54.509 -12.526 54.145 1.00 69.74 122 ALA B C 1
ATOM 2521 O O . ALA B 1 122 ? 54.232 -12.940 55.275 1.00 70.26 122 ALA B O 1
ATOM 2523 N N . SER B 1 147 ? 34.831 -4.218 42.053 1.00 78.98 147 SER B N 1
ATOM 2524 C CA . SER B 1 147 ? 34.911 -3.688 43.412 1.00 79.11 147 SER B CA 1
ATOM 2525 C C . SER B 1 147 ? 36.296 -3.895 44.049 1.00 78.77 147 SER B C 1
ATOM 2526 O O . SER B 1 147 ? 37.261 -4.281 43.376 1.00 78.63 147 SER B O 1
ATOM 2529 N N . SER B 1 148 ? 36.366 -3.641 45.353 1.00 78.21 148 SER B N 1
ATOM 2530 C CA . SER B 1 148 ? 37.606 -3.732 46.119 1.00 77.77 148 SER B CA 1
ATOM 2531 C C . SER B 1 148 ? 37.927 -5.168 46.589 1.00 77.05 148 SER B C 1
ATOM 2532 O O . SER B 1 148 ? 37.081 -5.839 47.177 1.00 77.29 148 SER B O 1
ATOM 2535 N N . ASN B 1 149 ? 39.138 -5.654 46.324 1.00 76.26 149 ASN B N 1
ATOM 2536 C CA . ASN B 1 149 ? 39.319 -7.112 46.252 1.00 75.19 149 ASN B CA 1
ATOM 2537 C C . ASN B 1 149 ? 40.217 -7.820 47.287 1.00 74.38 149 ASN B C 1
ATOM 2538 O O . ASN B 1 149 ? 39.847 -8.887 47.788 1.00 75.24 149 ASN B O 1
ATOM 2543 N N . THR B 1 150 ? 41.399 -7.269 47.599 1.00 72.62 150 THR B N 1
ATOM 2544 C CA . THR B 1 150 ? 42.279 -7.941 48.591 1.00 70.92 150 THR B CA 1
ATOM 2545 C C . THR B 1 150 ? 42.884 -9.302 48.172 1.00 69.10 150 THR B C 1
ATOM 2546 O O . THR B 1 150 ? 43.744 -9.843 48.865 1.00 69.35 150 THR B O 1
ATOM 2550 N N . ASP B 1 151 ? 42.430 -9.841 47.037 1.00 67.22 151 ASP B N 1
ATOM 2551 C CA . ASP B 1 151 ? 42.979 -11.066 46.449 1.00 64.88 151 ASP B CA 1
ATOM 2552 C C . ASP B 1 151 ? 44.111 -10.755 45.464 1.00 63.43 151 ASP B C 1
ATOM 2553 O O . ASP B 1 151 ? 43.889 -10.195 44.393 1.00 63.16 151 ASP B O 1
ATOM 2558 N N . VAL B 1 152 ? 45.329 -11.122 45.834 1.00 61.54 152 VAL B N 1
ATOM 2559 C CA . VAL B 1 152 ? 46.507 -10.717 45.077 1.00 59.65 152 VAL B CA 1
ATOM 2560 C C . VAL B 1 152 ? 46.466 -11.186 43.615 1.00 58.02 152 VAL B C 1
ATOM 2561 O O . VAL B 1 152 ? 46.769 -10.409 42.704 1.00 57.34 152 VAL B O 1
ATOM 2565 N N . ILE B 1 153 ? 46.088 -12.447 43.399 1.00 55.92 153 ILE B N 1
ATOM 2566 C CA . ILE B 1 153 ? 46.113 -13.025 42.061 1.00 53.74 153 ILE B CA 1
ATOM 2567 C C . ILE B 1 153 ? 45.088 -12.345 41.178 1.00 53.69 153 ILE B C 1
ATOM 2568 O O . ILE B 1 153 ? 45.386 -12.021 40.026 1.00 54.17 153 ILE B O 1
ATOM 2573 N N . ALA B 1 154 ? 43.881 -12.126 41.711 1.00 52.44 154 ALA B N 1
ATOM 2574 C CA . ALA B 1 154 ? 42.799 -11.492 40.965 1.00 51.25 154 ALA B CA 1
ATOM 2575 C C . ALA B 1 154 ? 43.224 -10.111 40.524 1.00 50.95 154 ALA B C 1
ATOM 2576 O O . ALA B 1 154 ? 43.018 -9.712 39.398 1.00 51.14 154 ALA B O 1
ATOM 2578 N N . ASN B 1 155 ? 43.806 -9.370 41.448 1.00 50.91 155 ASN B N 1
ATOM 2579 C CA . ASN B 1 155 ? 44.344 -8.057 41.165 1.00 50.72 155 ASN B CA 1
ATOM 2580 C C . ASN B 1 155 ? 45.399 -8.047 40.045 1.00 49.47 155 ASN B C 1
ATOM 2581 O O . ASN B 1 155 ? 45.315 -7.275 39.104 1.00 48.54 155 ASN B O 1
ATOM 2586 N N . ILE B 1 156 ? 46.387 -8.915 40.169 1.00 48.69 156 ILE B N 1
ATOM 2587 C CA . ILE B 1 156 ? 47.419 -9.037 39.156 1.00 49.04 156 ILE B CA 1
ATOM 2588 C C . ILE B 1 156 ? 46.828 -9.408 37.794 1.00 49.04 156 ILE B C 1
ATOM 2589 O O . ILE B 1 156 ? 47.234 -8.863 36.748 1.00 48.62 156 ILE B O 1
ATOM 2594 N N . GLU B 1 157 ? 45.818 -10.276 37.819 1.00 48.84 157 GLU B N 1
ATOM 2595 C CA . GLU B 1 157 ? 45.246 -10.769 36.564 1.00 48.57 157 GLU B CA 1
ATOM 2596 C C . GLU B 1 157 ? 44.658 -9.600 35.838 1.00 47.69 157 GLU B C 1
ATOM 2597 O O . GLU B 1 157 ? 44.823 -9.421 34.626 1.00 48.31 157 GLU B O 1
ATOM 2603 N N . MET B 1 158 ? 44.012 -8.762 36.610 1.00 46.63 158 MET B N 1
ATOM 2604 C CA . MET B 1 158 ? 43.385 -7.586 36.064 1.00 46.26 158 MET B CA 1
ATOM 2605 C C . MET B 1 158 ? 44.398 -6.517 35.585 1.00 44.69 158 MET B C 1
ATOM 2606 O O . MET B 1 158 ? 44.223 -5.925 34.537 1.00 44.04 158 MET B O 1
ATOM 2611 N N . LEU B 1 159 ? 45.466 -6.301 36.344 1.00 44.18 159 LEU B N 1
ATOM 2612 C CA . LEU B 1 159 ? 46.644 -5.569 35.838 1.00 43.44 159 LEU B CA 1
ATOM 2613 C C . LEU B 1 159 ? 47.122 -6.141 34.517 1.00 42.43 159 LEU B C 1
ATOM 2614 O O . LEU B 1 159 ? 47.332 -5.420 33.560 1.00 41.63 159 LEU B O 1
ATOM 2619 N N . TYR B 1 160 ? 47.256 -7.451 34.438 1.00 42.16 160 TYR B N 1
ATOM 2620 C CA . TYR B 1 160 ? 47.633 -8.020 33.155 1.00 42.22 160 TYR B CA 1
ATOM 2621 C C . TYR B 1 160 ? 46.682 -7.647 32.034 1.00 42.44 160 TYR B C 1
ATOM 2622 O O . TYR B 1 160 ? 47.119 -7.408 30.932 1.00 44.31 160 TYR B O 1
ATOM 2631 N N . GLN B 1 161 ? 45.384 -7.610 32.300 1.00 42.75 161 GLN B N 1
ATOM 2632 C CA . GLN B 1 161 ? 44.395 -7.364 31.253 1.00 42.29 161 GLN B CA 1
ATOM 2633 C C . GLN B 1 161 ? 44.468 -5.932 30.731 1.00 41.94 161 GLN B C 1
ATOM 2634 O O . GLN B 1 161 ? 44.451 -5.701 29.524 1.00 41.90 161 GLN B O 1
ATOM 2640 N N . LEU B 1 162 ? 44.533 -4.975 31.651 1.00 41.34 162 LEU B N 1
ATOM 2641 C CA . LEU B 1 162 ? 44.857 -3.603 31.301 1.00 40.68 162 LEU B CA 1
ATOM 2642 C C . LEU B 1 162 ? 46.122 -3.522 30.438 1.00 40.69 162 LEU B C 1
ATOM 2643 O O . LEU B 1 162 ? 46.125 -2.845 29.403 1.00 40.36 162 LEU B O 1
ATOM 2648 N N . ALA B 1 163 ? 47.166 -4.246 30.822 1.00 40.92 163 ALA B N 1
ATOM 2649 C CA . ALA B 1 163 ? 48.462 -4.082 30.159 1.00 42.79 163 ALA B CA 1
ATOM 2650 C C . ALA B 1 163 ? 48.370 -4.370 28.656 1.00 43.80 163 ALA B C 1
ATOM 2651 O O . ALA B 1 163 ? 49.064 -3.730 27.854 1.00 43.90 163 ALA B O 1
ATOM 2653 N N . THR B 1 164 ? 47.491 -5.299 28.277 1.00 43.96 164 THR B N 1
ATOM 2654 C CA . THR B 1 164 ? 47.367 -5.679 26.891 1.00 44.14 164 THR B CA 1
ATOM 2655 C C . THR B 1 164 ? 46.656 -4.627 26.053 1.00 44.82 164 THR B C 1
ATOM 2656 O O . THR B 1 164 ? 46.612 -4.750 24.817 1.00 44.87 164 THR B O 1
ATOM 2660 N N . GLY B 1 165 ? 46.090 -3.598 26.682 1.00 44.93 165 GLY B N 1
ATOM 2661 C CA . GLY B 1 165 ? 45.521 -2.502 25.885 1.00 45.28 165 GLY B CA 1
ATOM 2662 C C . GLY B 1 165 ? 46.367 -1.233 25.749 1.00 45.98 165 GLY B C 1
ATOM 2663 O O . GLY B 1 165 ? 45.932 -0.269 25.142 1.00 45.80 165 GLY B O 1
ATOM 2664 N N . ILE B 1 166 ? 47.576 -1.231 26.302 1.00 46.77 166 ILE B N 1
ATOM 2665 C CA . ILE B 1 166 ? 48.362 -0.013 26.447 1.00 47.54 166 ILE B CA 1
ATOM 2666 C C . ILE B 1 166 ? 49.547 -0.044 25.487 1.00 49.01 166 ILE B C 1
ATOM 2667 O O . ILE B 1 166 ? 50.442 -0.892 25.621 1.00 48.61 166 ILE B O 1
ATOM 2672 N N . ASN B 1 167 ? 49.566 0.886 24.533 1.00 50.57 167 ASN B N 1
ATOM 2673 C CA . ASN B 1 167 ? 50.712 0.993 23.630 1.00 52.39 167 ASN B CA 1
ATOM 2674 C C . ASN B 1 167 ? 51.728 1.991 24.165 1.00 53.00 167 ASN B C 1
ATOM 2675 O O . ASN B 1 167 ? 51.359 3.070 24.635 1.00 52.71 167 ASN B O 1
ATOM 2680 N N . GLU B 1 168 ? 52.999 1.597 24.123 1.00 54.19 168 GLU B N 1
ATOM 2681 C CA . GLU B 1 168 ? 54.100 2.416 24.642 1.00 55.51 168 GLU B CA 1
ATOM 2682 C C . GLU B 1 168 ? 53.942 2.829 26.102 1.00 55.53 168 GLU B C 1
ATOM 2683 O O . GLU B 1 168 ? 53.914 4.010 26.418 1.00 55.57 168 GLU B O 1
ATOM 2689 N N . PRO B 1 169 ? 53.871 1.848 27.009 1.00 56.14 169 PRO B N 1
ATOM 2690 C CA . PRO B 1 169 ? 53.734 2.239 28.406 1.00 56.28 169 PRO B CA 1
ATOM 2691 C C . PRO B 1 169 ? 55.011 2.849 28.963 1.00 56.97 169 PRO B C 1
ATOM 2692 O O . PRO B 1 169 ? 56.121 2.339 28.752 1.00 57.72 169 PRO B O 1
ATOM 2696 N N . VAL B 1 170 ? 54.824 3.932 29.705 1.00 57.73 170 VAL B N 1
ATOM 2697 C CA . VAL B 1 170 ? 55.808 4.519 30.596 1.00 57.99 170 VAL B CA 1
ATOM 2698 C C . VAL B 1 170 ? 56.490 3.445 31.450 1.00 57.84 170 VAL B C 1
ATOM 2699 O O . VAL B 1 170 ? 55.864 2.466 31.827 1.00 58.23 170 VAL B O 1
ATOM 2703 N N . PRO B 1 171 ? 57.794 3.611 31.745 1.00 57.92 171 PRO B N 1
ATOM 2704 C CA . PRO B 1 171 ? 58.547 2.478 32.302 1.00 57.25 171 PRO B CA 1
ATOM 2705 C C . PRO B 1 171 ? 57.986 2.019 33.637 1.00 56.97 171 PRO B C 1
ATOM 2706 O O . PRO B 1 171 ? 58.262 0.906 34.076 1.00 57.04 171 PRO B O 1
ATOM 2710 N N . GLU B 1 172 ? 57.204 2.882 34.276 1.00 56.64 172 GLU B N 1
ATOM 2711 C CA . GLU B 1 172 ? 56.706 2.630 35.628 1.00 56.05 172 GLU B CA 1
ATOM 2712 C C . GLU B 1 172 ? 55.528 1.654 35.658 1.00 55.40 172 GLU B C 1
ATOM 2713 O O . GLU B 1 172 ? 55.272 1.001 36.670 1.00 55.50 172 GLU B O 1
ATOM 2719 N N . LEU B 1 173 ? 54.813 1.536 34.554 1.00 54.10 173 LEU B N 1
ATOM 2720 C CA . LEU B 1 173 ? 53.877 0.446 34.432 1.00 53.85 173 LEU B CA 1
ATOM 2721 C C . LEU B 1 173 ? 54.600 -0.884 34.183 1.00 53.83 173 LEU B C 1
ATOM 2722 O O . LEU B 1 173 ? 54.379 -1.862 34.890 1.00 54.20 173 LEU B O 1
ATOM 2727 N N . VAL B 1 174 ? 55.491 -0.913 33.202 1.00 53.46 174 VAL B N 1
ATOM 2728 C CA . VAL B 1 174 ? 56.418 -2.038 33.024 1.00 53.01 174 VAL B CA 1
ATOM 2729 C C . VAL B 1 174 ? 57.145 -2.515 34.293 1.00 53.30 174 VAL B C 1
ATOM 2730 O O . VAL B 1 174 ? 57.058 -3.672 34.664 1.00 54.21 174 VAL B O 1
ATOM 2734 N N . GLU B 1 175 ? 57.887 -1.650 34.964 1.00 53.18 175 GLU B N 1
ATOM 2735 C CA . GLU B 1 175 ? 58.621 -2.098 36.134 1.00 52.44 175 GLU B CA 1
ATOM 2736 C C . GLU B 1 175 ? 57.623 -2.522 37.228 1.00 52.31 175 GLU B C 1
ATOM 2737 O O . GLU B 1 175 ? 57.772 -3.578 37.852 1.00 52.41 175 GLU B O 1
ATOM 2743 N N . GLY B 1 176 ? 56.594 -1.707 37.446 1.00 51.42 176 GLY B N 1
ATOM 2744 C CA . GLY B 1 176 ? 55.500 -2.072 38.350 1.00 50.49 176 GLY B CA 1
ATOM 2745 C C . GLY B 1 176 ? 54.929 -3.466 38.197 1.00 49.69 176 GLY B C 1
ATOM 2746 O O . GLY B 1 176 ? 54.806 -4.207 39.172 1.00 49.23 176 GLY B O 1
ATOM 2747 N N . LEU B 1 177 ? 54.566 -3.838 36.978 1.00 49.59 177 LEU B N 1
ATOM 2748 C CA . LEU B 1 177 ? 53.973 -5.154 36.756 1.00 49.35 177 LEU B CA 1
ATOM 2749 C C . LEU B 1 177 ? 54.994 -6.287 36.976 1.00 50.43 177 LEU B C 1
ATOM 2750 O O . LEU B 1 177 ? 54.652 -7.377 37.464 1.00 50.43 177 LEU B O 1
ATOM 2755 N N . LYS B 1 178 ? 56.249 -6.009 36.638 1.00 51.08 178 LYS B N 1
ATOM 2756 C CA . LYS B 1 178 ? 57.303 -6.978 36.801 1.00 52.32 178 LYS B CA 1
ATOM 2757 C C . LYS B 1 178 ? 57.600 -7.271 38.278 1.00 52.67 178 LYS B C 1
ATOM 2758 O O . LYS B 1 178 ? 57.754 -8.443 38.646 1.00 52.18 178 LYS B O 1
ATOM 2764 N N . LEU B 1 179 ? 57.647 -6.235 39.122 1.00 52.94 179 LEU B N 1
ATOM 2765 C CA . LEU B 1 179 ? 57.950 -6.430 40.555 1.00 54.42 179 LEU B CA 1
ATOM 2766 C C . LEU B 1 179 ? 56.832 -7.159 41.312 1.00 55.46 179 LEU B C 1
ATOM 2767 O O . LEU B 1 179 ? 57.055 -7.937 42.251 1.00 55.50 179 LEU B O 1
ATOM 2772 N N . VAL B 1 180 ? 55.613 -6.872 40.912 1.00 56.47 180 VAL B N 1
ATOM 2773 C CA . VAL B 1 180 ? 54.481 -7.528 41.503 1.00 57.60 180 VAL B CA 1
ATOM 2774 C C . VAL B 1 180 ? 54.450 -8.972 41.026 1.00 57.98 180 VAL B C 1
ATOM 2775 O O . VAL B 1 180 ? 54.210 -9.880 41.815 1.00 57.63 180 VAL B O 1
ATOM 2779 N N . THR B 1 181 ? 54.717 -9.208 39.743 1.00 58.68 181 THR B N 1
ATOM 2780 C CA . THR B 1 181 ? 54.629 -10.581 39.275 1.00 60.27 181 THR B CA 1
ATOM 2781 C C . THR B 1 181 ? 55.803 -11.416 39.790 1.00 60.62 181 THR B C 1
ATOM 2782 O O . THR B 1 181 ? 55.674 -12.618 39.992 1.00 60.62 181 THR B O 1
ATOM 2786 N N . GLU B 1 182 ? 56.931 -10.772 40.045 1.00 61.35 182 GLU B N 1
ATOM 2787 C CA . GLU B 1 182 ? 58.052 -11.469 40.660 1.00 62.36 182 GLU B CA 1
ATOM 2788 C C . GLU B 1 182 ? 57.770 -11.870 42.102 1.00 62.53 182 GLU B C 1
ATOM 2789 O O . GLU B 1 182 ? 57.919 -13.037 42.489 1.00 62.33 182 GLU B O 1
ATOM 2795 N N . PHE B 1 183 ? 57.379 -10.883 42.895 1.00 63.00 183 PHE B N 1
ATOM 2796 C CA . PHE B 1 183 ? 57.105 -11.076 44.304 1.00 63.61 183 PHE B CA 1
ATOM 2797 C C . PHE B 1 183 ? 56.248 -12.295 44.579 1.00 64.81 183 PHE B C 1
ATOM 2798 O O . PHE B 1 183 ? 56.402 -12.962 45.597 1.00 64.88 183 PHE B O 1
ATOM 2806 N N . VAL B 1 184 ? 55.335 -12.594 43.672 1.00 66.42 184 VAL B N 1
ATOM 2807 C CA . VAL B 1 184 ? 54.399 -13.672 43.915 1.00 68.00 184 VAL B CA 1
ATOM 2808 C C . VAL B 1 184 ? 54.882 -15.072 43.505 1.00 69.51 184 VAL B C 1
ATOM 2809 O O . VAL B 1 184 ? 54.382 -16.071 44.024 1.00 69.40 184 VAL B O 1
ATOM 2813 N N . GLN B 1 185 ? 55.838 -15.149 42.585 1.00 71.80 185 GLN B N 1
ATOM 2814 C CA . GLN B 1 185 ? 56.594 -16.383 42.389 1.00 74.56 185 GLN B CA 1
ATOM 2815 C C . GLN B 1 185 ? 57.348 -16.680 43.679 1.00 77.06 185 GLN B C 1
ATOM 2816 O O . GLN B 1 185 ? 58.336 -16.014 43.990 1.00 78.12 185 GLN B O 1
ATOM 2822 N N . ASP B 1 186 ? 56.884 -17.641 44.465 1.00 79.80 186 ASP B N 1
ATOM 2823 C CA . ASP B 1 186 ? 57.174 -17.553 45.904 1.00 82.45 186 ASP B CA 1
ATOM 2824 C C . ASP B 1 186 ? 58.634 -17.744 46.285 1.00 83.96 186 ASP B C 1
ATOM 2825 O O . ASP B 1 186 ? 59.314 -18.679 45.820 1.00 84.39 186 ASP B O 1
ATOM 2830 N N . GLU B 1 187 ? 59.105 -16.837 47.142 1.00 85.44 187 GLU B N 1
ATOM 2831 C CA . GLU B 1 187 ? 60.257 -17.106 47.982 1.00 86.92 187 GLU B CA 1
ATOM 2832 C C . GLU B 1 187 ? 59.801 -17.655 49.338 1.00 87.51 187 GLU B C 1
ATOM 2833 O O . GLU B 1 187 ? 60.566 -17.604 50.322 1.00 87.90 187 GLU B O 1
ATOM 2839 N N . ASN B 1 188 ? 58.555 -18.190 49.382 1.00 87.72 188 ASN B N 1
ATOM 2840 C CA . ASN B 1 188 ? 57.766 -18.091 50.621 1.00 87.72 188 ASN B CA 1
ATOM 2841 C C . ASN B 1 188 ? 57.963 -16.688 51.185 1.00 87.46 188 ASN B C 1
ATOM 2842 O O . ASN B 1 188 ? 58.324 -16.519 52.354 1.00 87.41 188 ASN B O 1
ATOM 2847 N N . ALA B 1 189 ? 57.730 -15.689 50.334 1.00 87.24 189 ALA B N 1
ATOM 2848 C CA . ALA B 1 189 ? 58.374 -14.383 50.462 1.00 86.69 189 ALA B CA 1
ATOM 2849 C C . ALA B 1 189 ? 58.223 -13.848 51.886 1.00 86.26 189 ALA B C 1
ATOM 2850 O O . ALA B 1 189 ? 57.199 -14.090 52.560 1.00 86.73 189 ALA B O 1
ATOM 2852 N N . THR B 1 190 ? 59.243 -13.122 52.340 1.00 85.15 190 THR B N 1
ATOM 2853 C CA . THR B 1 190 ? 59.348 -12.758 53.742 1.00 83.93 190 THR B CA 1
ATOM 2854 C C . THR B 1 190 ? 58.791 -11.349 53.932 1.00 83.35 190 THR B C 1
ATOM 2855 O O . THR B 1 190 ? 58.499 -10.672 52.950 1.00 83.56 190 THR B O 1
ATOM 2859 N N . GLN B 1 191 ? 58.629 -10.909 55.178 1.00 82.31 191 GLN B N 1
ATOM 2860 C CA . GLN B 1 191 ? 58.182 -9.540 55.442 1.00 81.21 191 GLN B CA 1
ATOM 2861 C C . GLN B 1 191 ? 59.135 -8.548 54.799 1.00 79.90 191 GLN B C 1
ATOM 2862 O O . GLN B 1 191 ? 58.722 -7.468 54.379 1.00 79.79 191 GLN B O 1
ATOM 2868 N N . GLU B 1 192 ? 60.408 -8.928 54.716 1.00 78.14 192 GLU B N 1
ATOM 2869 C CA . GLU B 1 192 ? 61.442 -8.060 54.156 1.00 76.63 192 GLU B CA 1
ATOM 2870 C C . GLU B 1 192 ? 61.282 -7.904 52.646 1.00 74.97 192 GLU B C 1
ATOM 2871 O O . GLU B 1 192 ? 61.488 -6.820 52.089 1.00 75.19 192 GLU B O 1
ATOM 2877 N N . ASP B 1 193 ? 60.922 -8.990 51.978 1.00 72.35 193 ASP B N 1
ATOM 2878 C CA . ASP B 1 193 ? 60.710 -8.925 50.549 1.00 70.34 193 ASP B CA 1
ATOM 2879 C C . ASP B 1 193 ? 59.476 -8.082 50.273 1.00 68.88 193 ASP B C 1
ATOM 2880 O O . ASP B 1 193 ? 59.451 -7.308 49.323 1.00 68.45 193 ASP B O 1
ATOM 2885 N N . TYR B 1 194 ? 58.457 -8.204 51.127 1.00 67.26 194 TYR B N 1
ATOM 2886 C CA . TYR B 1 194 ? 57.285 -7.368 50.965 1.00 65.22 194 TYR B CA 1
ATOM 2887 C C . TYR B 1 194 ? 57.611 -5.881 51.104 1.00 65.02 194 TYR B C 1
ATOM 2888 O O . TYR B 1 194 ? 57.146 -5.083 50.306 1.00 64.77 194 TYR B O 1
ATOM 2897 N N . LYS B 1 195 ? 58.374 -5.488 52.120 1.00 64.60 195 LYS B N 1
ATOM 2898 C CA . LYS B 1 195 ? 58.597 -4.055 52.318 1.00 64.62 195 LYS B CA 1
ATOM 2899 C C . LYS B 1 195 ? 59.623 -3.469 51.349 1.00 63.99 195 LYS B C 1
ATOM 2900 O O . LYS B 1 195 ? 59.544 -2.291 50.990 1.00 64.14 195 LYS B O 1
ATOM 2906 N N . ALA B 1 196 ? 60.569 -4.289 50.911 1.00 63.14 196 ALA B N 1
ATOM 2907 C CA . ALA B 1 196 ? 61.411 -3.919 49.777 1.00 62.15 196 ALA B CA 1
ATOM 2908 C C . ALA B 1 196 ? 60.542 -3.563 48.566 1.00 61.77 196 ALA B C 1
ATOM 2909 O O . ALA B 1 196 ? 60.729 -2.521 47.936 1.00 61.55 196 ALA B O 1
ATOM 2911 N N . LEU B 1 197 ? 59.580 -4.428 48.260 1.00 61.43 197 LEU B N 1
ATOM 2912 C CA . LEU B 1 197 ? 58.611 -4.174 47.202 1.00 61.46 197 LEU B CA 1
ATOM 2913 C C . LEU B 1 197 ? 57.758 -2.938 47.449 1.00 61.91 197 LEU B C 1
ATOM 2914 O O . LEU B 1 197 ? 57.420 -2.213 46.507 1.00 62.20 197 LEU B O 1
ATOM 2919 N N . GLU B 1 198 ? 57.400 -2.677 48.700 1.00 62.26 198 GLU B N 1
ATOM 2920 C CA . GLU B 1 198 ? 56.470 -1.583 48.948 1.00 62.93 198 GLU B CA 1
ATOM 2921 C C . GLU B 1 198 ? 57.163 -0.233 48.825 1.00 63.13 198 GLU B C 1
ATOM 2922 O O . GLU B 1 198 ? 56.513 0.775 48.562 1.00 63.69 198 GLU B O 1
ATOM 2928 N N . ARG B 1 199 ? 58.478 -0.195 49.028 1.00 63.18 199 ARG B N 1
ATOM 2929 C CA . ARG B 1 199 ? 59.206 1.041 48.765 1.00 62.81 199 ARG B CA 1
ATOM 2930 C C . ARG B 1 199 ? 59.442 1.227 47.263 1.00 62.12 199 ARG B C 1
ATOM 2931 O O . ARG B 1 199 ? 59.227 2.320 46.743 1.00 62.17 199 ARG B O 1
ATOM 2939 N N . LYS B 1 200 ? 59.838 0.162 46.564 1.00 61.13 200 LYS B N 1
ATOM 2940 C CA . LYS B 1 200 ? 60.003 0.230 45.110 1.00 60.61 200 LYS B CA 1
ATOM 2941 C C . LYS B 1 200 ? 58.771 0.780 44.397 1.00 60.57 200 LYS B C 1
ATOM 2942 O O . LYS B 1 200 ? 58.873 1.679 43.551 1.00 60.71 200 LYS B O 1
ATOM 2948 N N . LEU B 1 201 ? 57.601 0.256 44.757 1.00 60.37 201 LEU B N 1
ATOM 2949 C CA . LEU B 1 201 ? 56.355 0.695 44.150 1.00 59.41 201 LEU B CA 1
ATOM 2950 C C . LEU B 1 201 ? 56.044 2.127 44.521 1.00 59.19 201 LEU B C 1
ATOM 2951 O O . LEU B 1 201 ? 55.527 2.882 43.714 1.00 59.36 201 LEU B O 1
ATOM 2956 N N . ASN B 1 202 ? 56.362 2.518 45.742 1.00 59.40 202 ASN B N 1
ATOM 2957 C CA . ASN B 1 202 ? 56.252 3.930 46.103 1.00 59.55 202 ASN B CA 1
ATOM 2958 C C . ASN B 1 202 ? 57.165 4.860 45.297 1.00 59.05 202 ASN B C 1
ATOM 2959 O O . ASN B 1 202 ? 56.750 5.954 44.914 1.00 58.71 202 ASN B O 1
ATOM 2964 N N . ASP B 1 203 ? 58.384 4.408 45.018 1.00 58.66 203 ASP B N 1
ATOM 2965 C CA . ASP B 1 203 ? 59.307 5.142 44.154 1.00 58.70 203 ASP B CA 1
ATOM 2966 C C . ASP B 1 203 ? 58.693 5.383 42.808 1.00 58.73 203 ASP B C 1
ATOM 2967 O O . ASP B 1 203 ? 58.936 6.412 42.171 1.00 58.90 203 ASP B O 1
ATOM 2972 N N . LEU B 1 204 ? 57.921 4.396 42.356 1.00 58.18 204 LEU B N 1
ATOM 2973 C CA . LEU B 1 204 ? 57.353 4.426 41.018 1.00 56.67 204 LEU B CA 1
ATOM 2974 C C . LEU B 1 204 ? 56.054 5.204 41.029 1.00 56.32 204 LEU B C 1
ATOM 2975 O O . LEU B 1 204 ? 55.803 6.048 40.156 1.00 56.44 204 LEU B O 1
ATOM 2980 N N . LYS B 1 205 ? 55.225 4.942 42.029 1.00 55.62 205 LYS B N 1
ATOM 2981 C CA . LYS B 1 205 ? 54.107 5.834 42.264 1.00 55.01 205 LYS B CA 1
ATOM 2982 C C . LYS B 1 205 ? 54.593 7.298 42.268 1.00 54.62 205 LYS B C 1
ATOM 2983 O O . LYS B 1 205 ? 53.836 8.193 41.878 1.00 54.36 205 LYS B O 1
ATOM 2989 N N . ALA B 1 206 ? 55.853 7.524 42.674 1.00 53.60 206 ALA B N 1
ATOM 2990 C CA . ALA B 1 206 ? 56.377 8.903 42.825 1.00 52.99 206 ALA B CA 1
ATOM 2991 C C . ALA B 1 206 ? 56.734 9.542 41.476 1.00 52.74 206 ALA B C 1
ATOM 2992 O O . ALA B 1 206 ? 56.359 10.698 41.208 1.00 52.21 206 ALA B O 1
ATOM 2994 N N . SER B 1 207 ? 57.413 8.792 40.607 1.00 51.93 207 SER B N 1
ATOM 2995 C CA . SER B 1 207 ? 57.598 9.314 39.273 1.00 51.64 207 SER B CA 1
ATOM 2996 C C . SER B 1 207 ? 56.349 9.289 38.419 1.00 51.58 207 SER B C 1
ATOM 2997 O O . SER B 1 207 ? 56.149 10.194 37.609 1.00 52.31 207 SER B O 1
ATOM 3000 N N . TYR B 1 208 ? 55.524 8.250 38.548 1.00 51.52 208 TYR B N 1
ATOM 3001 C CA . TYR B 1 208 ? 54.332 8.166 37.676 1.00 50.82 208 TYR B CA 1
ATOM 3002 C C . TYR B 1 208 ? 53.440 9.395 37.858 1.00 50.88 208 TYR B C 1
ATOM 3003 O O . TYR B 1 208 ? 53.022 10.019 36.899 1.00 50.69 208 TYR B O 1
ATOM 3012 N N . TYR B 1 209 ? 53.159 9.742 39.103 1.00 51.60 209 TYR B N 1
ATOM 3013 C CA . TYR B 1 209 ? 52.260 10.840 39.395 1.00 52.24 209 TYR B CA 1
ATOM 3014 C C . TYR B 1 209 ? 53.061 12.042 39.824 1.00 52.46 209 TYR B C 1
ATOM 3015 O O . TYR B 1 209 ? 53.996 11.921 40.601 1.00 52.73 209 TYR B O 1
ATOM 3024 N N . SER B 1 210 ? 52.675 13.223 39.396 1.00 53.11 210 SER B N 1
ATOM 3025 C CA . SER B 1 210 ? 53.285 14.395 40.018 1.00 54.52 210 SER B CA 1
ATOM 3026 C C . SER B 1 210 ? 52.804 14.536 41.470 1.00 54.45 210 SER B C 1
ATOM 3027 O O . SER B 1 210 ? 51.599 14.550 41.742 1.00 54.87 210 SER B O 1
ATOM 3030 N N . LEU B 1 211 ? 53.747 14.631 42.401 1.00 54.19 211 LEU B N 1
ATOM 3031 C CA . LEU B 1 211 ? 53.418 14.824 43.797 1.00 54.12 211 LEU B CA 1
ATOM 3032 C C . LEU B 1 211 ? 52.273 15.829 44.070 1.00 54.26 211 LEU B C 1
ATOM 3033 O O . LEU B 1 211 ? 51.430 15.625 44.950 1.00 54.26 211 LEU B O 1
ATOM 3038 N N . SER B 1 212 ? 52.271 16.932 43.349 1.00 53.66 212 SER B N 1
ATOM 3039 C CA . SER B 1 212 ? 51.360 17.997 43.659 1.00 53.63 212 SER B CA 1
ATOM 3040 C C . SER B 1 212 ? 49.954 17.592 43.254 1.00 54.27 212 SER B C 1
ATOM 3041 O O . SER B 1 212 ? 48.959 18.287 43.543 1.00 54.39 212 SER B O 1
ATOM 3044 N N . LYS B 1 213 ? 49.878 16.477 42.542 1.00 54.62 213 LYS B N 1
ATOM 3045 C CA . LYS B 1 213 ? 48.603 15.988 42.060 1.00 54.93 213 LYS B CA 1
ATOM 3046 C C . LYS B 1 213 ? 48.041 14.938 43.040 1.00 55.33 213 LYS B C 1
ATOM 3047 O O . LYS B 1 213 ? 46.855 14.994 43.416 1.00 54.71 213 LYS B O 1
ATOM 3053 N N . LEU B 1 214 ? 48.915 14.030 43.487 1.00 55.52 214 LEU B N 1
ATOM 3054 C CA . LEU B 1 214 ? 48.614 13.157 44.610 1.00 56.45 214 LEU B CA 1
ATOM 3055 C C . LEU B 1 214 ? 48.065 13.998 45.754 1.00 57.32 214 LEU B C 1
ATOM 3056 O O . LEU B 1 214 ? 47.135 13.573 46.469 1.00 57.52 214 LEU B O 1
ATOM 3061 N N . ALA B 1 215 ? 48.623 15.205 45.894 1.00 57.83 215 ALA B N 1
ATOM 3062 C CA . ALA B 1 215 ? 48.353 16.085 47.033 1.00 58.30 215 ALA B CA 1
ATOM 3063 C C . ALA B 1 215 ? 46.961 16.709 46.956 1.00 58.70 215 ALA B C 1
ATOM 3064 O O . ALA B 1 215 ? 46.294 16.860 47.968 1.00 57.97 215 ALA B O 1
ATOM 3066 N N . ALA B 1 216 ? 46.524 17.061 45.752 1.00 59.72 216 ALA B N 1
ATOM 3067 C CA . ALA B 1 216 ? 45.185 17.610 45.583 1.00 61.05 216 ALA B CA 1
ATOM 3068 C C . ALA B 1 216 ? 44.139 16.501 45.598 1.00 61.97 216 ALA B C 1
ATOM 3069 O O . ALA B 1 216 ? 42.952 16.772 45.670 1.00 63.11 216 ALA B O 1
ATOM 3071 N N . ALA B 1 217 ? 44.585 15.252 45.521 1.00 62.98 217 ALA B N 1
ATOM 3072 C CA . ALA B 1 217 ? 43.688 14.109 45.653 1.00 63.78 217 ALA B CA 1
ATOM 3073 C C . ALA B 1 217 ? 43.578 13.608 47.109 1.00 64.54 217 ALA B C 1
ATOM 3074 O O . ALA B 1 217 ? 42.916 12.607 47.373 1.00 64.99 217 ALA B O 1
ATOM 3076 N N . LEU B 1 218 ? 44.229 14.298 48.043 1.00 64.96 218 LEU B N 1
ATOM 3077 C CA . LEU B 1 218 ? 43.810 14.303 49.442 1.00 65.46 218 LEU B CA 1
ATOM 3078 C C . LEU B 1 218 ? 44.786 13.543 50.336 1.00 65.60 218 LEU B C 1
ATOM 3079 O O . LEU B 1 218 ? 45.743 14.129 50.878 1.00 65.83 218 LEU B O 1
#

Foldseek 3Di:
DAAEDEDPDPFQLVVVVVVLVVCLPVQAVHKDWYYYPPQPLQKIWIRHNQWIWIAGDDPVFDAPDIATQAHVVGSVLSVVLQVLLPFADQDPVRDGHHLLVVLLCLQQVDVVLLVLLVVLVDDDDHNRRSLRSSVSSSRSDDPDDVLSSVSNNLSRRCNSPVVPDNVSSVVSNVVSVVSSCVVVVDPDD/DAADEDDDPFLLVVVVVVLVVCQVVQLVPKDWYHYPPQVLQWIWIRHNSWIWIAHDDDVADAPDTATQDHPVGSCLSVVLQVLLPFNDADPPGDGDRLLVVLLCLQQVQVLLLVLLLVLCVRDVPNRVSLNSSVSSSRNDDPDDVLSSVSSNLSSRPNSDPVHHNVSSVVSVVVNVVSNPVVDPPVVVVVVD

InterPro domains:
  IPR032351 Putative mobile pathogenicity island [PF16560] (1-213)
  IPR043104 Putative mobile pathogenicity island, N-terminal domain [G3DSA:3.30.1300.50] (1-75)

Sequence (381 aa):
DIETIVNEFETRAGTLLRYYTGLLERSKVQPCCFKLYNDPFDMVYVMMNSKLFSHVYIKDCKVRQSFELASPKHTEGLIRSIEGHYVGYELHDGKQLSISDMMASQLFEDEYFMYGLQTYQSSNTDVIANIEMLYQLATGINEPVPELVEGLKLVTEFVQDENATQEDYKALERKLNDLKASYYSLSKLIETIVNEFETRAGTLLRYYTGLLERSKVQPCCFKLYNDPFDMVYVMMNSKLFSHVYIKDCKVRQSFELASPKHTEGLIRSIEGHYVGYELHDGKQLSISDMMASQLFEDEYFMYGLQTYASSNTDVIANIEMLYQLATGINEPVPELVEGLKLVTEFVQDENATQEDYKALERKLNDLKASYYSLSKLAAAL

Secondary structure (DSSP, 8-state):
--EEE---SSSHHHHHHHHHHHSHHHHHHS-EEEEETT-TT-EEEEEETTEEEEEE---SS--S--EEEEBTTB-HHHHHHHHHHHH-EE-TTS-EE-HHHHHHHHHHS-HHHHHHHHT----S--HHHHHHHHHHHHTT-SS--HHHHHHHHHHHHHHS-SS--HHHHHHHHHHHHHHHHHHHT----/-EEE---SSSHHHHHHHHHHHHHHHHHHS-EEEEETT-TT-EEEEEETTEEEEEE--SSS-----EEEEBTTB-HHHHHHHHHHHH-EEETTTEEE-HHHHHHHHHHS-HHHHHHHHHH------HHHHHHHHHHHHTT-SS--HHHHHHHHHHHHHHS-S---HHHHHHHHHHHHHHHHHHS-HHHHHHT-

B-factor: mean 61.18, std 13.59, range [33.0, 103.44]

Solvent-accessible surface area: 20001 Å² total; per-residue (Å²): 185,76,121,61,45,94,71,70,21,79,3,7,0,0,1,0,0,44,41,0,2,15,44,9,139,116,2,118,132,90,69,7,44,7,58,2,125,114,16,47,2,71,1,7,0,35,0,88,85,18,71,0,54,0,18,5,103,16,70,125,18,190,39,183,32,36,0,57,1,3,13,20,141,100,0,29,17,0,0,121,2,0,19,2,39,42,64,15,41,136,64,207,102,58,144,100,44,56,11,27,51,30,0,0,33,36,0,15,102,34,100,133,2,26,133,19,0,87,118,84,231,105,98,108,72,83,15,44,38,13,0,37,92,0,0,37,11,0,0,0,4,64,162,17,74,97,17,0,41,71,0,0,81,23,0,0,66,23,0,16,22,151,130,30,76,103,112,67,12,114,29,11,61,132,101,3,74,96,30,54,29,67,41,68,101,80,90,162,207,133,134,64,22,106,56,70,21,81,0,9,0,0,1,1,0,39,54,2,0,11,49,12,66,155,1,116,128,100,65,24,48,9,72,7,140,133,15,53,2,69,1,18,0,31,1,77,95,19,77,1,51,0,21,6,113,8,105,128,26,185,55,210,64,36,0,45,0,2,12,31,133,94,0,32,12,0,0,129,2,0,14,3,38,42,60,15,40,135,74,199,133,68,134,125,22,61,12,28,50,19,0,0,21,35,1,15,92,24,130,106,0,40,130,5,0,94,91,74,49,168,63,73,59,71,7,46,31,12,0,44,77,0,0,38,9,0,0,0,3,70,162,17,72,97,22,0,44,73,0,0,51,18,0,2,58,14,3,9,85,112,124,3,68,132,114,41,15,93,29,8,66,140,100,6,72,99,25,55,61,74,43,37,58,134,86,148,45,68,88,72,206

Nearest PDB structures (foldseek):
  3hl6-assembly1_A  TM=1.005E+00  e=1.569E-35  Staphylococcus aureus subsp. aureus COL
  3hl6-assembly1_B  TM=9.701E-01  e=7.693E-30  Staphylococcus aureus subsp. aureus COL
  8ghj-assembly1_D  TM=1.932E-01  e=9.359E+00  Homo sapiens
  3hl6-assembly1_B  TM=1.005E+00  e=8.340E-35  Staphylococcus aureus subsp. aureus COL
  3hl6-assembly1_A  TM=9.701E-01  e=1.112E-28  Staphylococcus aureus subsp. aureus COL